Protein AF-A0A2S5PA62-F1 (afdb_monomer)

Secondary structure (DSSP, 8-state):
-TTHHHHHHHHHHHHHHHHHHHT------PPEEEEEEEEEEEETTEEEEEEEEEEEEEEEEEEEEEEEEEESSTT-S-EEEEEEEEEEEEETTEEEEHHHHHHTS-STTS--EEEETTEEEEEE-------------------------S--------SS--TT------EEEEPPTT-EESGGGT-EEEE--THHHHHHHHTS-PPP-PPPPP-PPPPPP----PPPP----------------------------------------------------------TT----EE--PPP-------------HHHHHHHHHHHHHHHHHHHHHHHTT--------------------------------------SHHHHHHHHTTSSS----PPPPHHHHHHHHHHHHHHHHHHHHHHHHGGGTT-HHHHHHHHHHHHHHHHHHHHHHHHHTT-HHHHHHHHHHHHHHHHHHHHHHHHHHHHHHHHHS---TTPPP-SHHHHHHHHT--TT--HHHHHHHHHHHHHHT-GGG-SSHHHHHHHHHHHHHHHHHHHHHTT-S---

Radius of gyration: 43.23 Å; Cα contacts (8 Å, |Δi|>4): 438; chains: 1; bounding box: 112×90×148 Å

Sequence (565 aa):
MRRHFYGQFILVWVLCWATFAALAPARATALEFVTMPFDCSVDGPRIILKPSEPRGYAIQGGREERQVTTCKNTNGNDCRTLKAHRFQILCGGRRVSWMRVVAAVPSTLERDIWIDAGRLHLGLERKGRESGCRIGSRVRARRSGLDDGPDSYFEPPLAECLPWDRNSGVSHIVLPAGFAPLGDIGARIRSGPQASAVEATRSSPSAPLIPTPTPTPTPAPAPMAPVPSSPQASVSQTISADPAESQSPLTPVLHTKVQQARVASADVIVEPLSQSTSIPAVLTVADASRSWVTLVRPEPASAEPVFASRSPSLTVWLMALMLAAMMAMFARTLLKRGLVRPRLASTADPRNGQDGKARSDGDVPGGGSGLGGGLGQDVRDALRKAASGFGASTAPPRPAETSLANAAASVSALIEQANGSLGLLSSAPPLREVLEQEIGVIQQRLAIVKAQASDGPEAAHKAAPAFRTLVRDLERVRRISESAALSFSADHSTVRLPRNKSEAYGV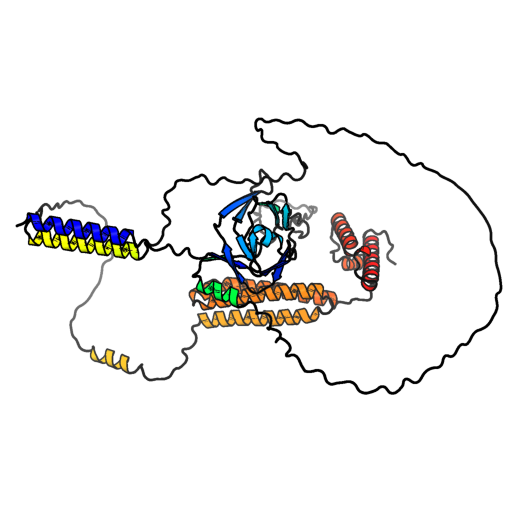LGVNAEIGDATLKKLVDALRVCWHPDLAKNAADLALREERIKIINVAWDLINGRRAPS

Solvent-accessible surface area (backbone atoms only — not comparable to full-atom values): 36633 Å² total; per-residue (Å²): 126,78,72,66,62,58,58,57,52,52,54,52,50,52,52,53,51,55,56,54,65,72,61,61,72,78,76,77,71,70,46,42,25,40,32,23,48,40,44,53,37,61,58,88,95,43,60,47,62,42,84,43,73,76,39,60,31,53,54,47,80,71,76,49,77,44,72,44,40,41,30,73,39,96,88,42,93,59,57,50,74,44,64,28,36,30,40,28,30,54,34,68,84,40,84,40,50,46,31,61,54,63,49,36,51,75,59,87,66,86,31,59,55,46,75,56,97,62,17,34,37,37,39,40,64,61,78,66,73,78,72,66,72,75,79,70,82,74,76,79,77,76,88,71,91,79,85,92,71,99,84,72,83,88,76,77,96,70,86,87,74,65,89,78,79,64,80,59,66,59,46,74,42,76,40,60,69,53,27,28,67,39,67,89,73,64,29,43,80,48,77,46,70,64,72,66,55,52,59,56,61,64,69,58,80,73,74,80,78,75,75,79,81,77,88,77,83,85,81,84,91,82,84,92,82,85,87,88,79,87,83,89,86,88,86,80,89,82,87,88,82,86,82,88,86,90,80,88,82,90,88,84,90,82,90,88,88,83,84,89,80,88,79,83,88,80,90,80,87,87,84,89,85,88,80,91,83,84,89,73,91,77,80,78,91,71,65,97,88,70,80,67,61,73,55,74,69,77,75,74,88,68,91,62,83,87,75,69,88,62,75,74,52,71,66,57,55,50,52,51,51,52,51,50,52,51,52,51,52,50,52,51,51,40,48,75,65,64,77,56,78,85,78,83,82,85,85,79,89,82,91,82,91,83,89,86,87,85,90,80,90,88,78,89,85,80,88,79,87,82,84,86,77,93,85,72,73,74,62,63,59,56,64,64,64,72,73,78,77,76,76,94,67,79,72,79,78,56,76,70,58,53,55,49,54,50,52,55,48,52,48,53,53,48,49,54,52,33,56,57,42,44,63,62,30,72,90,37,59,74,62,36,54,54,53,51,50,51,50,51,54,50,52,55,50,50,53,53,46,52,57,50,28,69,76,37,75,71,37,34,62,68,34,49,66,56,54,56,50,53,47,52,53,45,56,48,53,36,50,51,35,50,54,46,28,49,61,63,66,60,55,84,58,70,87,60,70,59,65,49,50,69,47,16,27,55,76,71,73,48,67,89,85,60,54,67,73,60,50,49,54,51,52,54,52,50,48,65,75,37,35,49,90,76,41,89,47,74,70,49,25,53,52,22,52,50,49,44,51,44,55,50,53,24,55,32,37,64,72,59,76,42,79,77,120

Structure (mmCIF, N/CA/C/O backbone):
data_AF-A0A2S5PA62-F1
#
_entry.id   AF-A0A2S5PA62-F1
#
loop_
_atom_site.group_PDB
_atom_site.id
_atom_site.type_symbol
_atom_site.label_atom_id
_atom_site.label_alt_id
_atom_site.label_comp_id
_atom_site.label_asym_id
_atom_site.label_entity_id
_atom_site.label_seq_id
_atom_site.pdbx_PDB_ins_code
_atom_site.Cartn_x
_atom_site.Cartn_y
_atom_site.Cartn_z
_atom_site.occupancy
_atom_site.B_iso_or_equiv
_atom_site.auth_seq_id
_atom_site.auth_comp_id
_atom_site.auth_asym_id
_atom_site.auth_atom_id
_atom_site.pdbx_PDB_model_num
ATOM 1 N N . MET A 1 1 ? -48.889 -20.287 69.789 1.00 54.91 1 MET A N 1
ATOM 2 C CA . MET A 1 1 ? -48.773 -19.117 68.881 1.00 54.91 1 MET A CA 1
ATOM 3 C C . MET A 1 1 ? -47.457 -18.999 68.085 1.00 54.91 1 MET A C 1
ATOM 5 O O . MET A 1 1 ? -47.489 -18.387 67.030 1.00 54.91 1 MET A O 1
ATOM 9 N N . ARG A 1 2 ? -46.313 -19.599 68.475 1.00 50.91 2 ARG A N 1
ATOM 10 C CA . ARG A 1 2 ? -45.042 -19.480 67.704 1.00 50.91 2 ARG A CA 1
ATOM 11 C C . ARG A 1 2 ? -44.938 -20.312 66.407 1.00 50.91 2 ARG A C 1
ATOM 13 O O . ARG A 1 2 ? -44.080 -20.015 65.587 1.00 50.91 2 ARG A O 1
ATOM 20 N N . ARG A 1 3 ? -45.794 -21.322 66.194 1.00 53.88 3 ARG A N 1
ATOM 21 C CA . ARG A 1 3 ? -45.733 -22.197 65.000 1.00 53.88 3 ARG A CA 1
ATOM 22 C C . ARG A 1 3 ? -46.355 -21.590 63.733 1.00 53.88 3 ARG A C 1
ATOM 24 O O . ARG A 1 3 ? -45.939 -21.957 62.644 1.00 53.88 3 ARG A O 1
ATOM 31 N N . HIS A 1 4 ? -47.258 -20.610 63.849 1.00 57.28 4 HIS A N 1
ATOM 32 C CA . HIS A 1 4 ? -47.863 -19.965 62.672 1.00 57.28 4 HIS A CA 1
ATOM 33 C C . HIS A 1 4 ? -46.946 -18.943 61.979 1.00 57.28 4 HIS A C 1
ATOM 35 O O . HIS A 1 4 ? -47.078 -18.729 60.780 1.00 57.28 4 HIS A O 1
ATOM 41 N N . PHE A 1 5 ? -45.963 -18.374 62.684 1.00 57.81 5 PHE A N 1
ATOM 42 C CA . PHE A 1 5 ? -45.063 -17.368 62.104 1.00 57.81 5 PHE A CA 1
ATOM 43 C C . PHE A 1 5 ? -44.013 -17.944 61.141 1.00 57.81 5 PHE A C 1
ATOM 45 O O . PHE A 1 5 ? -43.587 -17.252 60.222 1.00 57.81 5 PHE A O 1
ATOM 52 N N . TYR A 1 6 ? -43.603 -19.204 61.315 1.00 62.97 6 TYR A N 1
ATOM 53 C CA . TYR A 1 6 ? -42.586 -19.815 60.448 1.00 62.97 6 TYR A CA 1
ATOM 54 C C . TYR A 1 6 ? -43.134 -20.204 59.067 1.00 62.97 6 TYR A C 1
ATOM 56 O O . TYR A 1 6 ? -42.420 -20.081 58.075 1.00 62.97 6 TYR A O 1
ATOM 64 N N . GLY A 1 7 ? -44.406 -20.610 58.980 1.00 71.88 7 GLY A N 1
ATOM 65 C CA . GLY A 1 7 ? -45.027 -21.008 57.711 1.00 71.88 7 GLY A CA 1
ATOM 66 C C . GLY A 1 7 ? -45.191 -19.847 56.726 1.00 71.88 7 GLY A C 1
ATOM 67 O O . GLY A 1 7 ? -44.906 -20.001 55.541 1.00 71.88 7 GLY A O 1
ATOM 68 N N . GLN A 1 8 ? -45.570 -18.660 57.216 1.00 73.31 8 GLN A N 1
ATOM 69 C CA . GLN A 1 8 ? -45.718 -17.474 56.364 1.00 73.31 8 GLN A CA 1
ATOM 70 C C . GLN A 1 8 ? -44.381 -16.983 55.793 1.00 73.31 8 GLN A C 1
ATOM 72 O O . GLN A 1 8 ? -44.327 -16.581 54.633 1.00 73.31 8 GLN A O 1
ATOM 77 N N . PHE A 1 9 ? -43.292 -17.059 56.563 1.00 75.88 9 PHE A N 1
ATOM 78 C CA . PHE A 1 9 ? -41.974 -16.627 56.089 1.00 75.88 9 PHE A CA 1
ATOM 79 C C . PHE A 1 9 ? -41.432 -17.511 54.965 1.00 75.88 9 PHE A C 1
ATOM 81 O O . PHE A 1 9 ? -40.891 -16.988 53.995 1.00 75.88 9 PHE A O 1
ATOM 88 N N . ILE A 1 10 ? -41.608 -18.832 55.059 1.00 78.38 10 ILE A N 1
ATOM 89 C CA . ILE A 1 10 ? -41.140 -19.766 54.024 1.00 78.38 10 ILE A CA 1
ATOM 90 C C . ILE A 1 10 ? -41.909 -19.543 52.718 1.00 78.38 10 ILE A C 1
ATOM 92 O O . ILE A 1 10 ? -41.304 -19.500 51.651 1.00 78.38 10 ILE A O 1
ATOM 96 N N . LEU A 1 11 ? -43.225 -19.329 52.796 1.00 79.31 11 LEU A N 1
ATOM 97 C CA . LEU A 1 11 ? -44.064 -19.149 51.611 1.00 79.31 11 LEU A CA 1
ATOM 98 C C . LEU A 1 11 ? -43.753 -17.835 50.873 1.00 79.31 11 LEU A C 1
ATOM 100 O O . LEU A 1 11 ? -43.641 -17.831 49.649 1.00 79.31 11 LEU A O 1
ATOM 104 N N . VAL A 1 12 ? -43.512 -16.744 51.610 1.00 80.44 12 VAL A N 1
ATOM 105 C CA . VAL A 1 12 ? -43.050 -15.467 51.032 1.00 80.44 12 VAL A CA 1
ATOM 106 C C . VAL A 1 12 ? -41.656 -15.611 50.417 1.00 80.44 12 VAL A C 1
ATOM 108 O O . VAL A 1 12 ? -41.403 -15.067 49.345 1.00 80.44 12 VAL A O 1
ATOM 111 N N . TRP A 1 13 ? -40.759 -16.373 51.047 1.00 80.00 13 TRP A N 1
ATOM 112 C CA . TRP A 1 13 ? -39.409 -16.592 50.527 1.00 80.00 13 TRP A CA 1
ATOM 113 C C . TRP A 1 13 ? -39.422 -17.391 49.217 1.00 80.00 13 TRP A C 1
ATOM 115 O O . TRP A 1 13 ? -38.771 -16.989 48.257 1.00 80.00 13 TRP A O 1
ATOM 125 N N . VAL A 1 14 ? -40.226 -18.457 49.138 1.00 82.31 14 VAL A N 1
ATOM 126 C CA . VAL A 1 14 ? -40.385 -19.272 47.921 1.00 82.31 14 VAL A CA 1
ATOM 127 C C . VAL A 1 14 ? -41.033 -18.469 46.789 1.00 82.31 14 VAL A C 1
ATOM 129 O O . VAL A 1 14 ? -40.553 -18.531 45.660 1.00 82.31 14 VAL A O 1
ATOM 132 N N . LEU A 1 15 ? -42.062 -17.661 47.075 1.00 80.12 15 LEU A N 1
ATOM 133 C CA . LEU A 1 15 ? -42.682 -16.782 46.073 1.00 80.12 15 LEU A CA 1
ATOM 134 C C . LEU A 1 15 ? -41.715 -15.705 45.564 1.00 80.12 15 LEU A C 1
ATOM 136 O O . LEU A 1 15 ? -41.670 -15.439 44.363 1.00 80.12 15 LEU A O 1
ATOM 140 N N . CYS A 1 16 ? -40.905 -15.120 46.450 1.00 75.94 16 CYS A N 1
ATOM 141 C CA . CYS A 1 16 ? -39.897 -14.125 46.078 1.00 75.94 16 CYS A CA 1
ATOM 142 C C . CYS A 1 16 ? -38.775 -14.749 45.227 1.00 75.94 16 CYS A C 1
ATOM 144 O O . CYS A 1 16 ? -38.348 -14.172 44.231 1.00 75.94 16 CYS A O 1
ATOM 146 N N . TRP A 1 17 ? -38.348 -15.974 45.548 1.00 78.81 17 TRP A N 1
ATOM 147 C CA . TRP A 1 17 ? -37.347 -16.697 44.758 1.00 78.81 17 TRP A CA 1
ATOM 148 C C . TRP A 1 17 ? -37.881 -17.126 43.382 1.00 78.81 17 TRP A C 1
ATOM 150 O O . TRP A 1 17 ? -37.196 -16.963 42.373 1.00 78.81 17 TRP A O 1
ATOM 160 N N . ALA A 1 18 ? -39.129 -17.604 43.314 1.00 74.62 18 ALA A N 1
ATOM 161 C CA . ALA A 1 18 ? -39.781 -17.996 42.062 1.00 74.62 18 ALA A CA 1
ATOM 162 C C . ALA A 1 18 ? -39.993 -16.802 41.113 1.00 74.62 18 ALA A C 1
ATOM 164 O O . ALA A 1 18 ? -39.781 -16.920 39.906 1.00 74.62 18 ALA A O 1
ATOM 165 N N . THR A 1 19 ? -40.349 -15.633 41.655 1.00 74.50 19 THR A N 1
ATOM 166 C CA . THR A 1 19 ? -40.482 -14.394 40.868 1.00 74.50 19 THR A CA 1
ATOM 167 C C . THR A 1 19 ? -39.131 -13.846 40.403 1.00 74.50 19 THR A C 1
ATOM 169 O O . THR A 1 19 ? -39.034 -13.356 39.279 1.00 74.50 19 THR A O 1
ATOM 172 N N . PHE A 1 20 ? -38.062 -14.004 41.190 1.00 70.44 20 PHE A N 1
ATOM 173 C CA . PHE A 1 20 ? -36.709 -13.605 40.782 1.00 70.44 20 PHE A CA 1
ATOM 174 C C . PHE A 1 20 ? -36.119 -14.516 39.688 1.00 70.44 20 PHE A C 1
ATOM 176 O O . PHE A 1 20 ? -35.422 -14.033 38.799 1.00 70.44 20 PHE A O 1
ATOM 183 N N . ALA A 1 21 ? -36.429 -15.819 39.706 1.00 69.69 21 ALA A N 1
ATOM 184 C CA . ALA A 1 21 ? -35.980 -16.764 38.678 1.00 69.69 21 ALA A CA 1
ATOM 185 C C . ALA A 1 21 ? -36.656 -16.537 37.310 1.00 69.69 21 ALA A C 1
ATOM 187 O O . ALA A 1 21 ? -36.035 -16.766 36.272 1.00 69.69 21 ALA A O 1
ATOM 188 N N . ALA A 1 22 ? -37.902 -16.049 37.295 1.00 63.69 22 ALA A N 1
ATOM 189 C CA . ALA A 1 22 ? -38.627 -15.724 36.063 1.00 63.69 22 ALA A CA 1
ATOM 190 C C . ALA A 1 22 ? -38.176 -14.396 35.418 1.00 63.69 22 ALA A C 1
ATOM 192 O O . ALA A 1 22 ? -38.361 -14.204 34.218 1.00 63.69 22 ALA A O 1
ATOM 193 N N . LEU A 1 23 ? -37.533 -13.502 36.179 1.00 57.44 23 LEU A N 1
ATOM 194 C CA . LEU A 1 23 ? -36.928 -12.257 35.688 1.00 57.44 23 LEU A CA 1
ATOM 195 C C . LEU A 1 23 ? -35.445 -12.440 35.317 1.00 57.44 23 LEU A C 1
ATOM 197 O O . LEU A 1 23 ? -34.609 -11.573 35.573 1.00 57.44 23 LEU A O 1
ATOM 201 N N . ALA A 1 24 ? -35.089 -13.563 34.687 1.00 61.22 24 ALA A N 1
ATOM 202 C CA . ALA A 1 24 ? -33.781 -13.669 34.052 1.00 61.22 24 ALA A CA 1
ATOM 203 C C . ALA A 1 24 ? -33.709 -12.597 32.946 1.00 61.22 24 ALA A C 1
ATOM 205 O O . ALA A 1 24 ? -34.491 -12.669 31.993 1.00 61.22 24 ALA A O 1
ATOM 206 N N . PRO A 1 25 ? -32.826 -11.584 33.048 1.00 62.34 25 PRO A N 1
ATOM 207 C CA . PRO A 1 25 ? -32.736 -10.556 32.028 1.00 62.34 25 PRO A CA 1
ATOM 208 C C . PRO A 1 25 ? -32.409 -11.254 30.715 1.00 62.34 25 PRO A C 1
ATOM 210 O O . PRO A 1 25 ? -31.402 -11.966 30.628 1.00 62.34 25 PRO A O 1
ATOM 213 N N . ALA A 1 26 ? -33.268 -11.071 29.707 1.00 60.88 26 ALA A N 1
ATOM 214 C CA . ALA A 1 26 ? -32.941 -11.427 28.339 1.00 60.88 26 ALA A CA 1
ATOM 215 C C . ALA A 1 26 ? -31.565 -10.821 28.073 1.00 60.88 26 ALA A C 1
ATOM 217 O O . ALA A 1 26 ? -31.400 -9.599 28.118 1.00 60.88 26 ALA A O 1
ATOM 218 N N . ARG A 1 27 ? -30.546 -11.679 27.946 1.00 55.75 27 ARG A N 1
ATOM 219 C CA . ARG A 1 27 ? -29.175 -11.227 27.741 1.00 55.75 27 ARG A CA 1
ATOM 220 C C . ARG A 1 27 ? -29.199 -10.465 26.433 1.00 55.75 27 ARG A C 1
ATOM 222 O O . ARG A 1 27 ? -29.269 -11.082 25.376 1.00 55.75 27 ARG A O 1
ATOM 229 N N . ALA A 1 28 ? -29.188 -9.138 26.520 1.00 61.03 28 ALA A N 1
ATOM 230 C CA . ALA A 1 28 ? -28.966 -8.283 25.377 1.00 61.03 28 ALA A CA 1
ATOM 231 C C . ALA A 1 28 ? -27.598 -8.687 24.829 1.00 61.03 28 ALA A C 1
ATOM 233 O O . ALA A 1 28 ? -26.557 -8.344 25.392 1.00 61.03 28 ALA A O 1
ATOM 234 N N . THR A 1 29 ? -27.601 -9.530 23.798 1.00 71.62 29 THR A N 1
ATOM 235 C CA . THR A 1 29 ? -26.393 -9.902 23.082 1.00 71.62 29 THR A CA 1
ATOM 236 C C . THR A 1 29 ? -25.904 -8.615 22.456 1.00 71.62 29 THR A C 1
ATOM 238 O O . THR A 1 29 ? -26.541 -8.102 21.535 1.00 71.62 29 THR A O 1
ATOM 241 N N . ALA A 1 30 ? -24.845 -8.043 23.029 1.00 77.62 30 ALA A N 1
ATOM 242 C CA . ALA A 1 30 ? -24.205 -6.864 22.478 1.00 77.62 30 ALA A CA 1
ATOM 243 C C . ALA A 1 30 ? -23.951 -7.138 20.993 1.00 77.62 30 ALA A C 1
ATOM 245 O O . ALA A 1 30 ? -23.259 -8.099 20.654 1.00 77.62 30 ALA A O 1
ATOM 246 N N . LEU A 1 31 ? -24.594 -6.358 20.123 1.00 87.56 31 LEU A N 1
ATOM 247 C CA . LEU A 1 31 ? -24.483 -6.563 18.690 1.00 87.56 31 LEU A CA 1
ATOM 248 C C . LEU A 1 31 ? -23.039 -6.248 18.294 1.00 87.56 31 LEU A C 1
ATOM 250 O O . LEU A 1 31 ? -22.554 -5.132 18.497 1.00 87.56 31 LEU A O 1
ATOM 254 N N . GLU A 1 32 ? -22.339 -7.240 17.758 1.00 94.62 32 GLU A N 1
ATOM 255 C CA . GLU A 1 32 ? -21.016 -7.032 17.187 1.00 94.62 32 GLU A CA 1
ATOM 256 C C . GLU A 1 32 ? -21.164 -6.538 15.744 1.00 94.62 32 GLU A C 1
ATOM 258 O O . GLU A 1 32 ? -22.002 -7.020 14.976 1.00 94.62 32 GLU A O 1
ATOM 263 N N . PHE A 1 33 ? -20.339 -5.570 15.360 1.00 95.50 33 PHE A N 1
ATOM 264 C CA . PHE A 1 33 ? -20.254 -5.084 13.990 1.00 95.50 33 PHE A CA 1
ATOM 265 C C . PHE A 1 33 ? -18.799 -5.020 13.539 1.00 95.50 33 PHE A C 1
ATOM 267 O O . PHE A 1 33 ? -17.889 -4.773 14.331 1.00 95.50 33 PHE A O 1
ATOM 274 N N . VAL A 1 34 ? -18.572 -5.248 12.250 1.00 96.94 34 VAL A N 1
ATOM 275 C CA . VAL A 1 34 ? -17.277 -5.034 11.609 1.00 96.94 34 VAL A CA 1
ATOM 276 C C . VAL A 1 34 ? -17.300 -3.691 10.895 1.00 96.94 34 VAL A C 1
ATOM 278 O O . VAL A 1 34 ? -18.161 -3.435 10.063 1.00 96.94 34 VAL A O 1
ATOM 281 N N . THR A 1 35 ? -16.374 -2.806 11.237 1.00 97.31 35 THR A N 1
ATOM 282 C CA . THR A 1 35 ? -16.147 -1.554 10.520 1.00 97.31 35 THR A CA 1
ATOM 283 C C . THR A 1 35 ? -15.051 -1.763 9.482 1.00 97.31 35 THR A C 1
ATOM 285 O O . THR A 1 35 ? -13.982 -2.257 9.838 1.00 97.31 35 THR A O 1
ATOM 288 N N . MET A 1 36 ? -15.283 -1.384 8.225 1.00 96.44 36 MET A N 1
ATOM 289 C CA . MET A 1 36 ? -14.291 -1.492 7.145 1.00 96.44 36 MET A CA 1
ATOM 290 C C . MET A 1 36 ? -14.348 -0.288 6.185 1.00 96.44 36 MET A C 1
ATOM 292 O O . MET A 1 36 ? -15.415 0.311 6.051 1.00 96.44 36 MET A O 1
ATOM 296 N N . PRO A 1 37 ? -13.233 0.080 5.518 1.00 96.31 37 PRO A N 1
ATOM 297 C CA . PRO A 1 37 ? -13.141 1.250 4.629 1.00 96.31 37 PRO A CA 1
ATOM 298 C C . PRO A 1 37 ? -13.681 0.967 3.213 1.00 96.31 37 PRO A C 1
ATOM 300 O O . PRO A 1 37 ? -13.145 1.444 2.213 1.00 96.31 37 PRO A O 1
ATOM 303 N N . PHE A 1 38 ? -14.713 0.128 3.125 1.00 96.38 38 PHE A N 1
ATOM 304 C CA . PHE A 1 38 ? -15.323 -0.277 1.867 1.00 96.38 38 PHE A CA 1
ATOM 305 C C . PHE A 1 38 ? -16.840 -0.310 2.005 1.00 96.38 38 PHE A C 1
ATOM 307 O O . PHE A 1 38 ? -17.381 -0.840 2.986 1.00 96.38 38 PHE A O 1
ATOM 314 N N . ASP A 1 39 ? -17.514 0.192 0.980 1.00 97.00 39 ASP A N 1
ATOM 315 C CA . ASP A 1 39 ? -18.929 -0.013 0.755 1.00 97.00 39 ASP A CA 1
ATOM 316 C C . ASP A 1 39 ? -19.139 -1.363 0.066 1.00 97.00 39 ASP A C 1
ATOM 318 O O . ASP A 1 39 ? -18.523 -1.654 -0.964 1.00 97.00 39 ASP A O 1
ATOM 322 N N . CYS A 1 40 ? -19.972 -2.208 0.669 1.00 97.62 40 CYS A N 1
ATOM 323 C CA . CYS A 1 40 ? -20.176 -3.585 0.250 1.00 97.62 40 CYS A CA 1
ATOM 324 C C . CYS A 1 40 ? -21.539 -3.747 -0.412 1.00 97.62 40 CYS A C 1
ATOM 326 O O . CYS A 1 40 ? -22.583 -3.648 0.241 1.00 97.62 40 CYS A O 1
ATOM 328 N N . SER A 1 41 ? -21.512 -4.091 -1.698 1.00 97.38 41 SER A N 1
ATOM 329 C CA . SER A 1 41 ? -22.692 -4.443 -2.487 1.00 97.38 41 SER A CA 1
ATOM 330 C C . SER A 1 41 ? -22.522 -5.818 -3.138 1.00 97.38 41 SER A C 1
ATOM 332 O O . SER A 1 41 ? -21.409 -6.337 -3.263 1.00 97.38 41 SER A O 1
ATOM 334 N N . VAL A 1 42 ? -23.634 -6.446 -3.519 1.00 97.50 42 VAL A N 1
ATOM 335 C CA . VAL A 1 42 ? -23.633 -7.752 -4.189 1.00 97.50 42 VAL A CA 1
ATOM 336 C C . VAL A 1 42 ? -24.349 -7.614 -5.522 1.00 97.50 42 VAL A C 1
ATOM 338 O O . VAL A 1 42 ? -25.518 -7.240 -5.546 1.00 97.50 42 VAL A O 1
ATOM 341 N N . ASP A 1 43 ? -23.659 -7.969 -6.601 1.00 96.94 43 ASP A N 1
ATOM 342 C CA . ASP A 1 43 ? -24.190 -8.013 -7.961 1.00 96.94 43 ASP A CA 1
ATOM 343 C C . ASP A 1 43 ? -24.139 -9.463 -8.467 1.00 96.94 43 ASP A C 1
ATOM 345 O O . ASP A 1 43 ? -23.072 -10.043 -8.692 1.00 96.94 43 ASP A O 1
ATOM 349 N N . GLY A 1 44 ? -25.304 -10.111 -8.524 1.00 94.75 44 GLY A N 1
ATOM 350 C CA . GLY A 1 44 ? -25.411 -11.538 -8.830 1.00 94.75 44 GLY A CA 1
ATOM 351 C C . GLY A 1 44 ? -24.600 -12.420 -7.856 1.00 94.75 44 GLY A C 1
ATOM 352 O O . GLY A 1 44 ? -24.864 -12.402 -6.647 1.00 94.75 44 GLY A O 1
ATOM 353 N N . PRO A 1 45 ? -23.647 -13.243 -8.335 1.00 93.75 45 PRO A N 1
ATOM 354 C CA . PRO A 1 45 ? -22.760 -14.036 -7.482 1.00 93.75 45 PRO A CA 1
ATOM 355 C C . PRO A 1 45 ? -21.515 -13.266 -7.013 1.00 93.75 45 PRO A C 1
ATOM 357 O O . PRO A 1 45 ? -20.749 -13.802 -6.205 1.00 93.75 45 PRO A O 1
ATOM 360 N N . ARG A 1 46 ? -21.283 -12.054 -7.531 1.00 95.56 46 ARG A N 1
ATOM 361 C CA . ARG A 1 46 ? -20.070 -11.266 -7.317 1.00 95.56 46 ARG A CA 1
ATOM 362 C C . ARG A 1 46 ? -20.286 -10.254 -6.195 1.00 95.56 46 ARG A C 1
ATOM 364 O O . ARG A 1 46 ? -21.326 -9.612 -6.096 1.00 95.56 46 ARG A O 1
ATOM 371 N N . ILE A 1 47 ? -19.284 -10.117 -5.338 1.00 97.06 47 ILE A N 1
ATOM 372 C CA . ILE A 1 47 ? -19.246 -9.066 -4.320 1.00 97.06 47 ILE A CA 1
ATOM 373 C C . ILE A 1 47 ? -18.467 -7.905 -4.921 1.00 97.06 47 ILE A C 1
ATOM 375 O O . ILE A 1 47 ? -17.392 -8.115 -5.484 1.00 97.06 47 ILE A O 1
ATOM 379 N N . ILE A 1 48 ? -19.022 -6.704 -4.822 1.00 96.62 48 ILE A N 1
ATOM 380 C CA . ILE A 1 48 ? -18.397 -5.474 -5.296 1.00 96.62 48 ILE A CA 1
ATOM 381 C C . ILE A 1 48 ? -18.086 -4.626 -4.069 1.00 96.62 48 ILE A C 1
ATOM 383 O O . ILE A 1 48 ? -18.993 -4.215 -3.338 1.00 96.62 48 ILE A O 1
ATOM 387 N N . LEU A 1 49 ? -16.796 -4.371 -3.861 1.00 96.31 49 LEU A N 1
ATOM 388 C CA . LEU A 1 49 ? -16.298 -3.462 -2.839 1.00 96.31 49 LEU A CA 1
ATOM 389 C C . LEU A 1 49 ? -15.869 -2.152 -3.492 1.00 96.31 49 LEU A C 1
ATOM 391 O O . LEU A 1 49 ? -15.026 -2.150 -4.389 1.00 96.31 49 LEU A O 1
ATOM 395 N N . LYS A 1 50 ? -16.444 -1.040 -3.038 1.00 95.88 50 LYS A N 1
ATOM 396 C CA . LYS A 1 50 ? -16.040 0.311 -3.444 1.00 95.88 50 LYS A CA 1
ATOM 397 C C . LYS A 1 50 ? -15.367 0.997 -2.257 1.00 95.88 50 LYS A C 1
ATOM 399 O O . LYS A 1 50 ? -15.914 0.910 -1.161 1.00 95.88 50 LYS A O 1
ATOM 404 N N . PRO A 1 51 ? -14.207 1.656 -2.416 1.00 95.75 51 PRO A N 1
ATOM 405 C CA . PRO A 1 51 ? -13.623 2.450 -1.338 1.00 95.75 51 PRO A CA 1
ATOM 406 C C . PRO A 1 51 ? -14.640 3.458 -0.784 1.00 95.75 51 PRO A C 1
ATOM 408 O O . PRO A 1 51 ? -15.349 4.106 -1.552 1.00 95.75 51 PRO A O 1
ATOM 411 N N . SER A 1 52 ? -14.733 3.569 0.540 1.00 95.94 52 SER A N 1
ATOM 412 C CA . SER A 1 52 ? -15.651 4.495 1.212 1.00 95.94 52 SER A CA 1
ATOM 413 C C . SER A 1 52 ? -15.090 4.945 2.558 1.00 95.94 52 SER A C 1
ATOM 415 O O . SER A 1 52 ? -14.104 4.397 3.056 1.00 95.94 52 SER A O 1
ATOM 417 N N . GLU A 1 53 ? -15.769 5.889 3.210 1.00 95.25 53 GLU A N 1
ATOM 418 C CA . GLU A 1 53 ? -15.560 6.117 4.641 1.00 95.25 53 GLU A CA 1
ATOM 419 C C . GLU A 1 53 ? -15.799 4.821 5.447 1.00 95.25 53 GLU A C 1
ATOM 421 O O . GLU A 1 53 ? -16.518 3.931 4.975 1.00 95.25 53 GLU A O 1
ATOM 426 N N . PRO A 1 54 ? -15.207 4.666 6.648 1.00 95.31 54 PRO A N 1
ATOM 427 C CA . PRO A 1 54 ? -15.374 3.461 7.456 1.00 95.31 54 PRO A CA 1
ATOM 428 C C . PRO A 1 54 ? -16.849 3.167 7.789 1.00 95.31 54 PRO A C 1
ATOM 430 O O . PRO A 1 54 ? -17.440 3.812 8.654 1.00 95.31 54 PRO A O 1
ATOM 433 N N . ARG A 1 55 ? -17.438 2.147 7.150 1.00 96.38 55 ARG A N 1
ATOM 434 C CA . ARG A 1 55 ? -18.830 1.718 7.382 1.00 96.38 55 ARG A CA 1
ATOM 435 C C . ARG A 1 55 ? -18.890 0.501 8.294 1.00 96.38 55 ARG A C 1
ATOM 437 O O . ARG A 1 55 ? -18.053 -0.394 8.195 1.00 96.38 55 ARG A O 1
ATOM 444 N N . GLY A 1 56 ? -19.876 0.471 9.193 1.00 95.75 56 GLY A N 1
ATOM 445 C CA . GLY A 1 56 ? -20.145 -0.650 10.096 1.00 95.75 56 GLY A CA 1
ATOM 446 C C . GLY A 1 56 ? -21.161 -1.636 9.517 1.00 95.75 56 GLY A C 1
ATOM 447 O O . GLY A 1 56 ? -22.238 -1.231 9.096 1.00 95.75 56 GLY A O 1
ATOM 448 N N . TYR A 1 57 ? -20.846 -2.929 9.562 1.00 96.50 57 TYR A N 1
ATOM 449 C CA . TYR A 1 57 ? -21.706 -4.024 9.116 1.00 96.50 57 TYR A CA 1
ATOM 450 C C . TYR A 1 57 ? -21.996 -4.963 10.281 1.00 96.50 57 TYR A C 1
ATOM 452 O O . TYR A 1 57 ? -21.073 -5.449 10.935 1.00 96.50 57 TYR A O 1
ATOM 460 N N . ALA A 1 58 ? -23.273 -5.238 10.543 1.00 95.00 58 ALA A N 1
ATOM 461 C CA . ALA A 1 58 ? -23.671 -6.145 11.614 1.00 95.00 58 ALA A CA 1
ATOM 462 C C . ALA A 1 58 ? -23.176 -7.573 11.340 1.00 95.00 58 ALA A C 1
ATOM 464 O O . ALA A 1 58 ? -23.421 -8.127 10.262 1.00 95.00 58 ALA A O 1
ATOM 465 N N . ILE A 1 59 ? -22.520 -8.173 12.334 1.00 96.19 59 ILE A N 1
ATOM 466 C CA . ILE A 1 59 ? -22.108 -9.573 12.287 1.00 96.19 59 ILE A CA 1
ATOM 467 C C . ILE A 1 59 ? -23.349 -10.445 12.498 1.00 96.19 59 ILE A C 1
ATOM 469 O O . ILE A 1 59 ? -24.093 -10.286 13.462 1.00 96.19 59 ILE A O 1
ATOM 473 N N . GLN A 1 60 ? -23.593 -11.350 11.556 1.00 96.00 60 GLN A N 1
ATOM 474 C CA . GLN A 1 60 ? -24.715 -12.279 11.565 1.00 96.00 60 GLN A CA 1
ATOM 475 C C . GLN A 1 60 ? -24.254 -13.635 12.105 1.00 96.00 60 GLN A C 1
ATOM 477 O O . GLN A 1 60 ? -23.365 -14.269 11.531 1.00 96.00 60 GLN A O 1
ATOM 482 N N . GLY A 1 61 ? -24.907 -14.100 13.171 1.00 91.94 61 GLY A N 1
ATOM 483 C CA . GLY A 1 61 ? -24.632 -15.396 13.792 1.00 91.94 61 GLY A CA 1
ATOM 484 C C . GLY A 1 61 ? -23.423 -15.390 14.731 1.00 91.94 61 GLY A C 1
ATOM 485 O O . GLY A 1 61 ? -23.010 -14.349 15.235 1.00 91.94 61 GLY A O 1
ATOM 486 N N . GLY A 1 62 ? -22.887 -16.583 15.000 1.00 93.25 62 GLY A N 1
ATOM 487 C CA . GLY A 1 62 ? -21.699 -16.754 15.833 1.00 93.25 62 GLY A CA 1
ATOM 488 C C . GLY A 1 62 ? -20.424 -16.321 15.111 1.00 93.25 62 GLY A C 1
ATOM 489 O O . GLY A 1 62 ? -20.251 -16.587 13.920 1.00 93.25 62 GLY A O 1
ATOM 490 N N . ARG A 1 63 ? -19.521 -15.672 15.850 1.00 95.88 63 ARG A N 1
ATOM 491 C CA . ARG A 1 63 ? -18.159 -15.374 15.407 1.00 95.88 63 ARG A CA 1
ATOM 492 C C . ARG A 1 63 ? -17.206 -16.429 15.951 1.00 95.88 63 ARG A C 1
ATOM 494 O O . ARG A 1 63 ? -17.090 -16.590 17.160 1.00 95.88 63 ARG A O 1
ATOM 501 N N . GLU A 1 64 ? -16.485 -17.090 15.056 1.00 97.69 64 GLU A N 1
ATOM 502 C CA . GLU A 1 64 ? -15.356 -17.952 15.407 1.00 97.69 64 GLU A CA 1
ATOM 503 C C . GLU A 1 64 ? -14.046 -17.175 15.194 1.00 97.69 64 GLU A C 1
ATOM 505 O O . GLU A 1 64 ? -13.874 -16.482 14.187 1.00 97.69 64 GLU A O 1
ATOM 510 N N . GLU A 1 65 ? -13.111 -17.287 16.135 1.00 97.31 65 GLU A N 1
ATOM 511 C CA . GLU A 1 65 ? -11.754 -16.735 16.050 1.00 97.31 65 GLU A CA 1
ATOM 512 C C . GLU A 1 65 ? -10.753 -17.892 16.125 1.00 97.31 65 GLU A C 1
ATOM 514 O O . GLU A 1 65 ? -10.908 -18.794 16.943 1.00 97.31 65 GLU A O 1
ATOM 519 N N . ARG A 1 66 ? -9.732 -17.886 15.263 1.00 96.88 66 ARG A N 1
ATOM 520 C CA . ARG A 1 66 ? -8.628 -18.852 15.291 1.00 96.88 66 ARG A CA 1
ATOM 521 C C . ARG A 1 66 ? -7.299 -18.147 15.070 1.00 96.88 66 ARG A C 1
ATOM 523 O O . ARG A 1 66 ? -7.191 -17.259 14.227 1.00 96.88 66 ARG A O 1
ATOM 530 N N . GLN A 1 67 ? -6.271 -18.571 15.797 1.00 95.56 67 GLN A N 1
ATOM 531 C CA . GLN A 1 67 ? -4.895 -18.177 15.509 1.00 95.56 67 GLN A CA 1
ATOM 532 C C . GLN A 1 67 ? -4.304 -19.148 14.484 1.00 95.56 67 GLN A C 1
ATOM 534 O O . GLN A 1 67 ? -4.352 -20.360 14.675 1.00 95.56 67 GLN A O 1
ATOM 539 N N . VAL A 1 68 ? -3.772 -18.615 13.388 1.00 93.94 68 VAL A N 1
ATOM 540 C CA . VAL A 1 68 ? -3.116 -19.389 12.331 1.00 93.94 68 VAL A CA 1
ATOM 541 C C . VAL A 1 68 ? -1.659 -18.963 12.281 1.00 93.94 68 VAL A C 1
ATOM 543 O O . VAL A 1 68 ? -1.371 -17.774 12.136 1.00 93.94 68 VAL A O 1
ATOM 546 N N . THR A 1 69 ? -0.750 -19.926 12.408 1.00 91.00 69 THR A N 1
ATOM 547 C CA . THR A 1 69 ? 0.691 -19.695 12.322 1.00 91.00 69 THR A CA 1
ATOM 548 C C . THR A 1 69 ? 1.240 -20.367 11.072 1.00 91.00 69 THR A C 1
ATOM 550 O O . THR A 1 69 ? 1.054 -21.564 10.859 1.00 91.00 69 THR A O 1
ATOM 553 N N . THR A 1 70 ? 1.937 -19.595 10.248 1.00 87.81 70 THR A N 1
ATOM 554 C CA . THR A 1 70 ? 2.643 -20.088 9.060 1.00 87.81 70 THR A CA 1
ATOM 555 C C . THR A 1 70 ? 4.103 -19.701 9.140 1.00 87.81 70 THR A C 1
ATOM 557 O O . THR A 1 70 ? 4.425 -18.541 9.402 1.00 87.81 70 THR A O 1
ATOM 560 N N . CYS A 1 71 ? 4.977 -20.669 8.900 1.00 85.56 71 CYS A N 1
ATOM 561 C CA . CYS A 1 71 ? 6.420 -20.486 8.946 1.00 85.56 71 CYS A CA 1
ATOM 562 C C . CYS A 1 71 ? 6.998 -20.542 7.538 1.00 85.56 71 CYS A C 1
ATOM 564 O O . CYS A 1 71 ? 6.524 -21.316 6.706 1.00 85.56 71 CYS A O 1
ATOM 566 N N . LYS A 1 72 ? 8.022 -19.718 7.277 1.00 80.88 72 LYS A N 1
ATOM 567 C CA . LYS A 1 72 ? 8.675 -19.680 5.964 1.00 80.88 72 LYS A CA 1
ATOM 568 C C . LYS A 1 72 ? 9.319 -21.034 5.623 1.00 80.88 72 LYS A C 1
ATOM 570 O O . LYS A 1 72 ? 9.145 -21.557 4.538 1.00 80.88 72 LYS A O 1
ATOM 575 N N . ASN A 1 73 ? 10.017 -21.629 6.582 1.00 80.50 73 ASN A N 1
ATOM 576 C CA . ASN A 1 73 ? 10.598 -22.963 6.453 1.00 80.50 73 ASN A CA 1
ATOM 577 C C . ASN A 1 73 ? 10.101 -23.821 7.620 1.00 80.50 73 ASN A C 1
ATOM 579 O O . ASN A 1 73 ? 9.862 -23.289 8.705 1.00 80.50 73 ASN A O 1
ATOM 583 N N . THR A 1 74 ? 10.008 -25.140 7.435 1.00 74.81 74 THR A N 1
ATOM 584 C CA . THR A 1 74 ? 9.617 -26.099 8.492 1.00 74.81 74 THR A CA 1
ATOM 585 C C . THR A 1 74 ? 10.495 -26.011 9.741 1.00 74.81 74 THR A C 1
ATOM 587 O O . THR A 1 74 ? 10.026 -26.281 10.841 1.00 74.81 74 THR A O 1
ATOM 590 N N . ASN A 1 75 ? 11.747 -25.578 9.573 1.00 79.25 75 ASN A N 1
ATOM 591 C CA . ASN A 1 75 ? 12.745 -25.475 10.640 1.00 79.25 75 ASN A CA 1
ATOM 592 C C . ASN A 1 75 ? 13.009 -24.014 11.059 1.00 79.25 75 ASN A C 1
ATOM 594 O O . ASN A 1 75 ? 13.936 -23.742 11.816 1.00 79.25 75 ASN A O 1
ATOM 598 N N . GLY A 1 76 ? 12.273 -23.051 10.493 1.00 67.25 76 GLY A N 1
ATOM 599 C CA . GLY A 1 76 ? 12.606 -21.633 10.588 1.00 67.25 76 GLY A CA 1
ATOM 600 C C . GLY A 1 76 ? 11.927 -20.920 11.755 1.00 67.25 76 GLY A C 1
ATOM 601 O O . GLY A 1 76 ? 10.711 -20.974 11.893 1.00 67.25 76 GLY A O 1
ATOM 602 N N . ASN A 1 77 ? 12.701 -20.117 12.492 1.00 77.50 77 ASN A N 1
ATOM 603 C CA . ASN A 1 77 ? 12.216 -19.149 13.492 1.00 77.50 77 ASN A CA 1
ATOM 604 C C . ASN A 1 77 ? 11.351 -18.014 12.894 1.00 77.50 77 ASN A C 1
ATOM 606 O O . ASN A 1 77 ? 10.871 -17.146 13.621 1.00 77.50 77 ASN A O 1
ATOM 610 N N . ASP A 1 78 ? 11.169 -17.987 11.571 1.00 82.50 78 ASP A N 1
ATOM 611 C CA . ASP A 1 78 ? 10.420 -16.958 10.846 1.00 82.50 78 ASP A CA 1
ATOM 612 C C . ASP A 1 78 ? 8.967 -17.411 10.638 1.00 82.50 78 ASP A C 1
ATOM 614 O O . ASP A 1 78 ? 8.512 -17.698 9.526 1.00 82.50 78 ASP A O 1
ATOM 618 N N . CYS A 1 79 ? 8.265 -17.548 11.762 1.00 87.06 79 CYS A N 1
ATOM 619 C CA . CYS A 1 79 ? 6.845 -17.862 11.819 1.00 87.06 79 CYS A CA 1
ATOM 620 C C . CYS A 1 79 ? 6.031 -16.589 12.015 1.00 87.06 79 CYS A C 1
ATOM 622 O O . CYS A 1 79 ? 6.324 -15.763 12.880 1.00 87.06 79 CYS A O 1
ATOM 624 N N . ARG A 1 80 ? 4.955 -16.453 11.243 1.00 85.75 80 ARG A N 1
ATOM 625 C CA . ARG A 1 80 ? 3.983 -15.379 11.405 1.00 85.75 80 ARG A CA 1
ATOM 626 C C . ARG A 1 80 ? 2.677 -15.964 11.909 1.00 85.75 80 ARG A C 1
ATOM 628 O O . ARG A 1 80 ? 2.107 -16.846 11.273 1.00 85.75 80 ARG A O 1
ATOM 635 N N . THR A 1 81 ? 2.209 -15.450 13.040 1.00 90.62 81 THR A N 1
ATOM 636 C CA . THR A 1 81 ? 0.888 -15.766 13.588 1.00 90.62 81 THR A CA 1
ATOM 637 C C . THR A 1 81 ? -0.072 -14.636 13.258 1.00 90.62 81 THR A C 1
ATOM 639 O O . THR A 1 81 ? 0.238 -13.466 13.488 1.00 90.62 81 THR A O 1
ATOM 642 N N . LEU A 1 82 ? -1.244 -14.979 12.738 1.00 92.75 82 LEU A N 1
ATOM 643 C CA . LEU A 1 82 ? -2.330 -14.040 12.492 1.00 92.75 82 LEU A CA 1
ATOM 644 C C . LEU A 1 82 ? -3.635 -14.557 13.092 1.00 92.75 82 LEU A C 1
ATOM 646 O O . LEU A 1 82 ? -3.850 -15.762 13.221 1.00 92.75 82 LEU A O 1
ATOM 650 N N . LYS A 1 83 ? -4.514 -13.626 13.463 1.00 96.06 83 LYS A N 1
ATOM 651 C CA . LYS A 1 83 ? -5.877 -13.940 13.893 1.00 96.06 83 LYS A CA 1
ATOM 652 C C . LYS A 1 83 ? -6.791 -13.954 12.677 1.00 96.06 83 LYS A C 1
ATOM 654 O O . LYS A 1 83 ? -6.932 -12.943 11.988 1.00 96.06 83 LYS A O 1
ATOM 659 N N . ALA A 1 84 ? -7.394 -15.104 12.426 1.00 96.88 84 ALA A N 1
ATOM 660 C CA . ALA A 1 84 ? -8.386 -15.293 11.390 1.00 96.88 84 ALA A CA 1
ATOM 661 C C . ALA A 1 84 ? -9.765 -15.446 12.034 1.00 96.88 84 ALA A C 1
ATOM 663 O O . ALA A 1 84 ? -9.918 -16.050 13.096 1.00 96.88 84 ALA A O 1
ATOM 664 N N . HIS A 1 85 ? -10.777 -14.903 11.377 1.00 98.06 85 HIS A N 1
ATOM 665 C CA . HIS A 1 85 ? -12.144 -14.896 11.864 1.00 98.06 85 HIS A CA 1
ATOM 666 C C . HIS A 1 85 ? -13.077 -15.515 10.832 1.00 98.06 85 HIS A C 1
ATOM 668 O O . HIS A 1 85 ? -12.875 -15.368 9.623 1.00 98.06 85 HIS A O 1
ATOM 674 N N . ARG A 1 86 ? -14.120 -16.180 11.321 1.00 98.12 86 ARG A N 1
ATOM 675 C CA . ARG A 1 86 ? -15.199 -16.736 10.511 1.00 98.12 86 ARG A CA 1
ATOM 676 C C . ARG A 1 86 ? -16.527 -16.242 11.060 1.00 98.12 86 ARG A C 1
ATOM 678 O O . ARG A 1 86 ? -16.872 -16.492 12.210 1.00 98.12 86 ARG A O 1
ATOM 685 N N . PHE A 1 87 ? -17.238 -15.500 10.224 1.00 97.81 87 PHE A N 1
ATOM 686 C CA . PHE A 1 87 ? -18.574 -14.978 10.484 1.00 97.81 87 PHE A CA 1
ATOM 687 C C . PHE A 1 87 ? -19.221 -14.539 9.162 1.00 97.81 87 PHE A C 1
ATOM 689 O O . PHE A 1 87 ? -18.597 -14.606 8.094 1.00 97.81 87 PHE A O 1
ATOM 696 N N . GLN A 1 88 ? -20.477 -14.103 9.218 1.00 98.19 88 GLN A N 1
ATOM 697 C CA . GLN A 1 88 ? -21.206 -13.550 8.076 1.00 98.19 88 GLN A CA 1
ATOM 698 C C . GLN A 1 88 ? -21.586 -12.093 8.341 1.00 98.19 88 GLN A C 1
ATOM 700 O O . GLN A 1 88 ? -21.748 -11.695 9.491 1.00 98.19 88 GLN A O 1
ATOM 705 N N . ILE A 1 89 ? -21.747 -11.300 7.285 1.00 97.69 89 ILE A N 1
ATOM 706 C CA . ILE A 1 89 ? -22.256 -9.923 7.354 1.00 97.69 89 ILE A CA 1
ATOM 707 C C . ILE A 1 89 ? -23.385 -9.719 6.346 1.00 97.69 89 ILE A C 1
ATOM 709 O O . ILE A 1 89 ? -23.554 -10.525 5.428 1.00 97.69 89 ILE A O 1
ATOM 713 N N . LEU A 1 90 ? -24.151 -8.639 6.504 1.00 96.94 90 LEU A N 1
ATOM 714 C CA . LEU A 1 90 ? -25.104 -8.180 5.492 1.00 96.94 90 LEU A CA 1
ATOM 715 C C . LEU A 1 90 ? -24.417 -7.188 4.548 1.00 96.94 90 LEU A C 1
ATOM 717 O O . LEU A 1 90 ? -24.086 -6.081 4.954 1.00 96.94 90 LEU A O 1
ATOM 721 N N . CYS A 1 91 ? -24.216 -7.587 3.298 1.00 96.69 91 CYS A N 1
ATOM 722 C CA . CYS A 1 91 ? -23.626 -6.783 2.229 1.00 96.69 91 CYS A CA 1
ATOM 723 C C . CYS A 1 91 ? -24.713 -6.520 1.181 1.00 96.69 91 CYS A C 1
ATOM 725 O O . CYS A 1 91 ? -25.279 -7.473 0.643 1.00 96.69 91 CYS A O 1
ATOM 727 N N . GLY A 1 92 ? -25.093 -5.257 0.958 1.00 94.81 92 GLY A N 1
ATOM 728 C CA . GLY A 1 92 ? -26.251 -4.915 0.117 1.00 94.81 92 GLY A CA 1
ATOM 729 C C . GLY A 1 92 ? -27.545 -5.659 0.499 1.00 94.81 92 GLY A C 1
ATOM 730 O O . GLY A 1 92 ? -28.287 -6.094 -0.374 1.00 94.81 92 GLY A O 1
ATOM 731 N N . GLY A 1 93 ? -27.769 -5.914 1.794 1.00 95.44 93 GLY A N 1
ATOM 732 C CA . GLY A 1 93 ? -28.922 -6.677 2.299 1.00 95.44 93 GLY A CA 1
ATOM 733 C C . GLY A 1 93 ? -28.820 -8.206 2.177 1.00 95.44 93 GLY A C 1
ATOM 734 O O . GLY A 1 93 ? -29.655 -8.916 2.735 1.00 95.44 93 GLY A O 1
ATOM 735 N N . ARG A 1 94 ? -27.789 -8.749 1.518 1.00 97.44 94 ARG A N 1
ATOM 736 C CA . ARG A 1 94 ? -27.572 -10.199 1.391 1.00 97.44 94 ARG A CA 1
ATOM 737 C C . ARG A 1 94 ? -26.558 -10.696 2.413 1.00 97.44 94 ARG A C 1
ATOM 739 O O . ARG A 1 94 ? -25.568 -10.028 2.698 1.00 97.44 94 ARG A O 1
ATOM 746 N N . ARG A 1 95 ? -26.780 -11.898 2.952 1.00 97.44 95 ARG A N 1
ATOM 747 C CA . ARG A 1 95 ? -25.813 -12.558 3.841 1.00 97.44 95 ARG A CA 1
ATOM 748 C C . ARG A 1 95 ? -24.618 -13.053 3.038 1.00 97.44 95 ARG A C 1
ATOM 750 O O . ARG A 1 95 ? -24.777 -13.833 2.102 1.00 97.44 95 ARG A O 1
ATOM 757 N N . VAL A 1 96 ? -23.428 -12.616 3.428 1.00 97.62 96 VAL A N 1
ATOM 758 C CA . VAL A 1 96 ? -22.168 -12.962 2.771 1.00 97.62 96 VAL A CA 1
ATOM 759 C C . VAL A 1 96 ? -21.149 -13.385 3.824 1.00 97.62 96 VAL A C 1
ATOM 761 O O . VAL A 1 96 ? -21.031 -12.764 4.879 1.00 97.62 96 VAL A O 1
ATOM 764 N N . SER A 1 97 ? -20.401 -14.457 3.552 1.00 97.94 97 SER A N 1
ATOM 765 C CA . SER A 1 97 ? -19.299 -14.893 4.417 1.00 97.94 97 SER A CA 1
ATOM 766 C C . SER A 1 97 ? -18.153 -13.884 4.398 1.00 97.94 97 SER A C 1
ATOM 768 O O . SER A 1 97 ? -17.744 -13.466 3.312 1.00 97.94 97 SER A O 1
ATOM 770 N N . TRP A 1 98 ? -17.561 -13.604 5.559 1.00 97.88 98 TRP A N 1
ATOM 771 C CA . TRP A 1 98 ? -16.417 -12.698 5.692 1.00 97.88 98 TRP A CA 1
ATOM 772 C C . TRP A 1 98 ? -15.270 -13.022 4.719 1.00 97.88 98 TRP A C 1
ATOM 774 O O . TRP A 1 98 ? -14.748 -12.134 4.055 1.00 97.88 98 TRP A O 1
ATOM 784 N N . MET A 1 99 ? -14.953 -14.305 4.531 1.00 97.75 99 MET A N 1
ATOM 785 C CA . MET A 1 99 ? -13.924 -14.759 3.586 1.00 97.75 99 MET A CA 1
ATOM 786 C C . MET A 1 99 ? -14.148 -14.281 2.144 1.00 97.75 99 MET A C 1
ATOM 788 O O . MET A 1 99 ? -13.209 -13.831 1.494 1.00 97.75 99 MET A O 1
ATOM 792 N N . ARG A 1 100 ? -15.390 -14.333 1.644 1.00 97.31 100 ARG A N 1
ATOM 793 C CA . ARG A 1 100 ? -15.710 -13.862 0.287 1.00 97.31 100 ARG A CA 1
ATOM 794 C C . ARG A 1 100 ? -15.640 -12.340 0.167 1.00 97.31 100 ARG A C 1
ATOM 796 O O . ARG A 1 100 ? -15.335 -11.850 -0.911 1.00 97.31 100 ARG A O 1
ATOM 803 N N . VAL A 1 101 ? -15.902 -11.614 1.255 1.00 97.19 101 VAL A N 1
ATOM 804 C CA . VAL A 1 101 ? -15.717 -10.156 1.310 1.00 97.19 101 VAL A CA 1
ATOM 805 C C . VAL A 1 101 ? -14.231 -9.827 1.191 1.00 97.19 101 VAL A C 1
ATOM 807 O O . VAL A 1 101 ? -13.857 -9.049 0.325 1.00 97.19 101 VAL A O 1
ATOM 810 N N . VAL A 1 102 ? -13.372 -10.482 1.981 1.00 96.50 102 VAL A N 1
ATOM 811 C CA . VAL A 1 102 ? -11.913 -10.280 1.918 1.00 96.50 102 VAL A CA 1
ATOM 812 C C . VAL A 1 102 ? -11.344 -10.619 0.538 1.00 96.50 102 VAL A C 1
ATOM 814 O O . VAL A 1 102 ? -10.529 -9.866 0.020 1.00 96.50 102 VAL A O 1
ATOM 817 N N . ALA A 1 103 ? -11.801 -11.704 -0.088 1.00 95.75 103 ALA A N 1
ATOM 818 C CA . ALA A 1 103 ? -11.359 -12.085 -1.431 1.00 95.75 103 ALA A CA 1
ATOM 819 C C . ALA A 1 103 ? -11.828 -11.135 -2.548 1.00 95.75 103 ALA A C 1
ATOM 821 O O . ALA A 1 103 ? -11.298 -11.187 -3.651 1.00 95.75 103 ALA A O 1
ATOM 822 N N . ALA A 1 104 ? -12.833 -10.295 -2.286 1.00 95.81 104 ALA A N 1
ATOM 823 C CA . ALA A 1 104 ? -13.329 -9.301 -3.235 1.00 95.81 104 ALA A CA 1
ATOM 824 C C . ALA A 1 104 ? -12.632 -7.937 -3.096 1.00 95.81 104 ALA A C 1
ATOM 826 O O . ALA A 1 104 ? -12.964 -7.009 -3.835 1.00 95.81 104 ALA A O 1
ATOM 827 N N . VAL A 1 105 ? -11.706 -7.788 -2.140 1.00 94.19 105 VAL A N 1
ATOM 828 C CA . VAL A 1 105 ? -10.936 -6.551 -1.976 1.00 94.19 105 VAL A CA 1
ATOM 829 C C . VAL A 1 105 ? -10.087 -6.343 -3.231 1.00 94.19 105 VAL A C 1
ATOM 831 O O . VAL A 1 105 ? -9.406 -7.281 -3.647 1.00 94.19 105 VAL A O 1
ATOM 834 N N . PRO A 1 106 ? -10.127 -5.148 -3.853 1.00 82.56 106 PRO A N 1
ATOM 835 C CA . PRO A 1 106 ? -9.307 -4.861 -5.020 1.00 82.56 106 PRO A CA 1
ATOM 836 C C . PRO A 1 106 ? -7.840 -5.179 -4.724 1.00 82.56 106 PRO A C 1
ATOM 838 O O . PRO A 1 106 ? -7.306 -4.752 -3.699 1.00 82.56 106 PRO A O 1
ATOM 841 N N . SER A 1 107 ? -7.169 -5.882 -5.634 1.00 70.69 107 SER A N 1
ATOM 842 C CA . SER A 1 107 ? -5.741 -6.220 -5.544 1.00 70.69 107 SER A CA 1
ATOM 843 C C . SER A 1 107 ? -4.814 -5.001 -5.665 1.00 70.69 107 SER A C 1
ATOM 845 O O . SER A 1 107 ? -3.610 -5.151 -5.838 1.00 70.69 107 SER A O 1
ATOM 847 N N . THR A 1 108 ? -5.339 -3.780 -5.505 1.00 51.47 108 THR A N 1
ATOM 848 C CA . THR A 1 108 ? -4.599 -2.507 -5.531 1.00 51.47 108 THR A CA 1
ATOM 849 C C . THR A 1 108 ? -3.511 -2.411 -4.460 1.00 51.47 108 THR A C 1
ATOM 851 O O . THR A 1 108 ? -2.787 -1.427 -4.406 1.00 51.47 108 THR A O 1
ATOM 854 N N . LEU A 1 109 ? -3.407 -3.408 -3.584 1.00 56.00 109 LEU A N 1
ATOM 855 C CA . LEU A 1 109 ? -2.413 -3.520 -2.530 1.00 56.00 109 LEU A CA 1
ATOM 856 C C . LEU A 1 109 ? -1.321 -4.546 -2.870 1.00 56.00 109 LEU A C 1
ATOM 858 O O . LEU A 1 109 ? -0.993 -5.290 -1.968 1.00 56.00 109 LEU A O 1
ATOM 862 N N . GLU A 1 110 ? -0.805 -4.659 -4.104 1.00 65.31 110 GLU A N 1
ATOM 863 C CA . GLU A 1 110 ? 0.338 -5.555 -4.460 1.00 65.31 110 GLU A CA 1
ATOM 864 C C . GLU A 1 110 ? 0.232 -7.003 -3.914 1.00 65.31 110 GLU A C 1
ATOM 866 O O . GLU A 1 110 ? 1.217 -7.714 -3.737 1.00 65.31 110 GLU A O 1
ATOM 871 N N . ARG A 1 111 ? -0.980 -7.453 -3.578 1.00 74.06 111 ARG A N 1
ATOM 872 C CA . ARG A 1 111 ? -1.226 -8.677 -2.816 1.00 74.06 111 ARG A CA 1
ATOM 873 C C . ARG A 1 111 ? -2.132 -9.559 -3.631 1.00 74.06 111 ARG A C 1
ATOM 875 O O . ARG A 1 111 ? -3.277 -9.199 -3.912 1.00 74.06 111 ARG A O 1
ATOM 882 N N . ASP A 1 112 ? -1.640 -10.752 -3.900 1.00 86.38 112 ASP A N 1
ATOM 883 C CA . ASP A 1 112 ? -2.443 -11.807 -4.483 1.00 86.38 112 ASP A CA 1
ATOM 884 C C . ASP A 1 112 ? -3.342 -12.396 -3.390 1.00 86.38 112 ASP A C 1
ATOM 886 O O . ASP A 1 112 ? -2.871 -13.005 -2.426 1.00 86.38 112 ASP A O 1
ATOM 890 N N . ILE A 1 113 ? -4.652 -12.172 -3.510 1.00 93.25 113 ILE A N 1
ATOM 891 C CA . ILE A 1 113 ? -5.674 -12.749 -2.632 1.00 93.25 113 ILE A CA 1
ATOM 892 C C . ILE A 1 113 ? -6.635 -13.544 -3.505 1.00 93.25 113 ILE A C 1
ATOM 894 O O . ILE A 1 113 ? -7.265 -12.989 -4.402 1.00 93.25 113 ILE A O 1
ATOM 898 N N . TRP A 1 114 ? -6.780 -14.838 -3.234 1.00 94.69 114 TRP A N 1
ATOM 899 C CA . TRP A 1 114 ? -7.726 -15.689 -3.955 1.00 94.69 114 TRP A CA 1
ATOM 900 C C . TRP A 1 114 ? -8.325 -16.759 -3.044 1.00 94.69 114 TRP A C 1
ATOM 902 O O . TRP A 1 114 ? -7.853 -17.002 -1.932 1.00 94.69 114 TRP A O 1
ATOM 912 N N . ILE A 1 115 ? -9.416 -17.375 -3.499 1.00 96.12 115 ILE A N 1
ATOM 913 C CA . ILE A 1 115 ? -10.044 -18.509 -2.817 1.00 96.12 115 ILE A CA 1
ATOM 914 C C . ILE A 1 115 ? -9.792 -19.754 -3.655 1.00 96.12 115 ILE A C 1
ATOM 916 O O . ILE A 1 115 ? -10.133 -19.768 -4.835 1.00 96.12 115 ILE A O 1
ATOM 920 N N . ASP A 1 116 ? -9.270 -20.799 -3.025 1.00 96.56 116 ASP A N 1
ATOM 921 C CA . ASP A 1 116 ? -9.138 -22.129 -3.615 1.00 96.56 116 ASP A CA 1
ATOM 922 C C . ASP A 1 116 ? -9.621 -23.185 -2.611 1.00 96.56 116 ASP A C 1
ATOM 924 O O . ASP A 1 116 ? -9.378 -23.075 -1.410 1.00 96.56 116 ASP A O 1
ATOM 928 N N . ALA A 1 117 ? -10.410 -24.159 -3.071 1.00 95.81 117 ALA A N 1
ATOM 929 C CA . ALA A 1 117 ? -11.036 -25.195 -2.236 1.00 95.81 117 ALA A CA 1
ATOM 930 C C . ALA A 1 117 ? -11.717 -24.675 -0.939 1.00 95.81 117 ALA A C 1
ATOM 932 O O . ALA A 1 117 ? -11.671 -25.306 0.121 1.00 95.81 117 ALA A O 1
ATOM 933 N N . GLY A 1 118 ? -12.335 -23.488 -0.999 1.00 96.38 118 GLY A N 1
ATOM 934 C CA . GLY A 1 118 ? -12.988 -22.844 0.149 1.00 96.38 118 GLY A CA 1
ATOM 935 C C . GLY A 1 118 ? -12.029 -22.281 1.206 1.00 96.38 118 GLY A C 1
ATOM 936 O O . GLY A 1 118 ? -12.488 -21.881 2.277 1.00 96.38 118 GLY A O 1
ATOM 937 N N . ARG A 1 119 ? -10.727 -22.242 0.919 1.00 97.12 119 ARG A N 1
ATOM 938 C CA . ARG A 1 119 ? -9.657 -21.662 1.736 1.00 97.12 119 ARG A CA 1
ATOM 939 C C . ARG A 1 119 ? -9.207 -20.342 1.127 1.00 97.12 119 ARG A C 1
ATOM 941 O O . ARG A 1 119 ? -9.215 -20.182 -0.089 1.00 97.12 119 ARG A O 1
ATOM 948 N N . LEU A 1 120 ? -8.827 -19.394 1.977 1.00 96.38 120 LEU A N 1
ATOM 949 C CA . LEU A 1 120 ? -8.286 -18.115 1.527 1.00 96.38 120 LEU A CA 1
ATOM 950 C C . LEU A 1 120 ? -6.766 -18.210 1.425 1.00 96.38 120 LEU A C 1
ATOM 952 O O . LEU A 1 120 ? -6.101 -18.558 2.402 1.00 96.38 120 LEU A O 1
ATOM 956 N N . HIS A 1 121 ? -6.246 -17.865 0.258 1.00 94.75 121 HIS A N 1
ATOM 957 C CA . HIS A 1 121 ? -4.828 -17.752 -0.028 1.00 94.75 121 HIS A CA 1
ATOM 958 C C . HIS A 1 121 ? -4.436 -16.277 0.005 1.00 94.75 121 HIS A C 1
ATOM 960 O O . HIS A 1 121 ? -5.105 -15.434 -0.593 1.00 94.75 121 HIS A O 1
ATOM 966 N N . LEU A 1 122 ? -3.384 -15.965 0.758 1.00 92.56 122 LEU A N 1
ATOM 967 C CA . LEU A 1 122 ? -2.893 -14.610 0.977 1.00 92.56 122 LEU A CA 1
ATOM 968 C C . LEU A 1 122 ? -1.408 -14.552 0.624 1.00 92.56 122 LEU A C 1
ATOM 970 O O . LEU A 1 122 ? -0.576 -15.110 1.342 1.00 92.56 122 LEU A O 1
ATOM 974 N N . GLY A 1 123 ? -1.066 -13.848 -0.450 1.00 89.56 123 GLY A N 1
ATOM 975 C CA . GLY A 1 123 ? 0.293 -13.400 -0.718 1.00 89.56 123 GLY A CA 1
ATOM 976 C C . GLY A 1 123 ? 0.610 -12.214 0.183 1.00 89.56 123 GLY A C 1
ATOM 977 O O . GLY A 1 123 ? 0.165 -11.100 -0.069 1.00 89.56 123 GLY A O 1
ATOM 978 N N . LEU A 1 124 ? 1.340 -12.438 1.274 1.00 81.25 124 LEU A N 1
ATOM 979 C CA . LEU A 1 124 ? 1.827 -11.349 2.110 1.00 81.25 124 LEU A CA 1
ATOM 980 C C . LEU A 1 124 ? 3.217 -10.963 1.639 1.00 81.25 124 LEU A C 1
ATOM 982 O O . LEU A 1 124 ? 4.200 -11.647 1.944 1.00 81.25 124 LEU A O 1
ATOM 986 N N . GLU A 1 125 ? 3.309 -9.827 0.958 1.00 71.62 125 GLU A N 1
ATOM 987 C CA . GLU A 1 125 ? 4.591 -9.167 0.817 1.00 71.62 125 GLU A CA 1
ATOM 988 C C . GLU A 1 125 ? 5.103 -8.784 2.202 1.00 71.62 125 GLU A C 1
ATOM 990 O O . GLU A 1 125 ? 4.414 -8.172 3.035 1.00 71.62 125 GLU A O 1
ATOM 995 N N . ARG A 1 126 ? 6.344 -9.180 2.479 1.00 63.47 126 ARG A N 1
ATOM 996 C CA . ARG A 1 126 ? 7.044 -8.678 3.647 1.00 63.47 126 ARG A CA 1
ATOM 997 C C . ARG A 1 126 ? 7.239 -7.197 3.367 1.00 63.47 126 ARG A C 1
ATOM 999 O O . ARG A 1 126 ? 8.145 -6.840 2.622 1.00 63.47 126 ARG A O 1
ATOM 1006 N N . LYS A 1 127 ? 6.424 -6.337 3.991 1.00 57.00 127 LYS A N 1
ATOM 1007 C CA . LYS A 1 127 ? 6.791 -4.933 4.189 1.00 57.00 127 LYS A CA 1
ATOM 1008 C C . LYS A 1 127 ? 8.106 -5.001 4.936 1.00 57.00 127 LYS A C 1
ATOM 1010 O O . LYS A 1 127 ? 8.103 -5.267 6.139 1.00 57.00 127 LYS A O 1
ATOM 1015 N N . GLY A 1 128 ? 9.208 -4.960 4.185 1.00 49.97 128 GLY A N 1
ATOM 1016 C CA . GLY A 1 128 ? 10.540 -5.149 4.712 1.00 49.97 128 GLY A CA 1
ATOM 1017 C C . GLY A 1 128 ? 10.615 -4.208 5.886 1.00 49.97 128 GLY A C 1
ATOM 1018 O O . GLY A 1 128 ? 10.471 -2.999 5.706 1.00 49.97 128 GLY A O 1
ATOM 1019 N N . ARG A 1 129 ? 10.713 -4.764 7.101 1.00 46.66 129 ARG A N 1
ATOM 1020 C CA . ARG A 1 129 ? 11.193 -3.992 8.234 1.00 46.66 129 ARG A CA 1
ATOM 1021 C C . ARG A 1 129 ? 12.472 -3.427 7.670 1.00 46.66 129 ARG A C 1
ATOM 1023 O O . ARG A 1 129 ? 13.334 -4.225 7.312 1.00 46.66 129 ARG A O 1
ATOM 1030 N N . GLU A 1 130 ? 12.468 -2.126 7.411 1.00 48.12 130 GLU A N 1
ATOM 1031 C CA . GLU A 1 130 ? 13.589 -1.386 6.876 1.00 48.12 130 GLU A CA 1
ATOM 1032 C C . GLU A 1 130 ? 14.687 -1.668 7.888 1.00 48.12 130 GLU A C 1
ATOM 1034 O O . GLU A 1 130 ? 14.730 -1.096 8.977 1.00 48.12 130 GLU A O 1
ATOM 1039 N N . SER A 1 131 ? 15.434 -2.741 7.640 1.00 46.28 131 SER A N 1
ATOM 1040 C CA . SER A 1 131 ? 16.583 -3.126 8.413 1.00 46.28 131 SER A CA 1
ATOM 1041 C C . SER A 1 131 ? 17.524 -2.029 8.021 1.00 46.28 131 SER A C 1
ATOM 1043 O O . SER A 1 131 ? 18.169 -2.114 6.978 1.00 46.28 131 SER A O 1
ATOM 1045 N N . GLY A 1 132 ? 17.444 -0.929 8.776 1.00 45.12 132 GLY A N 1
ATOM 1046 C CA . GLY A 1 132 ? 18.358 0.175 8.656 1.00 45.12 132 GLY A CA 1
ATOM 1047 C C . GLY A 1 132 ? 19.709 -0.486 8.584 1.00 45.12 132 GLY A C 1
ATOM 1048 O O . GLY A 1 132 ? 20.078 -1.217 9.508 1.00 45.12 132 GLY A O 1
ATOM 1049 N N . CYS A 1 133 ? 20.353 -0.335 7.431 1.00 43.91 133 CYS A N 1
ATOM 1050 C CA . CYS A 1 133 ? 21.736 -0.700 7.257 1.00 43.91 133 CYS A CA 1
ATOM 1051 C C . CYS A 1 133 ? 22.429 -0.124 8.491 1.00 43.91 133 CYS A C 1
ATOM 1053 O O . CYS A 1 133 ? 22.387 1.088 8.724 1.00 43.91 133 CYS A O 1
ATOM 1055 N N . ARG A 1 134 ? 22.857 -1.002 9.402 1.00 44.75 134 ARG A N 1
ATOM 1056 C CA . ARG A 1 134 ? 23.335 -0.602 10.722 1.00 44.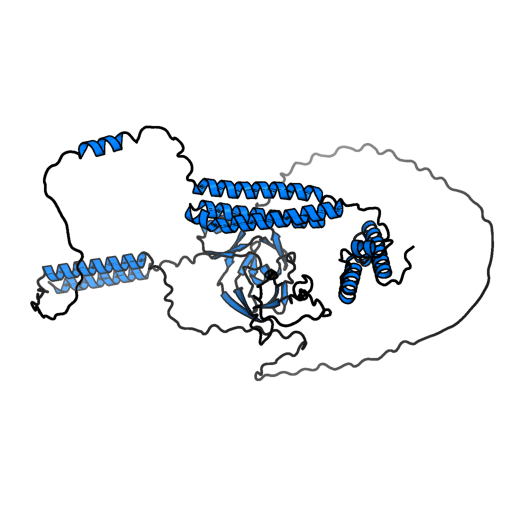75 134 ARG A CA 1
ATOM 1057 C C . ARG A 1 134 ? 24.737 -0.073 10.479 1.00 44.75 134 ARG A C 1
ATOM 1059 O O . ARG A 1 134 ? 25.707 -0.797 10.655 1.00 44.75 134 ARG A O 1
ATOM 1066 N N . ILE A 1 135 ? 24.820 1.162 9.983 1.00 47.88 135 ILE A N 1
ATOM 1067 C CA . ILE A 1 135 ? 26.072 1.861 9.725 1.00 47.88 135 ILE A CA 1
ATOM 1068 C C . ILE A 1 135 ? 26.847 1.861 11.045 1.00 47.88 135 ILE A C 1
ATOM 1070 O O . ILE A 1 135 ? 26.453 2.504 12.016 1.00 47.88 135 ILE A O 1
ATOM 1074 N N . GLY A 1 136 ? 27.927 1.083 11.077 1.00 43.38 136 GLY A N 1
ATOM 1075 C CA . GLY A 1 136 ? 29.018 1.216 12.031 1.00 43.38 136 GLY A CA 1
ATOM 1076 C C . GLY A 1 136 ? 28.684 0.913 13.489 1.00 43.38 136 GLY A C 1
ATOM 1077 O O . GLY A 1 136 ? 28.724 1.803 14.338 1.00 43.38 136 GLY A O 1
ATOM 1078 N N . SER A 1 137 ? 28.543 -0.369 13.837 1.00 43.31 137 SER A N 1
ATOM 1079 C CA . SER A 1 137 ? 29.067 -0.785 15.144 1.00 43.31 137 SER A CA 1
ATOM 1080 C C . SER A 1 137 ? 30.586 -0.713 15.031 1.00 43.31 137 SER A C 1
ATOM 1082 O O . SER A 1 137 ? 31.203 -1.600 14.452 1.00 43.31 137 SER A O 1
ATOM 1084 N N . ARG A 1 138 ? 31.176 0.396 15.494 1.00 47.94 138 ARG A N 1
ATOM 1085 C CA . ARG A 1 138 ? 32.629 0.581 15.577 1.00 47.94 138 ARG A CA 1
ATOM 1086 C C . ARG A 1 138 ? 33.220 -0.614 16.322 1.00 47.94 138 ARG A C 1
ATOM 1088 O O . ARG A 1 138 ? 33.139 -0.675 17.549 1.00 47.94 138 ARG A O 1
ATOM 1095 N N . VAL A 1 139 ? 33.822 -1.544 15.586 1.00 46.78 139 VAL A N 1
ATOM 1096 C CA . VAL A 1 139 ? 34.790 -2.477 16.151 1.00 46.78 139 VAL A CA 1
ATOM 1097 C C . VAL A 1 139 ? 35.908 -1.595 16.681 1.00 46.78 139 VAL A C 1
ATOM 1099 O O . VAL A 1 139 ? 36.644 -0.954 15.934 1.00 46.78 139 VAL A O 1
ATOM 1102 N N . ARG A 1 140 ? 35.952 -1.468 18.005 1.00 49.81 140 ARG A N 1
ATOM 1103 C CA . ARG A 1 140 ? 37.026 -0.808 18.732 1.00 49.81 140 ARG A CA 1
ATOM 1104 C C . ARG A 1 140 ? 38.249 -1.713 18.572 1.00 49.81 140 ARG A C 1
ATOM 1106 O O . ARG A 1 140 ? 38.503 -2.558 19.424 1.00 49.81 140 ARG A O 1
ATOM 1113 N N . ALA A 1 141 ? 38.942 -1.584 17.441 1.00 45.62 141 ALA A N 1
ATOM 1114 C CA . ALA A 1 141 ? 40.218 -2.234 17.204 1.00 45.62 141 ALA A CA 1
ATOM 1115 C C . ALA A 1 141 ? 41.185 -1.742 18.285 1.00 45.62 141 ALA A C 1
ATOM 1117 O O . ALA A 1 141 ? 41.562 -0.568 18.343 1.00 45.62 141 ALA A O 1
ATOM 1118 N N . ARG A 1 142 ? 41.502 -2.643 19.214 1.00 45.16 142 ARG A N 1
ATOM 1119 C CA . ARG A 1 142 ? 42.594 -2.476 20.162 1.00 45.16 142 ARG A CA 1
ATOM 1120 C C . ARG A 1 142 ? 43.869 -2.321 19.338 1.00 45.16 142 ARG A C 1
ATOM 1122 O O . ARG A 1 142 ? 44.247 -3.234 18.617 1.00 45.16 142 ARG A O 1
ATOM 1129 N N . ARG A 1 143 ? 44.516 -1.163 19.480 1.00 50.41 143 ARG A N 1
ATOM 1130 C CA . ARG A 1 143 ? 45.927 -0.962 19.148 1.00 50.41 143 ARG A CA 1
ATOM 1131 C C . ARG A 1 143 ? 46.740 -2.092 19.777 1.00 50.41 143 ARG A C 1
ATOM 1133 O O . ARG A 1 143 ? 46.807 -2.212 20.998 1.00 50.41 143 ARG A O 1
ATOM 1140 N N . SER A 1 144 ? 47.367 -2.892 18.939 1.00 47.50 144 SER A N 1
ATOM 1141 C CA . SER A 1 144 ? 48.558 -3.662 19.271 1.00 47.50 144 SER A CA 1
ATOM 1142 C C . SER A 1 144 ? 49.411 -3.543 18.023 1.00 47.50 144 SER A C 1
ATOM 1144 O O . SER A 1 144 ? 49.057 -4.089 16.985 1.00 47.50 144 SER A O 1
ATOM 1146 N N . GLY A 1 145 ? 50.395 -2.650 18.087 1.00 59.00 145 GLY A N 1
ATOM 1147 C CA . GLY A 1 145 ? 51.272 -2.373 16.963 1.00 59.00 145 GLY A CA 1
ATOM 1148 C C . GLY A 1 145 ? 52.137 -3.581 16.654 1.00 59.00 145 GLY A C 1
ATOM 1149 O O . GLY A 1 145 ? 52.595 -4.238 17.585 1.00 59.00 145 GLY A O 1
ATOM 1150 N N . LEU A 1 146 ? 52.345 -3.838 15.367 1.00 55.16 146 LEU A N 1
ATOM 1151 C CA . LEU A 1 146 ? 53.600 -4.353 14.843 1.00 55.16 146 LEU A CA 1
ATOM 1152 C C . LEU A 1 146 ? 53.590 -4.242 13.312 1.00 55.16 146 LEU A C 1
ATOM 1154 O O . LEU A 1 146 ? 52.716 -4.804 12.660 1.00 55.16 146 LEU A O 1
ATOM 1158 N N . ASP A 1 147 ? 54.566 -3.477 12.838 1.00 48.00 147 ASP A N 1
ATOM 1159 C CA . ASP A 1 147 ? 55.248 -3.457 11.545 1.00 48.00 147 ASP A CA 1
ATOM 1160 C C . ASP A 1 147 ? 54.523 -3.229 10.208 1.00 48.00 147 ASP A C 1
ATOM 1162 O O . ASP A 1 147 ? 53.541 -3.861 9.823 1.00 48.00 147 ASP A O 1
ATOM 1166 N N . ASP A 1 148 ? 55.144 -2.284 9.500 1.00 56.12 148 ASP A N 1
ATOM 1167 C CA . ASP A 1 148 ? 54.921 -1.775 8.160 1.00 56.12 148 ASP A CA 1
ATOM 1168 C C . ASP A 1 148 ? 55.033 -2.845 7.065 1.00 56.12 148 ASP A C 1
ATOM 1170 O O . ASP A 1 148 ? 56.017 -3.579 6.965 1.00 56.12 148 ASP A O 1
ATOM 1174 N N . GLY A 1 149 ? 54.057 -2.828 6.157 1.00 47.84 149 GLY A N 1
ATOM 1175 C CA . GLY A 1 149 ? 54.126 -3.469 4.848 1.00 47.84 149 GLY A CA 1
ATOM 1176 C C . GLY A 1 149 ? 53.291 -2.673 3.836 1.00 47.84 149 GLY A C 1
ATOM 1177 O O . GLY A 1 149 ? 52.066 -2.625 3.982 1.00 47.84 149 GLY A O 1
ATOM 1178 N N . PRO A 1 150 ? 53.900 -2.029 2.823 1.00 53.25 150 PRO A N 1
ATOM 1179 C CA . PRO A 1 150 ? 53.175 -1.307 1.790 1.00 53.25 150 PRO A CA 1
ATOM 1180 C C . PRO A 1 150 ? 52.797 -2.304 0.693 1.00 53.25 150 PRO A C 1
ATOM 1182 O O . PRO A 1 150 ? 53.602 -2.514 -0.195 1.00 53.25 150 PRO A O 1
ATOM 1185 N N . ASP A 1 151 ? 51.662 -2.997 0.836 1.00 48.22 151 ASP A N 1
ATOM 1186 C CA . ASP A 1 151 ? 50.907 -3.674 -0.248 1.00 48.22 151 ASP A CA 1
ATOM 1187 C C . ASP A 1 151 ? 49.864 -4.649 0.336 1.00 48.22 151 ASP A C 1
ATOM 1189 O O . ASP A 1 151 ? 49.900 -5.861 0.123 1.00 48.22 151 ASP A O 1
ATOM 1193 N N . SER A 1 152 ? 48.888 -4.137 1.092 1.00 40.19 152 SER A N 1
ATOM 1194 C CA . SER A 1 152 ? 47.704 -4.928 1.450 1.00 40.19 152 SER A CA 1
ATOM 1195 C C . SER A 1 152 ? 46.421 -4.202 1.058 1.00 40.19 152 SER A C 1
ATOM 1197 O O . SER A 1 152 ? 46.005 -3.217 1.662 1.00 40.19 152 SER A O 1
ATOM 1199 N N . TYR A 1 153 ? 45.851 -4.706 -0.037 1.00 45.22 153 TYR A N 1
ATOM 1200 C CA . TYR A 1 153 ? 44.443 -4.714 -0.414 1.00 45.22 153 TYR A CA 1
ATOM 1201 C C . TYR A 1 153 ? 43.503 -4.051 0.599 1.00 45.22 153 TYR A C 1
ATOM 1203 O O . TYR A 1 153 ? 43.136 -4.616 1.628 1.00 45.22 153 TYR A O 1
ATOM 1211 N N . PHE A 1 154 ? 43.061 -2.849 0.241 1.00 38.81 154 PHE A N 1
ATOM 1212 C CA . PHE A 1 154 ? 41.887 -2.218 0.817 1.00 38.81 154 PHE A CA 1
ATOM 1213 C C . PHE A 1 154 ? 40.672 -3.049 0.381 1.00 38.81 154 PHE A C 1
ATOM 1215 O O . PHE A 1 154 ? 40.159 -2.879 -0.721 1.00 38.81 154 PHE A O 1
ATOM 1222 N N . GLU A 1 155 ? 40.259 -4.010 1.201 1.00 41.62 155 GLU A N 1
ATOM 1223 C CA . GLU A 1 155 ? 39.026 -4.772 1.010 1.00 41.62 155 GLU A CA 1
ATOM 1224 C C . GLU A 1 155 ? 37.895 -4.008 1.729 1.00 41.62 155 GLU A C 1
ATOM 1226 O O . GLU A 1 155 ? 37.831 -4.015 2.964 1.00 41.62 155 GLU A O 1
ATOM 1231 N N . PRO A 1 156 ? 37.032 -3.250 1.022 1.00 41.69 156 PRO A N 1
ATOM 1232 C CA . PRO A 1 156 ? 35.965 -2.519 1.685 1.00 41.69 156 PRO A CA 1
ATOM 1233 C C . PRO A 1 156 ? 34.855 -3.490 2.130 1.00 41.69 156 PRO A C 1
ATOM 1235 O O . PRO A 1 156 ? 34.346 -4.260 1.311 1.00 41.69 156 PRO A O 1
ATOM 1238 N N . PRO A 1 157 ? 34.382 -3.432 3.391 1.00 43.72 157 PRO A N 1
ATOM 1239 C CA . PRO A 1 157 ? 33.229 -4.204 3.835 1.00 43.72 157 PRO A CA 1
ATOM 1240 C C . PRO A 1 157 ? 31.955 -3.507 3.332 1.00 43.72 157 PRO A C 1
ATOM 1242 O O . PRO A 1 157 ? 31.332 -2.731 4.054 1.00 43.72 157 PRO A O 1
ATOM 1245 N N . LEU A 1 158 ? 31.593 -3.717 2.064 1.00 45.56 158 LEU A N 1
ATOM 1246 C CA . LEU A 1 158 ? 30.448 -3.046 1.421 1.00 45.56 158 LEU A CA 1
ATOM 1247 C C . LEU A 1 158 ? 29.444 -4.000 0.749 1.00 45.56 158 LEU A C 1
ATOM 1249 O O . LEU A 1 158 ? 28.601 -3.556 -0.026 1.00 45.56 158 LEU A O 1
ATOM 1253 N N . ALA A 1 159 ? 29.471 -5.298 1.059 1.00 43.34 159 ALA A N 1
ATOM 1254 C CA . ALA A 1 159 ? 28.635 -6.270 0.348 1.00 43.34 159 ALA A CA 1
ATOM 1255 C C . ALA A 1 159 ? 27.178 -6.421 0.847 1.00 43.34 159 ALA A C 1
ATOM 1257 O O . ALA A 1 159 ? 26.379 -7.025 0.143 1.00 43.34 159 ALA A O 1
ATOM 1258 N N . GLU A 1 160 ? 26.769 -5.884 2.003 1.00 42.84 160 GLU A N 1
ATOM 1259 C CA . GLU A 1 160 ? 25.499 -6.324 2.634 1.00 42.84 160 GLU A CA 1
ATOM 1260 C C . GLU A 1 160 ? 24.371 -5.281 2.728 1.00 42.84 160 GLU A C 1
ATOM 1262 O O . GLU A 1 160 ? 23.412 -5.469 3.476 1.00 42.84 160 GLU A O 1
ATOM 1267 N N . CYS A 1 161 ? 24.415 -4.197 1.947 1.00 42.72 161 CYS A N 1
ATOM 1268 C CA . CYS A 1 161 ? 23.331 -3.200 1.931 1.00 42.72 161 CYS A CA 1
ATOM 1269 C C . CYS A 1 161 ? 22.910 -2.753 0.526 1.00 42.72 161 CYS A C 1
ATOM 1271 O O . CYS A 1 161 ? 22.693 -1.565 0.289 1.00 42.72 161 CYS A O 1
ATOM 1273 N N . LEU A 1 162 ? 22.760 -3.689 -0.413 1.00 45.44 162 LEU A N 1
ATOM 1274 C CA . LEU A 1 162 ? 22.187 -3.381 -1.722 1.00 45.44 162 LEU A CA 1
ATOM 1275 C C . LEU A 1 162 ? 20.653 -3.577 -1.703 1.00 45.44 162 LEU A C 1
ATOM 1277 O O . LEU A 1 162 ? 20.179 -4.682 -1.440 1.00 45.44 162 LEU A O 1
ATOM 1281 N N . PRO A 1 163 ? 19.844 -2.530 -1.972 1.00 47.66 163 PRO A N 1
ATOM 1282 C CA . PRO A 1 163 ? 18.383 -2.550 -1.815 1.00 47.66 163 PRO A CA 1
ATOM 1283 C C . PRO A 1 163 ? 17.621 -3.450 -2.806 1.00 47.66 163 PRO A C 1
ATOM 1285 O O . PRO A 1 163 ? 16.413 -3.624 -2.642 1.00 47.66 163 PRO A O 1
ATOM 1288 N N . TRP A 1 164 ? 18.295 -4.027 -3.805 1.00 47.72 164 TRP A N 1
ATOM 1289 C CA . TRP A 1 164 ? 17.688 -4.879 -4.834 1.00 47.72 164 TRP A CA 1
ATOM 1290 C C . TRP A 1 164 ? 17.821 -6.384 -4.583 1.00 47.72 164 TRP A C 1
ATOM 1292 O O . TRP A 1 164 ? 17.121 -7.143 -5.245 1.00 47.72 164 TRP A O 1
ATOM 1302 N N . ASP A 1 165 ? 18.610 -6.842 -3.600 1.00 40.09 165 ASP A N 1
ATOM 1303 C CA . ASP A 1 165 ? 18.591 -8.260 -3.188 1.00 40.09 165 ASP A CA 1
ATOM 1304 C C . ASP A 1 165 ? 17.417 -8.552 -2.232 1.00 40.09 165 ASP A C 1
ATOM 1306 O O . ASP A 1 165 ? 17.513 -9.204 -1.192 1.00 40.09 165 ASP A O 1
ATOM 1310 N N . ARG A 1 166 ? 16.250 -7.999 -2.582 1.00 45.97 166 ARG A N 1
ATOM 1311 C CA . ARG A 1 166 ? 14.967 -8.296 -1.957 1.00 45.97 166 ARG A CA 1
ATOM 1312 C C . ARG A 1 166 ? 14.351 -9.485 -2.668 1.00 45.97 166 ARG A C 1
ATOM 1314 O O . ARG A 1 166 ? 13.247 -9.410 -3.194 1.00 45.97 166 ARG A O 1
ATOM 1321 N N . ASN A 1 167 ? 14.990 -10.640 -2.539 1.00 43.91 167 ASN A N 1
ATOM 1322 C CA . ASN A 1 167 ? 14.237 -11.887 -2.538 1.00 43.91 167 ASN A CA 1
ATOM 1323 C C . ASN A 1 167 ? 13.473 -11.986 -1.197 1.00 43.91 167 ASN A C 1
ATOM 1325 O O . ASN A 1 167 ? 13.639 -12.918 -0.403 1.00 43.91 167 ASN A O 1
ATOM 1329 N N . SER A 1 168 ? 12.667 -10.963 -0.876 1.00 49.66 168 SER A N 1
ATOM 1330 C CA . SER A 1 168 ? 11.743 -10.964 0.249 1.00 49.66 168 SER A CA 1
ATOM 1331 C C . SER A 1 168 ? 10.601 -11.880 -0.143 1.00 49.66 168 SER A C 1
ATOM 1333 O O . SER A 1 168 ? 9.542 -11.406 -0.537 1.00 49.66 168 SER A O 1
ATOM 1335 N N . GLY A 1 169 ? 10.873 -13.189 -0.115 1.00 57.88 169 GLY A N 1
ATOM 1336 C CA . GLY A 1 169 ? 9.938 -14.217 -0.547 1.00 57.88 169 GLY A CA 1
ATOM 1337 C C . GLY A 1 169 ? 8.552 -13.884 -0.022 1.00 57.88 169 GLY A C 1
ATOM 1338 O O . GLY A 1 169 ? 8.371 -13.774 1.195 1.00 57.88 169 GLY A O 1
ATOM 1339 N N . VAL A 1 170 ? 7.630 -13.636 -0.953 1.00 60.16 170 VAL A N 1
ATOM 1340 C CA . VAL A 1 170 ? 6.228 -13.371 -0.654 1.00 60.16 170 VAL A CA 1
ATOM 1341 C C . VAL A 1 170 ? 5.764 -14.530 0.212 1.00 60.16 170 VAL A C 1
ATOM 1343 O O . VAL A 1 170 ? 5.779 -15.687 -0.209 1.00 60.16 170 VAL A O 1
ATOM 1346 N N . SER A 1 171 ? 5.457 -14.240 1.473 1.00 74.88 171 SER A N 1
ATOM 1347 C CA . SER A 1 171 ? 4.990 -15.268 2.391 1.00 74.88 171 SER A CA 1
ATOM 1348 C C . SER A 1 171 ? 3.563 -15.610 1.996 1.00 74.88 171 SER A C 1
ATOM 1350 O O . SER A 1 171 ? 2.650 -14.817 2.212 1.00 74.88 171 SER A O 1
ATOM 1352 N N . HIS A 1 172 ? 3.388 -16.766 1.367 1.00 87.75 172 HIS A N 1
ATOM 1353 C CA . HIS A 1 172 ? 2.080 -17.287 1.010 1.00 87.75 172 HIS A CA 1
ATOM 1354 C C . HIS A 1 172 ? 1.458 -17.971 2.231 1.00 87.75 172 HIS A C 1
ATOM 1356 O O . HIS A 1 172 ? 2.030 -18.906 2.794 1.00 87.75 172 HIS A O 1
ATOM 1362 N N . ILE A 1 173 ? 0.295 -17.487 2.662 1.00 92.19 173 ILE A N 1
ATOM 1363 C CA . ILE A 1 173 ? -0.447 -18.023 3.802 1.00 92.19 173 ILE A CA 1
ATOM 1364 C C . ILE A 1 173 ? -1.763 -18.614 3.314 1.00 92.19 173 ILE A C 1
ATOM 1366 O O . ILE A 1 173 ? -2.549 -17.929 2.665 1.00 92.19 173 ILE A O 1
ATOM 1370 N N . VAL A 1 174 ? -2.029 -19.863 3.698 1.00 94.19 174 VAL A N 1
ATOM 1371 C CA . VAL A 1 174 ? -3.309 -20.537 3.451 1.00 94.19 174 VAL A CA 1
ATOM 1372 C C . VAL A 1 174 ? -4.101 -20.597 4.749 1.00 94.19 174 VAL A C 1
ATOM 1374 O O . VAL A 1 174 ? -3.642 -21.156 5.748 1.00 94.19 174 VAL A O 1
ATOM 1377 N N . LEU A 1 175 ? -5.302 -20.026 4.748 1.00 96.38 175 LEU A N 1
ATOM 1378 C CA . LEU A 1 175 ? -6.190 -20.043 5.907 1.00 96.38 175 LEU A CA 1
ATOM 1379 C C . LEU A 1 175 ? -7.137 -21.249 5.887 1.00 96.38 175 LEU A C 1
ATOM 1381 O O . LEU A 1 175 ? -7.491 -21.746 4.816 1.00 96.38 175 LEU A O 1
ATOM 1385 N N . PRO A 1 176 ? -7.592 -21.728 7.061 1.00 97.25 176 PRO A N 1
ATOM 1386 C CA . PRO A 1 176 ? -8.637 -22.741 7.135 1.00 97.25 176 PRO A CA 1
ATOM 1387 C C . PRO A 1 176 ? -9.908 -22.309 6.396 1.00 97.25 176 PRO A C 1
ATOM 1389 O O . PRO A 1 176 ? -10.199 -21.118 6.268 1.00 97.25 176 PRO A O 1
ATOM 1392 N N . ALA A 1 177 ? -10.698 -23.283 5.947 1.00 97.19 177 ALA A N 1
ATOM 1393 C CA . ALA A 1 177 ? -11.874 -22.996 5.139 1.00 97.19 177 ALA A CA 1
ATOM 1394 C C . ALA A 1 177 ? -12.874 -22.074 5.863 1.00 97.19 177 ALA A C 1
ATOM 1396 O O . ALA A 1 177 ? -13.239 -22.308 7.017 1.00 97.19 177 ALA A O 1
ATOM 1397 N N . GLY A 1 178 ? -13.313 -21.015 5.179 1.00 97.19 178 GLY A N 1
ATOM 1398 C CA . GLY A 1 178 ? -14.239 -20.014 5.718 1.00 97.19 178 GLY A CA 1
ATOM 1399 C C . GLY A 1 178 ? -13.626 -18.961 6.654 1.00 97.19 178 GLY A C 1
ATOM 1400 O O . GLY A 1 178 ? -14.365 -18.082 7.103 1.00 97.19 178 GLY A O 1
ATOM 1401 N N . PHE A 1 179 ? -12.322 -19.017 6.942 1.00 98.12 179 PHE A N 1
ATOM 1402 C CA . PHE A 1 179 ? -11.625 -18.037 7.780 1.00 98.12 179 PHE A CA 1
ATOM 1403 C C . PHE A 1 179 ? -10.924 -16.960 6.942 1.00 98.12 179 PHE A C 1
ATOM 1405 O O . PHE A 1 179 ? -10.386 -17.230 5.872 1.00 98.12 179 PHE A O 1
ATOM 1412 N N . ALA A 1 180 ? -10.911 -15.730 7.458 1.00 97.56 180 ALA A N 1
ATOM 1413 C CA . ALA A 1 180 ? -10.271 -14.577 6.827 1.00 97.56 180 ALA A CA 1
ATOM 1414 C C . ALA A 1 180 ? -9.685 -13.615 7.882 1.00 97.56 180 ALA A C 1
ATOM 1416 O O . ALA A 1 180 ? -10.226 -13.530 8.989 1.00 97.56 180 ALA A O 1
ATOM 1417 N N . PRO A 1 181 ? -8.614 -12.862 7.577 1.00 96.62 181 PRO A N 1
ATOM 1418 C CA . PRO A 1 181 ? -8.073 -11.860 8.489 1.00 96.62 181 PRO A CA 1
ATOM 1419 C C . PRO A 1 181 ? -8.981 -10.619 8.544 1.00 96.62 181 PRO A C 1
ATOM 1421 O O . PRO A 1 181 ? -9.788 -10.376 7.649 1.00 96.62 181 PRO A O 1
ATOM 1424 N N . LEU A 1 182 ? -8.846 -9.817 9.602 1.00 95.50 182 LEU A N 1
ATOM 1425 C CA . LEU A 1 182 ? -9.485 -8.494 9.702 1.00 95.50 182 LEU A CA 1
ATOM 1426 C C . LEU A 1 182 ? -8.503 -7.372 9.348 1.00 95.50 182 LEU A C 1
ATOM 1428 O O . LEU A 1 182 ? -8.775 -6.532 8.491 1.00 95.50 182 LEU A O 1
ATOM 1432 N N . GLY A 1 183 ? -7.346 -7.376 10.018 1.00 88.44 183 GLY A N 1
ATOM 1433 C CA . GLY A 1 183 ? -6.408 -6.254 10.004 1.00 88.44 183 GLY A CA 1
ATOM 1434 C C . GLY A 1 183 ? -5.792 -5.975 8.636 1.00 88.44 183 GLY A C 1
ATOM 1435 O O . GLY A 1 183 ? -5.541 -4.816 8.316 1.00 88.44 183 GLY A O 1
ATOM 1436 N N . ASP A 1 184 ? -5.606 -7.008 7.811 1.00 86.69 184 ASP A N 1
ATOM 1437 C CA . ASP A 1 184 ? -4.924 -6.876 6.520 1.00 86.69 184 ASP A CA 1
ATOM 1438 C C . ASP A 1 184 ? -5.715 -6.070 5.485 1.00 86.69 184 ASP A C 1
ATOM 1440 O O . ASP A 1 184 ? -5.100 -5.522 4.570 1.00 86.69 184 ASP A O 1
ATOM 1444 N N . ILE A 1 185 ? -7.035 -5.945 5.663 1.00 89.50 185 ILE A N 1
ATOM 1445 C CA . ILE A 1 185 ? -7.921 -5.131 4.815 1.00 89.50 185 ILE A CA 1
ATOM 1446 C C . ILE A 1 185 ? -8.440 -3.877 5.539 1.00 89.50 185 ILE A C 1
ATOM 1448 O O . ILE A 1 185 ? -9.417 -3.260 5.122 1.00 89.50 185 ILE A O 1
ATOM 1452 N N . GLY A 1 186 ? -7.826 -3.515 6.672 1.00 91.44 186 GLY A N 1
ATOM 1453 C CA . GLY A 1 186 ? -8.230 -2.357 7.473 1.00 91.44 186 GLY A CA 1
ATOM 1454 C C . GLY A 1 186 ? -9.556 -2.528 8.224 1.00 91.44 186 GLY A C 1
ATOM 1455 O O . GLY A 1 186 ? -10.064 -1.554 8.781 1.00 91.44 186 GLY A O 1
ATOM 1456 N N . ALA A 1 187 ? -10.111 -3.742 8.275 1.00 96.12 187 ALA A N 1
ATOM 1457 C CA . ALA A 1 187 ? -11.344 -4.023 8.995 1.00 96.12 187 ALA A CA 1
ATOM 1458 C C . ALA A 1 187 ? -11.096 -4.173 10.503 1.00 96.12 187 ALA A C 1
ATOM 1460 O O . ALA A 1 187 ? -10.052 -4.660 10.946 1.00 96.12 187 ALA A O 1
ATOM 1461 N N . ARG A 1 188 ? -12.069 -3.758 11.319 1.00 96.38 188 ARG A N 1
ATOM 1462 C CA . ARG A 1 188 ? -12.004 -3.816 12.787 1.00 96.38 188 ARG A CA 1
ATOM 1463 C C . ARG A 1 188 ? -13.349 -4.235 13.355 1.00 96.38 188 ARG A C 1
ATOM 1465 O O . ARG A 1 188 ? -14.375 -3.726 12.924 1.00 96.38 188 ARG A O 1
ATOM 1472 N N . ILE A 1 189 ? -13.353 -5.118 14.348 1.00 96.38 189 ILE A N 1
ATOM 1473 C CA . ILE A 1 189 ? -14.579 -5.454 15.080 1.00 96.38 189 ILE A CA 1
ATOM 1474 C C . ILE A 1 189 ? -14.791 -4.432 16.190 1.00 96.38 189 ILE A C 1
ATOM 1476 O O . ILE A 1 189 ? -13.856 -4.058 16.899 1.00 96.38 189 ILE A O 1
ATOM 1480 N N . ARG A 1 190 ? -16.035 -3.993 16.337 1.00 94.62 190 ARG A N 1
ATOM 1481 C CA . ARG A 1 190 ? -16.503 -3.142 17.420 1.00 94.62 190 ARG A CA 1
ATOM 1482 C C . ARG A 1 190 ? -17.714 -3.795 18.074 1.00 94.62 190 ARG A C 1
ATOM 1484 O O . ARG A 1 190 ? -18.578 -4.358 17.406 1.00 94.62 190 ARG A O 1
ATOM 1491 N N . SER A 1 191 ? -17.766 -3.696 19.394 1.00 93.00 191 SER A N 1
ATOM 1492 C CA . SER A 1 191 ? -18.928 -4.071 20.194 1.00 93.00 191 SER A CA 1
ATOM 1493 C C . SER A 1 191 ? -19.581 -2.777 20.657 1.00 93.00 191 SER A C 1
ATOM 1495 O O . SER A 1 191 ? -18.914 -1.940 21.265 1.0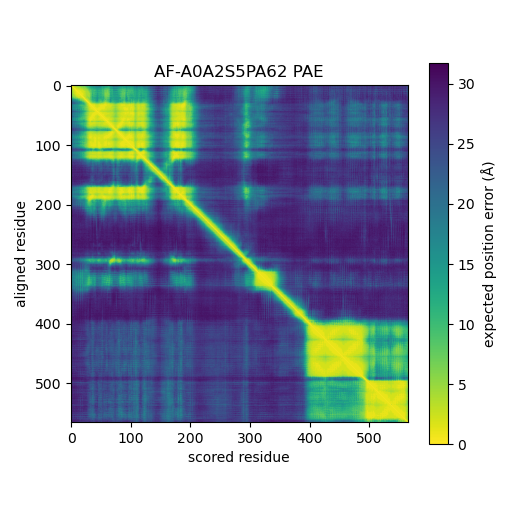0 93.00 191 SER A O 1
ATOM 1497 N N . GLY A 1 192 ? -20.857 -2.576 20.348 1.00 84.00 192 GLY A N 1
ATOM 1498 C CA . GLY A 1 192 ? -21.553 -1.349 20.722 1.00 84.00 192 GLY A CA 1
ATOM 1499 C C . GLY A 1 192 ? -23.068 -1.523 20.766 1.00 84.00 192 GLY A C 1
ATOM 1500 O O . GLY A 1 192 ? -23.598 -2.486 20.209 1.00 84.00 192 GLY A O 1
ATOM 1501 N N . PRO A 1 193 ? -23.778 -0.616 21.456 1.00 76.94 193 PRO A N 1
ATOM 1502 C CA . PRO A 1 193 ? -25.232 -0.630 21.498 1.00 76.94 193 PRO A CA 1
ATOM 1503 C C . PRO A 1 193 ? -25.814 -0.411 20.092 1.00 76.94 193 PRO A C 1
ATOM 1505 O O . PRO A 1 193 ? -25.316 0.397 19.309 1.00 76.94 193 PRO A O 1
ATOM 1508 N N . GLN A 1 194 ? -26.892 -1.136 19.787 1.00 61.41 194 GLN A N 1
ATOM 1509 C CA . GLN A 1 194 ? -27.523 -1.246 18.463 1.00 61.41 194 GLN A CA 1
ATOM 1510 C C . GLN A 1 194 ? -27.887 0.108 17.815 1.00 61.41 194 GLN A C 1
ATOM 1512 O O . GLN A 1 194 ? -27.966 0.196 16.591 1.00 61.41 194 GLN A O 1
ATOM 1517 N N . ALA A 1 195 ? -28.049 1.169 18.615 1.00 56.19 195 ALA A N 1
ATOM 1518 C CA . ALA A 1 195 ? -28.374 2.516 18.150 1.00 56.19 195 ALA A CA 1
ATOM 1519 C C . ALA A 1 195 ? -27.358 3.071 17.130 1.00 56.19 195 ALA A C 1
ATOM 1521 O O . ALA A 1 195 ? -27.763 3.704 16.161 1.00 56.19 195 ALA A O 1
ATOM 1522 N N . SER A 1 196 ? -26.063 2.751 17.254 1.00 56.03 196 SER A N 1
ATOM 1523 C CA . SER A 1 196 ? -25.058 3.191 16.269 1.00 56.03 196 SER A CA 1
ATOM 1524 C C . SER A 1 196 ? -25.093 2.403 14.950 1.00 56.03 196 SER A C 1
ATOM 1526 O O . SER A 1 196 ? -24.564 2.873 13.947 1.00 56.03 196 SER A O 1
ATOM 1528 N N . ALA A 1 197 ? -25.713 1.217 14.915 1.00 54.50 197 ALA A N 1
ATOM 1529 C CA . ALA A 1 197 ? -25.805 0.398 13.701 1.00 54.50 197 ALA A CA 1
ATOM 1530 C C . ALA A 1 197 ? -26.930 0.864 12.756 1.00 54.50 197 ALA A C 1
ATOM 1532 O O . ALA A 1 197 ? -26.831 0.705 11.537 1.00 54.50 197 ALA A O 1
ATOM 1533 N N . VAL A 1 198 ? -27.990 1.469 13.303 1.00 54.78 198 VAL A N 1
ATOM 1534 C CA . VAL A 1 198 ? -29.106 1.999 12.505 1.00 54.78 198 VAL A CA 1
ATOM 1535 C C . VAL A 1 198 ? -28.690 3.280 11.775 1.00 54.78 198 VAL A C 1
ATOM 1537 O O . VAL A 1 198 ? -29.014 3.422 10.598 1.00 54.78 198 VAL A O 1
ATOM 1540 N N . GLU A 1 199 ? -27.879 4.138 12.402 1.00 56.06 199 GLU A N 1
ATOM 1541 C CA . GLU A 1 199 ? -27.292 5.334 11.768 1.00 56.06 199 GLU A CA 1
ATOM 1542 C C . GLU A 1 199 ? -26.440 4.972 10.529 1.00 56.06 199 GLU A C 1
ATOM 1544 O O . GLU A 1 199 ? -26.522 5.617 9.482 1.00 56.06 199 GLU A O 1
ATOM 1549 N N . ALA A 1 200 ? -25.683 3.867 10.604 1.00 53.94 200 ALA A N 1
ATOM 1550 C CA . ALA A 1 200 ? -24.842 3.378 9.505 1.00 53.94 200 ALA A CA 1
ATOM 1551 C C . ALA A 1 200 ? -25.638 2.752 8.342 1.00 53.94 200 ALA A C 1
ATOM 1553 O O . ALA A 1 200 ? -25.161 2.724 7.203 1.00 53.94 200 ALA A O 1
ATOM 1554 N N . THR A 1 201 ? -26.850 2.254 8.616 1.00 53.53 201 THR A N 1
ATOM 1555 C CA . THR A 1 201 ? -27.722 1.638 7.602 1.00 53.53 201 THR A CA 1
ATOM 1556 C C . THR A 1 201 ? -28.631 2.677 6.933 1.00 53.53 201 THR A C 1
ATOM 1558 O O . THR A 1 201 ? -28.915 2.565 5.743 1.00 53.53 201 THR A O 1
ATOM 1561 N N . ARG A 1 202 ? -29.052 3.724 7.659 1.00 52.94 202 ARG A N 1
ATOM 1562 C CA . ARG A 1 202 ? -29.956 4.774 7.144 1.00 52.94 202 ARG A CA 1
ATOM 1563 C C . ARG A 1 202 ? -29.289 5.809 6.240 1.00 52.94 202 ARG A C 1
ATOM 1565 O O . ARG A 1 202 ? -29.987 6.503 5.514 1.00 52.94 202 ARG A O 1
ATOM 1572 N N . SER A 1 203 ? -27.964 5.896 6.259 1.00 48.28 203 SER A N 1
ATOM 1573 C CA . SER A 1 203 ? -27.179 6.828 5.441 1.00 48.28 203 SER A CA 1
ATOM 1574 C C . SER A 1 203 ? -26.945 6.348 3.997 1.00 48.28 203 SER A C 1
ATOM 1576 O O . SER A 1 203 ? -26.266 7.029 3.236 1.00 48.28 203 SER A O 1
ATOM 1578 N N . SER A 1 204 ? -27.525 5.213 3.573 1.00 45.81 204 SER A N 1
ATOM 1579 C CA . SER A 1 204 ? -27.608 4.899 2.140 1.00 45.81 204 SER A CA 1
ATOM 1580 C C . SER A 1 204 ? -28.628 5.849 1.503 1.00 45.81 204 SER A C 1
ATOM 1582 O O . SER A 1 204 ? -29.798 5.786 1.895 1.00 45.81 204 SER A O 1
ATOM 1584 N N . PRO A 1 205 ? -28.242 6.726 0.557 1.00 44.34 205 PRO A N 1
ATOM 1585 C CA . PRO A 1 205 ? -29.188 7.616 -0.093 1.00 44.34 205 PRO A CA 1
ATOM 1586 C C . PRO A 1 205 ? -30.231 6.749 -0.794 1.00 44.34 205 PRO A C 1
ATOM 1588 O O . PRO A 1 205 ? -29.924 6.005 -1.726 1.00 44.34 205 PRO A O 1
ATOM 1591 N N . SER A 1 206 ? -31.464 6.792 -0.288 1.00 42.56 206 SER A N 1
ATOM 1592 C CA . SER A 1 206 ? -32.602 6.260 -1.024 1.00 42.56 206 SER A CA 1
ATOM 1593 C C . SER A 1 206 ? -32.612 6.980 -2.363 1.00 42.56 206 SER A C 1
ATOM 1595 O O . SER A 1 206 ? -32.606 8.211 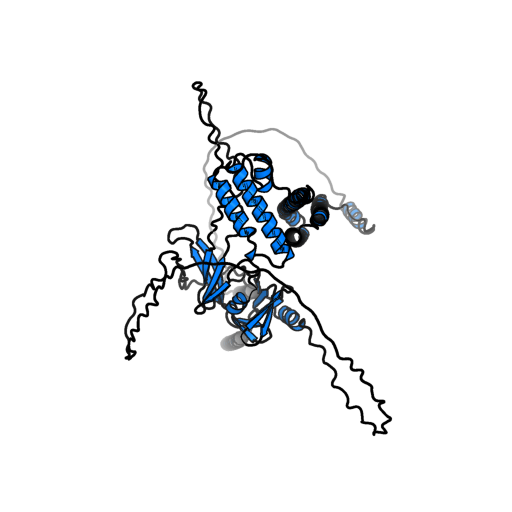-2.397 1.00 42.56 206 SER A O 1
ATOM 1597 N N . ALA A 1 207 ? -32.541 6.207 -3.447 1.00 44.84 207 ALA A N 1
ATOM 1598 C CA . ALA A 1 207 ? -32.685 6.729 -4.793 1.00 44.84 207 ALA A CA 1
ATOM 1599 C C . ALA A 1 207 ? -33.901 7.673 -4.824 1.00 44.84 207 ALA A C 1
ATOM 1601 O O . ALA A 1 207 ? -34.935 7.321 -4.242 1.00 44.84 207 ALA A O 1
ATOM 1602 N N . PRO A 1 208 ? -33.791 8.870 -5.428 1.00 46.50 208 PRO A N 1
ATOM 1603 C CA . PRO A 1 208 ? -34.922 9.775 -5.523 1.00 46.50 208 PRO A CA 1
ATOM 1604 C C . PRO A 1 208 ? -36.073 9.026 -6.192 1.00 46.50 208 PRO A C 1
ATOM 1606 O O . PRO A 1 208 ? -35.924 8.500 -7.296 1.00 46.50 208 PRO A O 1
ATOM 1609 N N . LEU A 1 209 ? -37.200 8.933 -5.484 1.00 43.97 209 LEU A N 1
ATOM 1610 C CA . LEU A 1 209 ? -38.465 8.479 -6.044 1.00 43.97 209 LEU A CA 1
ATOM 1611 C C . LEU A 1 209 ? -38.747 9.362 -7.260 1.00 43.97 209 LEU A C 1
ATOM 1613 O O . LEU A 1 209 ? -39.078 10.537 -7.111 1.00 43.97 209 LEU A O 1
ATOM 1617 N N . ILE A 1 210 ? -38.557 8.810 -8.458 1.00 50.47 210 ILE A N 1
ATOM 1618 C CA . ILE A 1 210 ? -39.029 9.428 -9.693 1.00 50.47 210 ILE A CA 1
ATOM 1619 C C . ILE A 1 210 ? -40.551 9.535 -9.529 1.00 50.47 210 ILE A C 1
ATOM 1621 O O . ILE A 1 210 ? -41.195 8.500 -9.331 1.00 50.47 210 ILE A O 1
ATOM 1625 N N . PRO A 1 211 ? -41.137 10.746 -9.532 1.00 50.06 211 PRO A N 1
ATOM 1626 C CA . PRO A 1 211 ? -42.577 10.888 -9.426 1.00 50.06 211 PRO A CA 1
ATOM 1627 C C . PRO A 1 211 ? -43.228 10.193 -10.622 1.00 50.06 211 PRO A C 1
ATOM 1629 O O . PRO A 1 211 ? -42.862 10.428 -11.775 1.00 50.06 211 PRO A O 1
ATOM 1632 N N . THR A 1 212 ? -44.181 9.312 -10.330 1.00 53.03 212 THR A N 1
ATOM 1633 C CA . THR A 1 212 ? -45.057 8.672 -11.309 1.00 53.03 212 THR A CA 1
ATOM 1634 C C . THR A 1 212 ? -45.646 9.744 -12.237 1.00 53.03 212 THR A C 1
ATOM 1636 O O . THR A 1 212 ? -46.246 10.694 -11.728 1.00 53.03 212 THR A O 1
ATOM 1639 N N . PRO A 1 213 ? -45.488 9.643 -13.570 1.00 49.81 213 PRO A N 1
ATOM 1640 C CA . PRO A 1 213 ? -46.043 10.634 -14.477 1.00 49.81 213 PRO A CA 1
ATOM 1641 C C . PRO A 1 213 ? -47.574 10.569 -14.450 1.00 49.81 213 PRO A C 1
ATOM 1643 O O . PRO A 1 213 ? -48.182 9.545 -14.761 1.00 49.81 213 PRO A O 1
ATOM 1646 N N . THR A 1 214 ? -48.186 11.686 -14.066 1.00 60.16 214 THR A N 1
ATOM 1647 C CA . THR A 1 214 ? -49.613 11.970 -14.229 1.00 60.16 214 THR A CA 1
ATOM 1648 C C . THR A 1 214 ? -50.000 11.833 -15.710 1.00 60.16 214 THR A C 1
ATOM 1650 O O . THR A 1 214 ? -49.300 12.390 -16.559 1.00 60.16 214 THR A O 1
ATOM 1653 N N . PRO A 1 215 ? -51.091 11.126 -16.062 1.00 53.69 215 PRO A N 1
ATOM 1654 C CA . PRO A 1 215 ? -51.525 11.007 -17.450 1.00 53.69 215 PRO A CA 1
ATOM 1655 C C . PRO A 1 215 ? -52.083 12.345 -17.95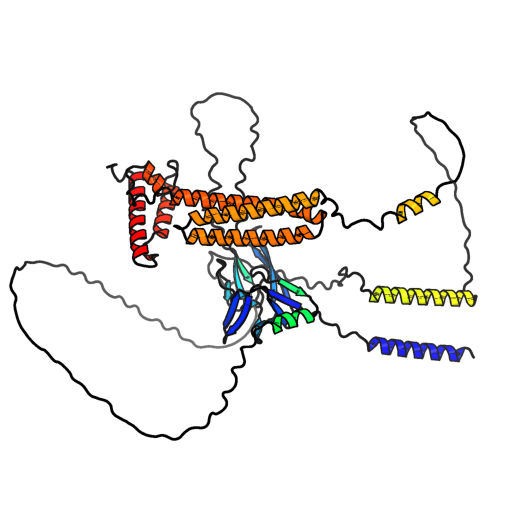6 1.00 53.69 215 PRO A C 1
ATOM 1657 O O . PRO A 1 215 ? -53.144 12.797 -17.527 1.00 53.69 215 PRO A O 1
ATOM 1660 N N . THR A 1 216 ? -51.360 12.981 -18.877 1.00 56.44 216 THR A N 1
ATOM 1661 C CA . THR A 1 216 ? -51.821 14.158 -19.627 1.00 56.44 216 THR A CA 1
ATOM 1662 C C . THR A 1 216 ? -52.801 13.720 -20.725 1.00 56.44 216 THR A C 1
ATOM 1664 O O . THR A 1 216 ? -52.471 12.807 -21.486 1.00 56.44 216 THR A O 1
ATOM 1667 N N . PRO A 1 217 ? -53.988 14.345 -20.849 1.00 56.69 217 PRO A N 1
ATOM 1668 C CA . PRO A 1 217 ? -54.958 13.999 -21.881 1.00 56.69 217 PRO A CA 1
ATOM 1669 C C . PRO A 1 217 ? -54.494 14.428 -23.281 1.00 56.69 217 PRO A C 1
ATOM 1671 O O . PRO A 1 217 ? -54.032 15.546 -23.503 1.00 56.69 217 PRO A O 1
ATOM 1674 N N . THR A 1 218 ? -54.658 13.502 -24.222 1.00 57.59 218 THR A N 1
ATOM 1675 C CA . THR A 1 218 ? -54.437 13.620 -25.666 1.00 57.59 218 THR A CA 1
ATOM 1676 C C . THR A 1 218 ? -55.292 14.724 -26.306 1.00 57.59 218 THR A C 1
ATOM 1678 O O . THR A 1 218 ? -56.519 14.648 -26.221 1.00 57.59 218 THR A O 1
ATOM 1681 N N . PRO A 1 219 ? -54.698 15.691 -27.033 1.00 53.06 219 PRO A N 1
ATOM 1682 C CA . PRO A 1 219 ? -55.409 16.513 -28.005 1.00 53.06 219 PRO A CA 1
ATOM 1683 C C . PRO A 1 219 ? -55.364 15.887 -29.410 1.00 53.06 219 PRO A C 1
ATOM 1685 O O . PRO A 1 219 ? -54.368 15.294 -29.824 1.00 53.06 219 PRO A O 1
ATOM 1688 N N . ALA A 1 220 ? -56.482 16.031 -30.121 1.00 52.72 220 ALA A N 1
ATOM 1689 C CA . ALA A 1 220 ? -56.774 15.514 -31.456 1.00 52.72 220 ALA A CA 1
ATOM 1690 C C . ALA A 1 220 ? -55.883 16.105 -32.582 1.00 52.72 220 ALA A C 1
ATOM 1692 O O . ALA A 1 220 ? -55.334 17.195 -32.416 1.00 52.72 220 ALA A O 1
ATOM 1693 N N . PRO A 1 221 ? -55.758 15.418 -33.741 1.00 62.72 221 PRO A N 1
ATOM 1694 C CA . PRO A 1 221 ? -54.826 15.781 -34.806 1.00 62.72 221 PRO A CA 1
ATOM 1695 C C . PRO A 1 221 ? -55.449 16.718 -35.855 1.00 62.72 221 PRO A C 1
ATOM 1697 O O . PRO A 1 221 ? -56.610 16.564 -36.230 1.00 62.72 221 PRO A O 1
ATOM 1700 N N . ALA A 1 222 ? -54.644 17.640 -36.388 1.00 46.00 222 ALA A N 1
ATOM 1701 C CA . ALA A 1 222 ? -54.906 18.394 -37.621 1.00 46.00 222 ALA A CA 1
ATOM 1702 C C . ALA A 1 222 ? -53.552 18.842 -38.248 1.00 46.00 222 ALA A C 1
ATOM 1704 O O . ALA A 1 222 ? -52.527 18.745 -37.574 1.00 46.00 222 ALA A O 1
ATOM 1705 N N . PRO A 1 223 ? -53.489 19.272 -39.523 1.00 55.22 223 PRO A N 1
ATOM 1706 C CA . PRO A 1 223 ? -53.099 18.431 -40.655 1.00 55.22 223 PRO A CA 1
ATOM 1707 C C . PRO A 1 223 ? -51.757 18.833 -41.306 1.00 55.22 223 PRO A C 1
ATOM 1709 O O . PRO A 1 223 ? -51.229 19.922 -41.100 1.00 55.22 223 PRO A O 1
ATOM 1712 N N . MET A 1 224 ? -51.239 17.914 -42.127 1.00 58.94 224 MET A N 1
ATOM 1713 C CA . MET A 1 224 ? -49.997 17.989 -42.909 1.00 58.94 224 MET A CA 1
ATOM 1714 C C . MET A 1 224 ? -49.904 19.193 -43.864 1.00 58.94 224 MET A C 1
ATOM 1716 O O . MET A 1 224 ? -50.882 19.562 -44.510 1.00 58.94 224 MET A O 1
ATOM 1720 N N . ALA A 1 225 ? -48.674 19.681 -44.056 1.00 43.44 225 ALA A N 1
ATOM 1721 C CA . ALA A 1 225 ? -48.230 20.481 -45.201 1.00 43.44 225 ALA A CA 1
ATOM 1722 C C . ALA A 1 225 ? -46.725 20.206 -45.483 1.00 43.44 225 ALA A C 1
ATOM 1724 O O . ALA A 1 225 ? -46.041 19.676 -44.606 1.00 43.44 225 ALA A O 1
ATOM 1725 N N . PRO A 1 226 ? -46.222 20.457 -46.709 1.00 54.56 226 PRO A N 1
ATOM 1726 C CA . PRO A 1 226 ? -45.476 19.458 -47.478 1.00 54.56 226 PRO A CA 1
ATOM 1727 C C . PRO A 1 226 ? -43.946 19.600 -47.473 1.00 54.56 226 PRO A C 1
ATOM 1729 O O . PRO A 1 226 ? -43.377 20.672 -47.287 1.00 54.56 226 PRO A O 1
ATOM 1732 N N . VAL A 1 227 ? -43.305 18.469 -47.772 1.00 52.22 227 VAL A N 1
ATOM 1733 C CA . VAL A 1 227 ? -41.875 18.291 -48.059 1.00 52.22 227 VAL A CA 1
ATOM 1734 C C . VAL A 1 227 ? -41.555 18.775 -49.481 1.00 52.22 227 VAL A C 1
ATOM 1736 O O . VAL A 1 227 ? -42.225 18.327 -50.414 1.00 52.22 227 VAL A O 1
ATOM 1739 N N . PRO A 1 228 ? -40.510 19.596 -49.692 1.00 54.72 228 PRO A N 1
ATOM 1740 C CA . PRO A 1 228 ? -39.903 19.766 -51.002 1.00 54.72 228 PRO A CA 1
ATOM 1741 C C . PRO A 1 228 ? -38.697 18.833 -51.196 1.00 54.72 228 PRO A C 1
ATOM 1743 O O . PRO A 1 228 ? -37.858 18.622 -50.322 1.00 54.72 228 PRO A O 1
ATOM 1746 N N . SER A 1 229 ? -38.663 18.270 -52.394 1.00 48.69 229 SER A N 1
ATOM 1747 C CA . SER A 1 229 ? -37.758 17.268 -52.945 1.00 48.69 229 SER A CA 1
ATOM 1748 C C . SER A 1 229 ? -36.569 17.866 -53.712 1.00 48.69 229 SER A C 1
ATOM 1750 O O . SER A 1 229 ? -36.814 18.704 -54.571 1.00 48.69 229 SER A O 1
ATOM 1752 N N . SER A 1 230 ? -35.372 17.273 -53.529 1.00 45.44 230 SER A N 1
ATOM 1753 C CA . SER A 1 230 ? -34.276 17.066 -54.522 1.00 45.44 230 SER A CA 1
ATOM 1754 C C . SER A 1 230 ? -33.616 18.310 -55.189 1.00 45.44 230 SER A C 1
ATOM 1756 O O . SER A 1 230 ? -34.192 19.387 -55.102 1.00 45.44 230 SER A O 1
ATOM 1758 N N . PRO A 1 231 ? -32.422 18.231 -55.848 1.00 54.75 231 PRO A N 1
ATOM 1759 C CA . PRO A 1 231 ? -31.919 17.099 -56.643 1.00 54.75 231 PRO A CA 1
ATOM 1760 C C . PRO A 1 231 ? -30.420 16.728 -56.544 1.00 54.75 231 PRO A C 1
ATOM 1762 O O . PRO A 1 231 ? -29.573 17.426 -55.994 1.00 54.75 231 PRO A O 1
ATOM 1765 N N . GLN A 1 232 ? -30.155 15.566 -57.148 1.00 46.44 232 GLN A N 1
ATOM 1766 C CA . GLN A 1 232 ? -28.877 14.947 -57.497 1.00 46.44 232 GLN A CA 1
ATOM 1767 C C . GLN A 1 232 ? -28.009 15.810 -58.429 1.00 46.44 232 GLN A C 1
ATOM 1769 O O . GLN A 1 232 ? -28.531 16.517 -59.290 1.00 46.44 232 GLN A O 1
ATOM 1774 N N . ALA A 1 233 ? -26.690 15.605 -58.370 1.00 42.34 233 ALA A N 1
ATOM 1775 C CA . ALA A 1 233 ? -25.799 15.834 -59.504 1.00 42.34 233 ALA A CA 1
ATOM 1776 C C . ALA A 1 233 ? -24.749 14.713 -59.590 1.00 42.34 233 ALA A C 1
ATOM 1778 O O . ALA A 1 233 ? -23.953 14.503 -58.676 1.00 42.34 233 ALA A O 1
ATOM 1779 N N . SER A 1 234 ? -24.799 13.996 -60.709 1.00 49.59 234 SER A N 1
ATOM 1780 C CA . SER A 1 234 ? -23.821 13.030 -61.206 1.00 49.59 234 SER A CA 1
ATOM 1781 C C . SER A 1 234 ? -22.733 13.755 -61.998 1.00 49.59 234 SER A C 1
ATOM 1783 O O . SER A 1 234 ? -23.080 14.624 -62.792 1.00 49.59 234 SER A O 1
ATOM 1785 N N . VAL A 1 235 ? -21.466 13.333 -61.906 1.00 50.91 235 VAL A N 1
ATOM 1786 C CA . VAL A 1 235 ? -20.472 13.513 -62.985 1.00 50.91 235 VAL A CA 1
ATOM 1787 C C . VAL A 1 235 ? -19.543 12.296 -63.027 1.00 50.91 235 VAL A C 1
ATOM 1789 O O . VAL A 1 235 ? -19.043 11.839 -62.001 1.00 50.91 235 VAL A O 1
ATOM 1792 N N . SER A 1 236 ? -19.353 11.761 -64.232 1.00 45.19 236 SER A N 1
ATOM 1793 C CA . SER A 1 236 ? -18.454 10.660 -64.591 1.00 45.19 236 SER A CA 1
ATOM 1794 C C . SER A 1 236 ? -17.242 11.164 -65.396 1.00 45.19 236 SER A C 1
ATOM 1796 O O . SER A 1 236 ? -17.307 12.264 -65.939 1.00 45.19 236 SER A O 1
ATOM 1798 N N . GLN A 1 237 ? -16.258 10.259 -65.588 1.00 43.88 237 GLN A N 1
ATOM 1799 C CA . GLN A 1 237 ? -15.288 10.164 -66.712 1.00 43.88 237 GLN A CA 1
ATOM 1800 C C . GLN A 1 237 ? -14.043 11.099 -66.632 1.00 43.88 237 GLN A C 1
ATOM 1802 O O . GLN A 1 237 ? -14.167 12.214 -66.156 1.00 43.88 237 GLN A O 1
ATOM 1807 N N . THR A 1 238 ? -12.794 10.765 -67.031 1.00 33.22 238 THR A N 1
ATOM 1808 C CA . THR A 1 238 ? -12.273 9.808 -68.036 1.00 33.22 238 THR A CA 1
ATOM 1809 C C . THR A 1 238 ? -10.707 9.745 -68.035 1.00 33.22 238 THR A C 1
ATOM 1811 O O . THR A 1 238 ? -10.076 10.778 -67.862 1.00 33.22 238 THR A O 1
ATOM 1814 N N . ILE A 1 239 ? -10.131 8.539 -68.241 1.00 39.38 239 ILE A N 1
ATOM 1815 C CA . ILE A 1 239 ? -8.999 8.099 -69.128 1.00 39.38 239 ILE A CA 1
ATOM 1816 C C . ILE A 1 239 ? -7.525 8.634 -69.015 1.00 39.38 239 ILE A C 1
ATOM 1818 O O . ILE A 1 239 ? -7.276 9.827 -69.123 1.00 39.38 239 ILE A O 1
ATOM 1822 N N . SER A 1 240 ? -6.579 7.655 -69.042 1.00 36.25 240 SER A N 1
ATOM 1823 C CA . SER A 1 240 ? -5.167 7.617 -69.560 1.00 36.25 240 SER A CA 1
ATOM 1824 C C . SER A 1 240 ? -4.034 8.360 -68.818 1.00 36.25 240 SER A C 1
ATOM 1826 O O . SER A 1 240 ? -4.271 9.408 -68.245 1.00 36.25 240 SER A O 1
ATOM 1828 N N . ALA A 1 241 ? -2.754 7.940 -68.797 1.00 37.69 241 ALA A N 1
ATOM 1829 C CA . ALA A 1 241 ? -1.979 6.895 -69.490 1.00 37.69 241 ALA A CA 1
ATOM 1830 C C . ALA A 1 241 ? -0.703 6.512 -68.686 1.00 37.69 241 ALA A C 1
ATOM 1832 O O . ALA A 1 241 ? -0.215 7.292 -67.871 1.00 37.69 241 ALA A O 1
ATOM 1833 N N . ASP A 1 242 ? -0.176 5.325 -68.998 1.00 38.31 242 ASP A N 1
ATOM 1834 C CA . ASP A 1 242 ? 1.191 4.798 -68.779 1.00 38.31 242 ASP A CA 1
ATOM 1835 C C . ASP A 1 242 ? 2.253 5.608 -69.588 1.00 38.31 242 ASP A C 1
ATOM 1837 O O . ASP A 1 242 ? 1.830 6.342 -70.492 1.00 38.31 242 ASP A O 1
ATOM 1841 N N . PRO A 1 243 ? 3.595 5.496 -69.369 1.00 55.03 243 PRO A N 1
ATOM 1842 C CA . PRO A 1 243 ? 4.315 4.238 -69.664 1.00 55.03 243 PRO A CA 1
ATOM 1843 C C . PRO A 1 243 ? 5.625 3.918 -68.890 1.00 55.03 243 PRO A C 1
ATOM 1845 O O . PRO A 1 243 ? 6.314 4.809 -68.403 1.00 55.03 243 PRO A O 1
ATOM 1848 N N . ALA A 1 244 ? 6.011 2.630 -68.993 1.00 38.41 244 ALA A N 1
ATOM 1849 C CA . ALA A 1 244 ? 7.375 2.088 -69.201 1.00 38.41 244 ALA A CA 1
ATOM 1850 C C . ALA A 1 244 ? 8.422 2.265 -68.072 1.00 38.41 244 ALA A C 1
ATOM 1852 O O . ALA A 1 244 ? 8.476 3.275 -67.394 1.00 38.41 244 ALA A O 1
ATOM 1853 N N . GLU A 1 245 ? 9.403 1.399 -67.821 1.00 35.25 245 GLU A N 1
ATOM 1854 C CA . GLU A 1 245 ? 9.865 0.091 -68.303 1.00 35.25 245 GLU A CA 1
ATOM 1855 C C . GLU A 1 245 ? 11.177 -0.141 -67.520 1.00 35.25 245 GLU A C 1
ATOM 1857 O O . GLU A 1 245 ? 11.957 0.797 -67.373 1.00 35.25 245 GLU A O 1
ATOM 1862 N N . SER A 1 246 ? 11.426 -1.338 -66.981 1.00 41.16 246 SER A N 1
ATOM 1863 C CA . SER A 1 246 ? 12.727 -2.029 -67.089 1.00 41.16 246 SER A CA 1
ATOM 1864 C C . SER A 1 246 ? 12.743 -3.304 -66.241 1.00 41.16 246 SER A C 1
ATOM 1866 O O . SER A 1 246 ? 12.324 -3.338 -65.084 1.00 41.16 246 SER A O 1
ATOM 1868 N N . GLN A 1 247 ? 13.203 -4.371 -66.882 1.00 43.12 247 GLN A N 1
ATOM 1869 C CA . GLN A 1 247 ? 13.128 -5.770 -66.495 1.00 43.12 247 GLN A CA 1
ATOM 1870 C C . GLN A 1 247 ? 14.488 -6.288 -65.988 1.00 43.12 247 GLN A C 1
ATOM 1872 O O . GLN A 1 247 ? 15.493 -6.037 -66.641 1.00 43.12 247 GLN A O 1
ATOM 1877 N N . SER A 1 248 ? 14.442 -7.143 -64.949 1.00 48.50 248 SER A N 1
ATOM 1878 C CA . SER A 1 248 ? 15.144 -8.453 -64.821 1.00 48.50 248 SER A CA 1
ATOM 1879 C C . SER A 1 248 ? 16.700 -8.496 -64.800 1.00 48.50 248 SER A C 1
ATOM 1881 O O . SER A 1 248 ? 17.321 -7.476 -65.071 1.00 48.50 248 SER A O 1
ATOM 1883 N N . PRO A 1 249 ? 17.384 -9.653 -64.538 1.00 60.44 249 PRO A N 1
ATOM 1884 C CA . PRO A 1 249 ? 16.889 -11.032 -64.295 1.00 60.44 249 PRO A CA 1
ATOM 1885 C C . PRO A 1 249 ? 17.574 -11.891 -63.177 1.00 60.44 249 PRO A C 1
ATOM 1887 O O . PRO A 1 249 ? 18.702 -11.623 -62.786 1.00 60.44 249 PRO A O 1
ATOM 1890 N N . LEU A 1 250 ? 16.874 -12.993 -62.801 1.00 42.56 250 LEU A N 1
ATOM 1891 C CA . LEU A 1 250 ? 17.291 -14.422 -62.591 1.00 42.56 250 LEU A CA 1
ATOM 1892 C C . LEU A 1 250 ? 18.468 -14.728 -61.609 1.00 42.56 250 LEU A C 1
ATOM 1894 O O . LEU A 1 250 ? 19.508 -14.104 -61.705 1.00 42.56 250 LEU A O 1
ATOM 1898 N N . THR A 1 251 ? 18.548 -15.721 -60.697 1.00 39.47 251 THR A N 1
ATOM 1899 C CA . THR A 1 251 ? 17.976 -17.071 -60.379 1.00 39.47 251 THR A CA 1
ATOM 1900 C C . THR A 1 251 ? 18.941 -17.708 -59.304 1.00 39.47 251 THR A C 1
ATOM 1902 O O . THR A 1 251 ? 19.952 -17.075 -59.017 1.00 39.47 251 THR A O 1
ATOM 1905 N N . PRO A 1 252 ? 18.845 -18.974 -58.813 1.00 55.78 252 PRO A N 1
ATOM 1906 C CA . PRO A 1 252 ? 17.714 -19.685 -58.195 1.00 55.78 252 PRO A CA 1
ATOM 1907 C C . PRO A 1 252 ? 18.098 -20.640 -57.001 1.00 55.78 252 PRO A C 1
ATOM 1909 O O . PRO A 1 252 ? 19.264 -20.847 -56.693 1.00 55.78 252 PRO A O 1
ATOM 1912 N N . VAL A 1 253 ? 17.071 -21.304 -56.433 1.00 36.19 253 VAL A N 1
ATOM 1913 C CA . VAL A 1 253 ? 17.030 -22.683 -55.851 1.00 36.19 253 VAL A CA 1
ATOM 1914 C C . VAL A 1 253 ? 17.847 -23.020 -54.578 1.00 36.19 253 VAL A C 1
ATOM 1916 O O . VAL A 1 253 ? 19.059 -23.158 -54.637 1.00 36.19 253 VAL A O 1
ATOM 1919 N N . LEU A 1 254 ? 17.152 -23.399 -53.484 1.00 41.66 254 LEU A N 1
ATOM 1920 C CA . LEU A 1 254 ? 17.220 -24.771 -52.927 1.00 41.66 254 LEU A CA 1
ATOM 1921 C C . LEU A 1 254 ? 16.068 -25.075 -51.944 1.00 41.66 254 LEU A C 1
ATOM 1923 O O . LEU A 1 254 ? 15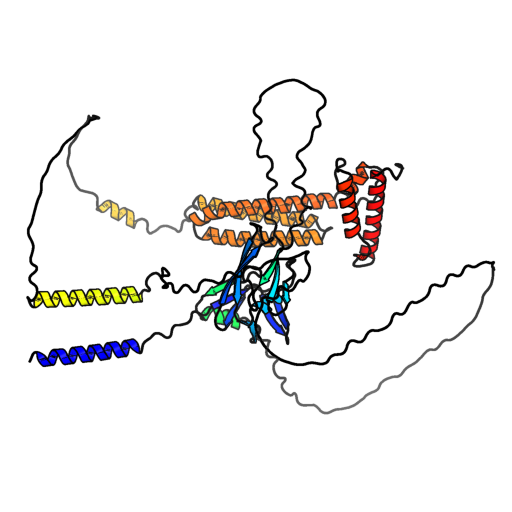.812 -24.351 -50.987 1.00 41.66 254 LEU A O 1
ATOM 1927 N N . HIS A 1 255 ? 15.400 -26.201 -52.197 1.00 37.34 255 HIS A N 1
ATOM 1928 C CA . HIS A 1 255 ? 14.477 -26.914 -51.314 1.00 37.34 255 HIS A CA 1
ATOM 1929 C C . HIS A 1 255 ? 15.095 -27.257 -49.952 1.00 37.34 255 HIS A C 1
ATOM 1931 O O . HIS A 1 255 ? 16.219 -27.743 -49.921 1.00 37.34 255 HIS A O 1
ATOM 1937 N N . THR A 1 256 ? 14.309 -27.251 -48.867 1.00 34.47 256 THR A N 1
ATOM 1938 C CA . THR A 1 256 ? 14.290 -28.394 -47.929 1.00 34.47 256 THR A CA 1
ATOM 1939 C C . THR A 1 256 ? 12.930 -28.516 -47.237 1.00 34.47 256 THR A C 1
ATOM 1941 O O . THR A 1 256 ? 12.318 -27.548 -46.800 1.00 34.47 256 THR A O 1
ATOM 1944 N N . LYS A 1 257 ? 12.465 -29.761 -47.198 1.00 35.53 257 LYS A N 1
ATOM 1945 C CA . LYS A 1 257 ? 11.190 -30.297 -46.735 1.00 35.53 257 LYS A CA 1
ATOM 1946 C C . LYS A 1 257 ? 11.483 -31.062 -45.440 1.00 35.53 257 LYS A C 1
ATOM 1948 O O . LYS A 1 257 ? 12.310 -31.962 -45.489 1.00 35.53 257 LYS A O 1
ATOM 1953 N N . VAL A 1 258 ? 10.817 -30.754 -44.325 1.00 37.97 258 VAL A N 1
ATOM 1954 C CA . VAL A 1 258 ? 10.770 -31.615 -43.119 1.00 37.97 258 VAL A CA 1
ATOM 1955 C C . VAL A 1 258 ? 9.359 -31.481 -42.536 1.00 37.97 258 VAL A C 1
ATOM 1957 O O . VAL A 1 258 ? 8.987 -30.433 -42.028 1.00 37.97 258 VAL A O 1
ATOM 1960 N N . GLN A 1 259 ? 8.427 -32.339 -42.949 1.00 34.09 259 GLN A N 1
ATOM 1961 C CA . GLN A 1 259 ? 7.990 -33.550 -42.237 1.00 34.09 259 GLN A CA 1
ATOM 1962 C C . GLN A 1 259 ? 7.402 -33.309 -40.835 1.00 34.09 259 GLN A C 1
ATOM 1964 O O . GLN A 1 259 ? 8.071 -33.349 -39.810 1.00 34.09 259 GLN A O 1
ATOM 1969 N N . GLN A 1 260 ? 6.078 -33.142 -40.860 1.00 37.53 260 GLN A N 1
ATOM 1970 C CA . GLN A 1 260 ? 5.101 -33.634 -39.890 1.00 37.53 260 GLN A CA 1
ATOM 1971 C C . GLN A 1 260 ? 5.446 -35.036 -39.359 1.00 37.53 260 GLN A C 1
ATOM 1973 O O . GLN A 1 260 ? 5.578 -35.977 -40.143 1.00 37.53 260 GLN A O 1
ATOM 1978 N N . ALA A 1 261 ? 5.442 -35.190 -38.035 1.00 33.00 261 ALA A N 1
ATOM 1979 C CA . ALA A 1 261 ? 5.253 -36.471 -37.365 1.00 33.00 261 ALA A CA 1
ATOM 1980 C C . ALA A 1 261 ? 4.024 -36.377 -36.447 1.00 33.00 261 ALA A C 1
ATOM 1982 O O . ALA A 1 261 ? 4.017 -35.667 -35.444 1.00 33.00 261 ALA A O 1
ATOM 1983 N N . ARG A 1 262 ? 2.966 -37.086 -36.857 1.00 33.03 262 ARG A N 1
ATOM 1984 C CA . ARG A 1 262 ? 1.840 -37.527 -36.027 1.00 33.03 262 ARG A CA 1
ATOM 1985 C C . ARG A 1 262 ? 2.308 -38.687 -35.145 1.00 33.03 262 ARG A C 1
ATOM 1987 O O . ARG A 1 262 ? 2.883 -39.631 -35.673 1.00 33.03 262 ARG A O 1
ATOM 1994 N N . VAL A 1 263 ? 1.931 -38.669 -33.871 1.00 33.44 263 VAL A N 1
ATOM 1995 C CA . VAL A 1 263 ? 1.753 -39.853 -33.008 1.00 33.44 263 VAL A CA 1
ATOM 1996 C C . VAL A 1 263 ? 0.489 -39.536 -32.188 1.00 33.44 263 VAL A C 1
ATOM 1998 O O . VAL A 1 263 ? 0.486 -38.558 -31.451 1.00 33.44 263 VAL A O 1
ATOM 2001 N N . ALA A 1 264 ? -0.700 -40.020 -32.571 1.00 33.66 264 ALA A N 1
ATOM 2002 C CA . ALA A 1 264 ? -1.298 -41.313 -32.193 1.00 33.66 264 ALA A CA 1
ATOM 2003 C C . ALA A 1 264 ? -1.301 -41.507 -30.659 1.00 33.66 264 ALA A C 1
ATOM 2005 O O . ALA A 1 264 ? -0.269 -41.781 -30.067 1.00 33.66 264 ALA A O 1
ATOM 2006 N N . SER A 1 265 ? -2.379 -41.133 -29.966 1.00 35.09 265 SER A N 1
ATOM 2007 C CA . SER A 1 265 ? -3.525 -42.007 -29.644 1.00 35.09 265 SER A CA 1
ATOM 2008 C C . SER A 1 265 ? -3.162 -43.146 -28.685 1.00 35.09 265 SER A C 1
ATOM 2010 O O . SER A 1 265 ? -2.587 -44.145 -29.102 1.00 35.09 265 SER A O 1
ATOM 2012 N N . ALA A 1 266 ? -3.583 -43.017 -27.427 1.00 35.44 266 ALA A N 1
ATOM 2013 C CA . ALA A 1 266 ? -3.890 -44.154 -26.567 1.00 35.44 266 ALA A CA 1
ATOM 2014 C C . ALA A 1 266 ? -5.057 -43.771 -25.649 1.00 35.44 266 ALA A C 1
ATOM 2016 O O . ALA A 1 266 ? -4.901 -43.014 -24.690 1.00 35.44 266 ALA A O 1
ATOM 2017 N N . ASP A 1 267 ? -6.230 -44.279 -26.018 1.00 32.72 267 ASP A N 1
ATOM 2018 C CA . ASP A 1 267 ? -7.405 -44.415 -25.171 1.00 32.72 267 ASP A CA 1
ATOM 2019 C C . ASP A 1 267 ? -7.062 -45.269 -23.944 1.00 32.72 267 ASP A C 1
ATOM 2021 O O . ASP A 1 267 ? -6.463 -46.337 -24.080 1.00 32.72 267 ASP A O 1
ATOM 2025 N N . VAL A 1 268 ? -7.490 -44.846 -22.753 1.00 33.78 268 VAL A N 1
ATOM 2026 C CA . VAL A 1 268 ? -7.653 -45.765 -21.622 1.00 33.78 268 VAL A CA 1
ATOM 2027 C C . VAL A 1 268 ? -9.038 -45.575 -21.022 1.00 33.78 268 VAL A C 1
ATOM 2029 O O . VAL A 1 268 ? -9.485 -44.476 -20.701 1.00 33.78 268 VAL A O 1
ATOM 2032 N N . ILE A 1 269 ? -9.687 -46.726 -20.952 1.00 36.12 269 ILE A N 1
ATOM 2033 C CA . ILE A 1 269 ? -11.061 -47.046 -20.611 1.00 36.12 269 ILE A CA 1
ATOM 2034 C C . ILE A 1 269 ? -11.396 -46.645 -19.170 1.00 36.12 269 ILE A C 1
ATOM 2036 O O . ILE A 1 269 ? -10.629 -46.875 -18.238 1.00 36.12 269 ILE A O 1
ATOM 2040 N N . VAL A 1 270 ? -12.594 -46.085 -19.016 1.00 35.00 270 VAL A N 1
ATOM 2041 C CA . VAL A 1 270 ? -13.319 -45.918 -17.754 1.00 35.00 270 VAL A CA 1
ATOM 2042 C C . VAL A 1 270 ? -14.187 -47.158 -17.542 1.00 35.00 270 VAL A C 1
ATOM 2044 O O . VAL A 1 270 ? -15.017 -47.439 -18.400 1.00 35.00 270 VAL A O 1
ATOM 2047 N N . GLU A 1 271 ? -14.081 -47.833 -16.394 1.00 30.67 271 GLU A N 1
ATOM 2048 C CA . GLU A 1 271 ? -15.220 -48.550 -15.794 1.00 30.67 271 GLU A CA 1
ATOM 2049 C C . GLU A 1 271 ? -15.072 -48.635 -14.253 1.00 30.67 271 GLU A C 1
ATOM 2051 O O . GLU A 1 271 ? -13.943 -48.740 -13.761 1.00 30.67 271 GLU A O 1
ATOM 2056 N N . PRO A 1 272 ? -16.164 -48.496 -13.466 1.00 58.59 272 PRO A N 1
ATOM 2057 C CA . PRO A 1 272 ? -16.112 -48.226 -12.030 1.00 58.59 272 PRO A CA 1
ATOM 2058 C C . PRO A 1 272 ? -16.355 -49.483 -11.185 1.00 58.59 272 PRO A C 1
ATOM 2060 O O . PRO A 1 272 ? -16.944 -50.440 -11.670 1.00 58.59 272 PRO A O 1
ATOM 2063 N N . LEU A 1 273 ? -16.011 -49.438 -9.890 1.00 30.12 273 LEU A N 1
ATOM 2064 C CA . LEU A 1 273 ? -16.823 -50.031 -8.816 1.00 30.12 273 LEU A CA 1
ATOM 2065 C C . LEU A 1 273 ? -16.343 -49.618 -7.415 1.00 30.12 273 LEU A C 1
ATOM 2067 O O . LEU A 1 273 ? -15.167 -49.395 -7.138 1.00 30.12 273 LEU A O 1
ATOM 2071 N N . SER A 1 274 ? -17.345 -49.484 -6.559 1.00 37.16 274 SER A N 1
ATOM 2072 C CA . SER A 1 274 ? -17.383 -48.969 -5.197 1.00 37.16 274 SER A CA 1
ATOM 2073 C C . SER A 1 274 ? -16.790 -49.919 -4.148 1.00 37.16 274 SER A C 1
ATOM 2075 O O . SER A 1 274 ? -17.060 -51.109 -4.214 1.00 37.16 274 SER A O 1
ATOM 2077 N N . GLN A 1 275 ? -16.133 -49.382 -3.108 1.00 34.44 275 GLN A N 1
ATOM 2078 C CA . GLN A 1 275 ? -16.509 -49.489 -1.676 1.00 34.44 275 GLN A CA 1
ATOM 2079 C C . GLN A 1 275 ? -15.314 -49.277 -0.723 1.00 34.44 275 GLN A C 1
ATOM 2081 O O . GLN A 1 275 ? -14.308 -49.967 -0.785 1.00 34.44 275 GLN A O 1
ATOM 2086 N N . SER A 1 276 ? -15.499 -48.312 0.189 1.00 34.84 276 SER A N 1
ATOM 2087 C CA . SER A 1 276 ? -15.148 -48.320 1.621 1.00 34.84 276 SER A CA 1
ATOM 2088 C C . SER A 1 276 ? -14.041 -49.274 2.100 1.00 34.84 276 SER A C 1
ATOM 2090 O O . SER A 1 276 ? -14.255 -50.482 2.140 1.00 34.84 276 SER A O 1
ATOM 2092 N N . THR A 1 277 ? -12.960 -48.738 2.690 1.00 31.55 277 THR A N 1
ATOM 2093 C CA . THR A 1 277 ? -12.755 -48.651 4.162 1.00 31.55 277 THR A CA 1
ATOM 2094 C C . THR A 1 277 ? -11.347 -48.112 4.496 1.00 31.55 277 THR A C 1
ATOM 2096 O O . THR A 1 277 ? -10.354 -48.507 3.899 1.00 31.55 277 THR A O 1
ATOM 2099 N N . SER A 1 278 ? -11.285 -47.266 5.531 1.00 35.09 278 SER A N 1
ATOM 2100 C CA . SER A 1 278 ? -10.127 -46.858 6.355 1.00 35.09 278 SER A CA 1
ATOM 2101 C C . SER A 1 278 ? -9.009 -45.970 5.774 1.00 35.09 278 SER A C 1
ATOM 2103 O O . SER A 1 278 ? -8.397 -46.220 4.746 1.00 35.09 278 SER A O 1
ATOM 2105 N N . ILE A 1 279 ? -8.753 -44.917 6.552 1.00 39.56 279 ILE A N 1
ATOM 2106 C CA . ILE A 1 279 ? -7.749 -43.853 6.447 1.00 39.56 279 ILE A CA 1
ATOM 2107 C C . ILE A 1 279 ? -6.320 -44.423 6.392 1.00 39.56 279 ILE A C 1
ATOM 2109 O O . ILE A 1 279 ? -5.955 -45.233 7.244 1.00 39.56 279 ILE A O 1
ATOM 2113 N N . PRO A 1 280 ? -5.472 -43.886 5.500 1.00 34.25 280 PRO A N 1
ATOM 2114 C CA . PRO A 1 280 ? -4.252 -43.238 5.972 1.00 34.25 280 PRO A CA 1
ATOM 2115 C C . PRO A 1 280 ? -4.080 -41.838 5.373 1.00 34.25 280 PRO A C 1
ATOM 2117 O O . PRO A 1 280 ? -4.567 -41.523 4.289 1.00 34.25 280 PRO A O 1
ATOM 2120 N N . ALA A 1 281 ? -3.391 -40.976 6.120 1.00 39.12 281 ALA A N 1
ATOM 2121 C CA . ALA A 1 281 ? -3.015 -39.635 5.702 1.00 39.12 281 ALA A CA 1
ATOM 2122 C C . ALA A 1 281 ? -2.267 -39.670 4.357 1.00 39.12 281 ALA A C 1
ATOM 2124 O O . ALA A 1 281 ? -1.113 -40.088 4.289 1.00 39.12 281 ALA A O 1
ATOM 2125 N N . VAL A 1 282 ? -2.925 -39.212 3.290 1.00 32.28 282 VAL A N 1
ATOM 2126 C CA . VAL A 1 282 ? -2.297 -39.008 1.984 1.00 32.28 282 VAL A CA 1
ATOM 2127 C C . VAL A 1 282 ? -1.658 -37.623 1.980 1.00 32.28 282 VAL A C 1
ATOM 2129 O O . VAL A 1 282 ? -2.328 -36.600 1.846 1.00 32.28 282 VAL A O 1
ATOM 2132 N N . LEU A 1 283 ? -0.336 -37.608 2.143 1.00 32.47 283 LEU A N 1
ATOM 2133 C CA . LEU A 1 283 ? 0.531 -36.560 1.615 1.00 32.47 283 LEU A CA 1
ATOM 2134 C C . LEU A 1 283 ? 0.372 -36.561 0.090 1.00 32.47 283 LEU A C 1
ATOM 2136 O O . LEU A 1 283 ? 0.906 -37.430 -0.594 1.00 32.47 283 LEU A O 1
ATOM 2140 N N . THR A 1 284 ? -0.376 -35.606 -0.455 1.00 32.78 284 THR A N 1
ATOM 2141 C CA . THR A 1 284 ? -0.350 -35.345 -1.895 1.00 32.78 284 THR A CA 1
ATOM 2142 C C . THR A 1 284 ? 0.972 -34.660 -2.225 1.00 32.78 284 THR A C 1
ATOM 2144 O O . THR A 1 284 ? 1.187 -33.503 -1.862 1.00 32.78 284 THR A O 1
ATOM 2147 N N . VAL A 1 285 ? 1.868 -35.394 -2.883 1.00 34.56 285 VAL A N 1
ATOM 2148 C CA . VAL A 1 285 ? 3.089 -34.855 -3.484 1.00 34.56 285 VAL A CA 1
ATOM 2149 C C . VAL A 1 285 ? 2.678 -34.009 -4.689 1.00 34.56 285 VAL A C 1
ATOM 2151 O O . VAL A 1 285 ? 2.336 -34.539 -5.741 1.00 34.56 285 VAL A O 1
ATOM 2154 N N . ALA A 1 286 ? 2.694 -32.691 -4.507 1.00 33.16 286 ALA A N 1
ATOM 2155 C CA . ALA A 1 286 ? 2.681 -31.699 -5.573 1.00 33.16 286 ALA A CA 1
ATOM 2156 C C . ALA A 1 286 ? 3.843 -30.723 -5.313 1.00 33.16 286 ALA A C 1
ATOM 2158 O O . ALA A 1 286 ? 3.946 -30.165 -4.224 1.00 33.16 286 ALA A O 1
ATOM 2159 N N . ASP A 1 287 ? 4.732 -30.605 -6.302 1.00 27.92 287 ASP A N 1
ATOM 2160 C CA . ASP A 1 287 ? 5.916 -29.736 -6.395 1.00 27.92 287 ASP A CA 1
ATOM 2161 C C . ASP A 1 287 ? 6.865 -29.656 -5.179 1.00 27.92 287 ASP A C 1
ATOM 2163 O O . ASP A 1 287 ? 6.728 -28.841 -4.264 1.00 27.92 287 ASP A O 1
ATOM 2167 N N . ALA A 1 288 ? 7.958 -30.425 -5.246 1.00 34.91 288 ALA A N 1
ATOM 2168 C CA . ALA A 1 288 ? 9.033 -30.470 -4.249 1.00 34.91 288 ALA A CA 1
ATOM 2169 C C . ALA A 1 288 ? 9.881 -29.178 -4.127 1.00 34.91 288 ALA A C 1
ATOM 2171 O O . ALA A 1 288 ? 10.868 -29.167 -3.396 1.00 34.91 288 ALA A O 1
ATOM 2172 N N . SER A 1 289 ? 9.520 -28.078 -4.799 1.00 33.91 289 SER A N 1
ATOM 2173 C CA . SER A 1 289 ? 10.251 -26.802 -4.703 1.00 33.91 289 SER A CA 1
ATOM 2174 C C . SER A 1 289 ? 9.583 -25.745 -3.810 1.00 33.91 289 SER A C 1
ATOM 2176 O O . SER A 1 289 ? 10.190 -24.702 -3.561 1.00 33.91 289 SER A O 1
ATOM 2178 N N . ARG A 1 290 ? 8.364 -25.978 -3.288 1.00 43.84 290 ARG A N 1
ATOM 2179 C CA . ARG A 1 290 ? 7.629 -25.002 -2.448 1.00 43.84 290 ARG A CA 1
ATOM 2180 C C . ARG A 1 290 ? 6.742 -25.663 -1.380 1.00 43.84 290 ARG A C 1
ATOM 2182 O O . ARG A 1 290 ? 5.545 -25.396 -1.307 1.00 43.84 290 ARG A O 1
ATOM 2189 N N . SER A 1 291 ? 7.305 -26.516 -0.526 1.00 39.53 291 SER A N 1
ATOM 2190 C CA . SER A 1 291 ? 6.549 -27.109 0.587 1.00 39.53 291 SER A CA 1
ATOM 2191 C C . SER A 1 291 ? 6.457 -26.140 1.775 1.00 39.53 291 SER A C 1
ATOM 2193 O O . SER A 1 291 ? 7.422 -25.967 2.522 1.00 39.53 291 SER A O 1
ATOM 2195 N N . TRP A 1 292 ? 5.291 -25.529 1.978 1.00 55.78 292 TRP A N 1
ATOM 2196 C CA . TRP A 1 292 ? 4.977 -24.744 3.178 1.00 55.78 292 TRP A CA 1
ATOM 2197 C C . TRP A 1 292 ? 4.043 -25.559 4.071 1.00 55.78 292 TRP A C 1
ATOM 2199 O O . TRP A 1 292 ? 3.089 -26.164 3.584 1.00 55.78 292 TRP A O 1
ATOM 2209 N N . VAL A 1 293 ? 4.295 -25.573 5.381 1.00 52.59 293 VAL A N 1
ATOM 2210 C CA . VAL A 1 293 ? 3.471 -26.310 6.350 1.00 52.59 293 VAL A CA 1
ATOM 2211 C C . VAL A 1 293 ? 2.686 -25.314 7.195 1.00 52.59 293 VAL A C 1
ATOM 2213 O O . VAL A 1 293 ? 3.258 -24.512 7.935 1.00 52.59 293 VAL A O 1
ATOM 2216 N N . THR A 1 294 ? 1.358 -25.362 7.100 1.00 62.72 294 THR A N 1
ATOM 2217 C CA . THR A 1 294 ? 0.469 -24.628 8.005 1.00 62.72 294 THR A CA 1
ATOM 2218 C C . THR A 1 294 ? 0.230 -25.476 9.247 1.00 62.72 294 THR A C 1
ATOM 2220 O O . THR A 1 294 ? -0.496 -26.469 9.204 1.00 62.72 294 THR A O 1
ATOM 2223 N N . LEU A 1 295 ? 0.828 -25.082 10.369 1.00 58.06 295 LEU A N 1
ATOM 2224 C CA . LEU A 1 295 ? 0.571 -25.722 11.653 1.00 58.06 295 LEU A CA 1
ATOM 2225 C C . LEU A 1 295 ? -0.698 -25.117 12.251 1.00 58.06 295 LEU A C 1
ATOM 2227 O O . LEU A 1 295 ? -0.696 -24.019 12.809 1.00 58.06 295 LEU A O 1
ATOM 2231 N N . VAL A 1 296 ? -1.804 -25.845 12.129 1.00 58.22 296 VAL A N 1
ATOM 2232 C CA . VAL A 1 296 ? -3.014 -25.541 12.890 1.00 58.22 296 VAL A CA 1
ATOM 2233 C C . VAL A 1 296 ? -2.799 -26.110 14.282 1.00 58.22 296 VAL A C 1
ATOM 2235 O O . VAL A 1 296 ? -2.870 -27.321 14.468 1.00 58.22 296 VAL A O 1
ATOM 2238 N N . ARG A 1 297 ? -2.503 -25.254 15.263 1.00 51.34 297 ARG A N 1
ATOM 2239 C CA . ARG A 1 297 ? -2.481 -25.684 16.662 1.00 51.34 297 ARG A CA 1
ATOM 2240 C C . ARG A 1 297 ? -3.936 -25.898 17.093 1.00 51.34 297 ARG A C 1
ATOM 2242 O O . ARG A 1 297 ? -4.666 -24.907 17.147 1.00 51.34 297 ARG A O 1
ATOM 2249 N N . PRO A 1 298 ? -4.393 -27.136 17.363 1.00 37.41 298 PRO A N 1
ATOM 2250 C CA . PRO A 1 298 ? -5.662 -27.311 18.046 1.00 37.41 298 PRO A CA 1
ATOM 2251 C C . PRO A 1 298 ? -5.521 -26.626 19.404 1.00 37.41 298 PRO A C 1
ATOM 2253 O O . PRO A 1 298 ? -4.591 -26.913 20.163 1.00 37.41 298 PRO A O 1
ATOM 2256 N N . GLU A 1 299 ? -6.391 -25.659 19.673 1.00 36.44 299 GLU A N 1
ATOM 2257 C CA . GLU A 1 299 ? -6.577 -25.176 21.033 1.00 36.44 299 GLU A CA 1
ATOM 2258 C C . GLU A 1 299 ? -6.932 -26.419 21.864 1.00 36.44 299 GLU A C 1
ATOM 2260 O O . GLU A 1 299 ? -7.839 -27.159 21.460 1.00 36.44 299 GLU A O 1
ATOM 2265 N N . PRO A 1 300 ? -6.186 -26.751 22.936 1.00 39.66 300 PRO A N 1
ATOM 2266 C CA . PRO A 1 300 ? -6.642 -27.808 23.819 1.00 39.66 300 PRO A CA 1
ATOM 2267 C C . PRO A 1 300 ? -8.039 -27.395 24.267 1.00 39.66 300 PRO A C 1
ATOM 2269 O O . PRO A 1 300 ? -8.251 -26.233 24.605 1.00 39.66 300 PRO A O 1
ATOM 2272 N N . ALA A 1 301 ? -8.992 -28.324 24.230 1.00 36.22 301 ALA A N 1
ATOM 2273 C CA . ALA A 1 301 ? -10.275 -28.142 24.884 1.00 36.22 301 ALA A CA 1
ATOM 2274 C C . ALA A 1 301 ? -10.010 -28.031 26.394 1.00 36.22 301 ALA A C 1
ATOM 2276 O O . ALA A 1 301 ? -10.152 -28.992 27.144 1.00 36.22 301 ALA A O 1
ATOM 2277 N N . SER A 1 302 ? -9.528 -26.872 26.835 1.00 38.47 302 SER A N 1
ATOM 2278 C CA . SER A 1 302 ? -9.424 -26.511 28.227 1.00 38.47 302 SER A CA 1
ATOM 2279 C C . SER A 1 302 ? -10.846 -26.256 28.689 1.00 38.47 302 SER A C 1
ATOM 2281 O O . SER A 1 302 ? -11.434 -25.191 28.507 1.00 38.47 302 SER A O 1
ATOM 2283 N N . ALA A 1 303 ? -11.409 -27.276 29.323 1.00 41.72 303 ALA A N 1
ATOM 2284 C CA . ALA A 1 303 ? -12.303 -27.051 30.436 1.00 41.72 303 ALA A CA 1
ATOM 2285 C C . ALA A 1 303 ? -11.499 -26.330 31.534 1.00 41.72 303 ALA A C 1
ATOM 2287 O O . ALA A 1 303 ? -11.061 -26.943 32.500 1.00 41.72 303 ALA A O 1
ATOM 2288 N N . GLU A 1 304 ? -11.253 -25.033 31.355 1.00 32.22 304 GLU A N 1
ATOM 2289 C CA . GLU A 1 304 ? -10.853 -24.149 32.440 1.00 32.22 304 GLU A CA 1
ATOM 2290 C C . GLU A 1 304 ? -12.005 -23.193 32.765 1.00 32.22 304 GLU A C 1
ATOM 2292 O O . GLU A 1 304 ? -12.676 -22.677 31.863 1.00 32.22 304 GLU A O 1
ATOM 2297 N N . PRO A 1 305 ? -12.275 -22.965 34.060 1.00 40.72 305 PRO A N 1
ATOM 2298 C CA . PRO A 1 305 ? -13.302 -22.042 34.491 1.00 40.72 305 PRO A CA 1
ATOM 2299 C C . PRO A 1 305 ? -12.909 -20.628 34.069 1.00 40.72 305 PRO A C 1
ATOM 2301 O O . PRO A 1 305 ? -11.822 -20.138 34.367 1.00 40.72 305 PRO A O 1
ATOM 2304 N N . VAL A 1 306 ? -13.834 -19.952 33.395 1.00 39.88 306 VAL A N 1
ATOM 2305 C CA . VAL A 1 306 ? -13.734 -18.539 33.036 1.00 39.88 306 VAL A CA 1
ATOM 2306 C C . VAL A 1 306 ? -13.678 -17.696 34.317 1.00 39.88 306 VAL A C 1
ATOM 2308 O O . VAL A 1 306 ? -14.695 -17.202 34.792 1.00 39.88 306 VAL A O 1
ATOM 2311 N N . PHE A 1 307 ? -12.480 -17.479 34.857 1.00 41.06 307 PHE A N 1
ATOM 2312 C CA . PHE A 1 307 ? -12.163 -16.319 35.687 1.00 41.06 307 PHE A CA 1
ATOM 2313 C C . PHE A 1 307 ? -11.471 -15.278 34.811 1.00 41.06 307 PHE A C 1
ATOM 2315 O O . PHE A 1 307 ? -10.322 -14.895 35.010 1.00 41.06 307 PHE A O 1
ATOM 2322 N N . ALA A 1 308 ? -12.212 -14.789 33.815 1.00 42.12 308 ALA A N 1
ATOM 2323 C CA . ALA A 1 308 ? -11.944 -13.457 33.309 1.00 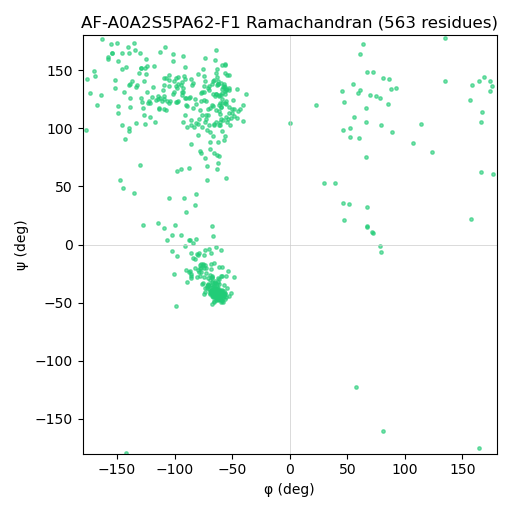42.12 308 ALA A CA 1
ATOM 2324 C C . ALA A 1 308 ? -12.124 -12.495 34.488 1.00 42.12 308 ALA A C 1
ATOM 2326 O O . ALA A 1 308 ? -13.166 -12.519 35.148 1.00 42.12 308 ALA A O 1
ATOM 2327 N N . SER A 1 309 ? -11.128 -11.648 34.734 1.00 41.47 309 SER A N 1
ATOM 2328 C CA . SER A 1 309 ? -11.192 -10.479 35.608 1.00 41.47 309 SER A CA 1
ATOM 2329 C C . SER A 1 309 ? -12.208 -9.465 35.062 1.00 41.47 309 SER A C 1
ATOM 2331 O O . SER A 1 309 ? -11.889 -8.355 34.647 1.00 41.47 309 SER A O 1
ATOM 2333 N N . ARG A 1 310 ? -13.484 -9.855 35.044 1.00 45.25 310 ARG A N 1
ATOM 2334 C CA . ARG A 1 310 ? -14.604 -8.931 35.015 1.00 45.25 310 ARG A CA 1
ATOM 2335 C C . ARG A 1 310 ? -14.600 -8.266 36.373 1.00 45.25 310 ARG A C 1
ATOM 2337 O O . ARG A 1 310 ? -14.798 -8.933 37.387 1.00 45.25 310 ARG A O 1
ATOM 2344 N N . SER A 1 311 ? -14.402 -6.954 36.378 1.00 48.19 311 SER A N 1
ATOM 2345 C CA . SER A 1 311 ? -14.907 -6.122 37.460 1.00 48.19 311 SER A CA 1
ATOM 2346 C C . SER A 1 311 ? -16.305 -6.646 37.821 1.00 48.19 311 SER A C 1
ATOM 2348 O O . SER A 1 311 ? -17.148 -6.781 36.923 1.00 48.19 311 SER A O 1
ATOM 2350 N N . PRO A 1 312 ? -16.534 -7.080 39.075 1.00 52.53 312 PRO A N 1
ATOM 2351 C CA . PRO A 1 312 ? -17.813 -7.645 39.472 1.00 52.53 312 PRO A CA 1
ATOM 2352 C C . PRO A 1 312 ? -18.891 -6.645 39.079 1.00 52.53 312 PRO A C 1
ATOM 2354 O O . PRO A 1 312 ? -18.850 -5.484 39.490 1.00 52.53 312 PRO A O 1
ATOM 2357 N N . SER A 1 313 ? -19.795 -7.078 38.196 1.00 67.06 313 SER A N 1
ATOM 2358 C CA . SER A 1 313 ? -20.856 -6.209 37.697 1.00 67.06 313 SER A CA 1
ATOM 2359 C C . SER A 1 313 ? -21.586 -5.600 38.892 1.00 67.06 313 SER A C 1
ATOM 2361 O O . SER A 1 313 ? -21.719 -6.253 39.927 1.00 67.06 313 SER A O 1
ATOM 2363 N N . LEU A 1 314 ? -22.057 -4.364 38.758 1.00 74.31 314 LEU A N 1
ATOM 2364 C CA . LEU A 1 314 ? -22.700 -3.592 39.828 1.00 74.31 314 LEU A CA 1
ATOM 2365 C C . LEU A 1 314 ? -23.794 -4.400 40.569 1.00 74.31 314 LEU A C 1
ATOM 2367 O O . LEU A 1 314 ? -23.983 -4.247 41.772 1.00 74.31 314 LEU A O 1
ATOM 2371 N N . THR A 1 315 ? -24.425 -5.358 39.881 1.00 74.00 315 THR A N 1
ATOM 2372 C CA . THR A 1 315 ? -25.380 -6.319 40.458 1.00 74.00 315 THR A CA 1
ATOM 2373 C C . THR A 1 315 ? -24.786 -7.245 41.531 1.00 74.00 315 THR A C 1
ATOM 2375 O O . THR A 1 315 ? -25.432 -7.477 42.546 1.00 74.00 315 THR A O 1
ATOM 2378 N N . VAL A 1 316 ? -23.548 -7.727 41.376 1.00 76.56 316 VAL A N 1
ATOM 2379 C CA . VAL A 1 316 ? -22.863 -8.586 42.362 1.00 76.56 316 VAL A CA 1
ATOM 2380 C C . VAL A 1 316 ? -22.547 -7.796 43.631 1.00 76.56 316 VAL A C 1
ATOM 2382 O O . VAL A 1 316 ? -22.756 -8.298 44.733 1.00 76.56 316 VAL A O 1
ATOM 2385 N N . TRP A 1 317 ? -22.125 -6.537 43.488 1.00 80.94 317 TRP A N 1
ATOM 2386 C CA . TRP A 1 317 ? -21.921 -5.634 44.625 1.00 80.94 317 TRP A CA 1
ATOM 2387 C C . TRP A 1 317 ? -23.226 -5.326 45.363 1.00 80.94 317 TRP A C 1
ATOM 2389 O O . TRP A 1 317 ? -23.253 -5.358 46.592 1.00 80.94 317 TRP A O 1
ATOM 2399 N N . LEU A 1 318 ? -24.322 -5.093 44.634 1.00 85.75 318 LEU A N 1
ATOM 2400 C CA . LEU A 1 318 ? -25.637 -4.874 45.240 1.00 85.75 318 LEU A CA 1
ATOM 2401 C C . LEU A 1 318 ? -26.148 -6.117 45.979 1.00 85.75 318 LEU A C 1
ATOM 2403 O O . LEU A 1 318 ? -26.653 -5.993 47.093 1.00 85.75 318 LEU A O 1
ATOM 2407 N N . MET A 1 319 ? -25.964 -7.315 45.416 1.00 87.62 319 MET A N 1
ATOM 2408 C CA . MET A 1 319 ? -26.339 -8.567 46.084 1.00 87.62 319 MET A CA 1
ATOM 2409 C C . MET A 1 319 ? -25.501 -8.812 47.344 1.00 87.62 319 MET A C 1
ATOM 2411 O O . MET A 1 319 ? -26.054 -9.189 48.376 1.00 87.62 319 MET A O 1
ATOM 2415 N N . ALA A 1 320 ? -24.193 -8.542 47.299 1.00 84.81 320 ALA A N 1
ATOM 2416 C CA . ALA A 1 320 ? -23.322 -8.652 48.467 1.00 84.81 320 ALA A CA 1
ATOM 2417 C C . ALA A 1 320 ? -23.713 -7.658 49.576 1.00 84.81 320 ALA A C 1
ATOM 2419 O O . ALA A 1 320 ? -23.776 -8.041 50.745 1.00 84.81 320 ALA A O 1
ATOM 2420 N N . LEU A 1 321 ? -24.046 -6.410 49.222 1.00 91.44 321 LEU A N 1
ATOM 2421 C CA . LEU A 1 321 ? -24.519 -5.399 50.175 1.00 91.44 321 LEU A CA 1
ATOM 2422 C C . LEU A 1 321 ? -25.874 -5.768 50.790 1.00 91.44 321 LEU A C 1
ATOM 2424 O O . LEU A 1 321 ? -26.043 -5.648 52.003 1.00 91.44 321 LEU A O 1
ATOM 2428 N N . MET A 1 322 ? -26.818 -6.266 49.986 1.00 92.81 322 MET A N 1
ATOM 2429 C CA . MET A 1 322 ? -28.117 -6.742 50.476 1.00 92.81 322 MET A CA 1
ATOM 2430 C C . MET A 1 322 ? -27.957 -7.921 51.441 1.00 92.81 322 MET A C 1
ATOM 2432 O O . MET A 1 322 ? -28.583 -7.946 52.502 1.00 92.81 322 MET A O 1
ATOM 2436 N N . LEU A 1 323 ? -27.076 -8.871 51.118 1.00 93.56 323 LEU A N 1
ATOM 2437 C CA . LEU A 1 323 ? -26.817 -10.037 51.960 1.00 93.56 323 LEU A CA 1
ATOM 2438 C C . LEU A 1 323 ? -26.110 -9.644 53.266 1.00 93.56 323 LEU A C 1
ATOM 2440 O O . LEU A 1 323 ? -26.497 -10.109 54.337 1.00 93.56 323 LEU A O 1
ATOM 2444 N N . ALA A 1 324 ? -25.150 -8.717 53.207 1.00 90.75 324 ALA A N 1
ATOM 2445 C CA . ALA A 1 324 ? -24.506 -8.152 54.391 1.00 90.75 324 ALA A CA 1
ATOM 2446 C C . ALA A 1 324 ? -25.505 -7.398 55.290 1.00 90.75 324 ALA A C 1
ATOM 2448 O O . ALA A 1 324 ? -25.506 -7.593 56.507 1.00 90.75 324 ALA A O 1
ATOM 2449 N N . ALA A 1 325 ? -26.401 -6.593 54.710 1.00 92.50 325 ALA A N 1
ATOM 2450 C CA . ALA A 1 325 ? -27.441 -5.880 55.450 1.00 92.50 325 ALA A CA 1
ATOM 2451 C C . ALA A 1 325 ? -28.441 -6.841 56.115 1.00 92.50 325 ALA A C 1
ATOM 2453 O O . ALA A 1 325 ? -28.808 -6.652 57.279 1.00 92.50 325 ALA A O 1
ATOM 2454 N N . MET A 1 326 ? -28.835 -7.912 55.417 1.00 92.44 326 MET A N 1
ATOM 2455 C CA . MET A 1 326 ? -29.670 -8.971 55.985 1.00 92.44 326 MET A CA 1
ATOM 2456 C C . MET A 1 326 ? -28.985 -9.681 57.155 1.00 92.44 326 MET A C 1
ATOM 2458 O O . MET A 1 326 ? -29.600 -9.850 58.208 1.00 92.44 326 MET A O 1
ATOM 2462 N N . MET A 1 327 ? -27.712 -10.056 57.004 1.00 92.00 327 MET A N 1
ATOM 2463 C CA . MET A 1 327 ? -26.937 -10.699 58.069 1.00 92.00 327 MET A CA 1
ATOM 2464 C C . MET A 1 327 ? -26.780 -9.779 59.284 1.00 92.00 327 MET A C 1
ATOM 2466 O O . MET A 1 327 ? -26.954 -10.223 60.419 1.00 92.00 327 MET A O 1
ATOM 2470 N N . ALA A 1 328 ? -26.539 -8.484 59.061 1.00 89.44 328 ALA A N 1
ATOM 2471 C CA . ALA A 1 328 ? -26.463 -7.490 60.126 1.00 89.44 328 ALA A CA 1
ATOM 2472 C C . ALA A 1 328 ? -27.804 -7.332 60.862 1.00 89.44 328 ALA A C 1
ATOM 2474 O O . ALA A 1 328 ? -27.827 -7.319 62.095 1.00 89.44 328 ALA A O 1
ATOM 2475 N N . MET A 1 329 ? -28.931 -7.263 60.141 1.00 89.81 329 MET A N 1
ATOM 2476 C CA . MET A 1 329 ? -30.260 -7.233 60.765 1.00 89.81 329 MET A CA 1
ATOM 2477 C C . MET A 1 329 ? -30.541 -8.504 61.565 1.00 89.81 329 MET A C 1
ATOM 2479 O O . MET A 1 329 ? -31.008 -8.416 62.703 1.00 89.81 329 MET A O 1
ATOM 2483 N N . PHE A 1 330 ? -30.199 -9.673 61.023 1.00 88.81 330 PHE A N 1
ATOM 2484 C CA . PHE A 1 330 ? -30.387 -10.946 61.708 1.00 88.81 330 PHE A CA 1
ATOM 2485 C C . PHE A 1 330 ? -29.557 -11.022 62.997 1.00 88.81 330 PHE A C 1
ATOM 2487 O O . PHE A 1 330 ? -30.108 -11.276 64.071 1.00 88.81 330 PHE A O 1
ATOM 2494 N N . ALA A 1 331 ? -28.269 -10.673 62.940 1.00 84.12 331 ALA A N 1
ATOM 2495 C CA . ALA A 1 331 ? -27.400 -10.595 64.114 1.00 84.12 331 ALA A CA 1
ATOM 2496 C C . ALA A 1 331 ? -27.958 -9.634 65.180 1.00 84.12 331 ALA A C 1
ATOM 2498 O O . ALA A 1 331 ? -28.025 -9.978 66.361 1.00 84.12 331 ALA A O 1
ATOM 2499 N N . ARG A 1 332 ? -28.461 -8.461 64.771 1.00 84.62 332 ARG A N 1
ATOM 2500 C CA . ARG A 1 332 ? -29.085 -7.486 65.682 1.00 84.62 332 ARG A CA 1
ATOM 2501 C C . ARG A 1 332 ? -30.356 -8.035 66.335 1.00 84.62 332 ARG A C 1
ATOM 2503 O O . ARG A 1 332 ? -30.590 -7.782 67.516 1.00 84.62 332 ARG A O 1
ATOM 2510 N N . THR A 1 333 ? -31.166 -8.802 65.601 1.00 82.56 333 THR A N 1
ATOM 2511 C CA . THR A 1 333 ? -32.354 -9.465 66.165 1.00 82.56 333 THR A CA 1
ATOM 2512 C C . THR A 1 333 ? -32.002 -10.595 67.132 1.00 82.56 333 THR A C 1
ATOM 2514 O O . THR A 1 333 ? -32.687 -10.743 68.145 1.00 82.56 333 THR A O 1
ATOM 2517 N N . LEU A 1 334 ? -30.919 -11.341 66.886 1.00 83.44 334 LEU A N 1
ATOM 2518 C CA . LEU A 1 334 ? -30.420 -12.363 67.810 1.00 83.44 334 LEU A CA 1
ATOM 2519 C C . LEU A 1 334 ? -29.864 -11.748 69.101 1.00 83.44 334 LEU A C 1
ATOM 2521 O O . LEU A 1 334 ? -30.181 -12.245 70.184 1.00 83.44 334 LEU A O 1
ATOM 2525 N N . LEU A 1 335 ? -29.129 -10.631 69.004 1.00 81.56 335 LEU A N 1
ATOM 2526 C CA . LEU A 1 335 ? -28.680 -9.870 70.176 1.00 81.56 335 LEU A CA 1
ATOM 2527 C C . LEU A 1 335 ? -29.864 -9.319 70.982 1.00 81.56 335 LEU A C 1
ATOM 2529 O O . LEU A 1 335 ? -29.911 -9.503 72.195 1.00 81.56 335 LEU A O 1
ATOM 2533 N N . LYS A 1 336 ? -30.856 -8.698 70.325 1.00 80.81 336 LYS A N 1
ATOM 2534 C CA . LYS A 1 336 ? -32.056 -8.175 71.010 1.00 80.81 336 LYS A CA 1
ATOM 2535 C C . LYS A 1 336 ? -32.869 -9.263 71.711 1.00 80.81 336 LYS A C 1
ATOM 2537 O O . LYS A 1 336 ? -33.522 -8.982 72.708 1.00 80.81 336 LYS A O 1
ATOM 2542 N N . ARG A 1 337 ? -32.845 -10.496 71.199 1.00 85.62 337 ARG A N 1
ATOM 2543 C CA . ARG A 1 337 ? -33.534 -11.642 71.810 1.00 85.62 337 ARG A CA 1
ATOM 2544 C C . ARG A 1 337 ? -32.725 -12.330 72.914 1.00 85.62 337 ARG A C 1
ATOM 2546 O O . ARG A 1 337 ? -33.208 -13.315 73.460 1.00 85.62 337 ARG A O 1
ATOM 2553 N N . GLY A 1 338 ? -31.525 -11.840 73.240 1.00 82.00 338 GLY A N 1
ATOM 2554 C CA . GLY A 1 338 ? -30.684 -12.397 74.305 1.00 82.00 338 GLY A CA 1
ATOM 2555 C C . GLY A 1 338 ? -30.150 -13.804 74.018 1.00 82.00 338 GLY A C 1
ATOM 2556 O O . GLY A 1 338 ? -29.675 -14.468 74.932 1.00 82.00 338 GLY A O 1
ATOM 2557 N N . LEU A 1 339 ? -30.225 -14.267 72.764 1.00 73.56 339 LEU A N 1
ATOM 2558 C CA . LEU A 1 339 ? -29.827 -15.624 72.363 1.00 73.56 339 LEU A CA 1
ATOM 2559 C C . LEU A 1 339 ? -28.307 -15.791 72.242 1.00 73.56 339 LEU A C 1
ATOM 2561 O O . LEU A 1 339 ? -27.815 -16.914 72.243 1.00 73.56 339 LEU A O 1
ATOM 2565 N N . VAL A 1 340 ? -27.563 -14.688 72.147 1.00 62.56 340 VAL A N 1
ATOM 2566 C CA . VAL A 1 340 ? -26.102 -14.695 72.044 1.00 62.56 340 VAL A CA 1
ATOM 2567 C C . VAL A 1 340 ? -25.549 -13.660 73.018 1.00 62.56 340 VAL A C 1
ATOM 2569 O O . VAL A 1 340 ? -25.629 -12.458 72.771 1.00 62.56 340 VAL A O 1
ATOM 2572 N N . ARG A 1 341 ? -24.997 -14.120 74.147 1.00 57.44 341 ARG A N 1
ATOM 2573 C CA . ARG A 1 341 ? -24.128 -13.298 74.999 1.00 57.44 341 ARG A CA 1
ATOM 2574 C C . ARG A 1 341 ? -22.710 -13.379 74.426 1.00 57.44 341 ARG A C 1
ATOM 2576 O O . ARG A 1 341 ? -22.163 -14.482 74.397 1.00 57.44 341 ARG A O 1
ATOM 2583 N N . PRO A 1 342 ? -22.104 -12.270 73.971 1.00 57.75 342 PRO A N 1
ATOM 2584 C CA . PRO A 1 342 ? -20.708 -12.288 73.562 1.00 57.75 342 PRO A CA 1
ATOM 2585 C C . PRO A 1 342 ? -19.848 -12.618 74.785 1.00 57.75 342 PRO A C 1
ATOM 2587 O O . PRO A 1 342 ? -19.831 -11.889 75.776 1.00 57.75 342 PRO A O 1
ATOM 2590 N N . ARG A 1 343 ? -19.176 -13.768 74.730 1.00 49.41 343 ARG A N 1
ATOM 2591 C CA . ARG A 1 343 ? -18.212 -14.202 75.739 1.00 49.41 343 ARG A CA 1
ATOM 2592 C C . ARG A 1 343 ? -16.910 -13.456 75.442 1.00 49.41 343 ARG A C 1
ATOM 2594 O O . ARG A 1 343 ? -16.155 -13.864 74.566 1.00 49.41 343 ARG A O 1
ATOM 2601 N N . LEU A 1 344 ? -16.695 -12.318 76.102 1.00 56.91 344 LEU A N 1
ATOM 2602 C CA . LEU A 1 344 ? -15.412 -11.615 76.075 1.00 56.91 344 LEU A CA 1
ATOM 2603 C C . LEU A 1 344 ? -14.376 -12.503 76.776 1.00 56.91 344 LEU A C 1
ATOM 2605 O O . LEU A 1 344 ? -14.397 -12.645 77.997 1.00 56.91 344 LEU A O 1
ATOM 2609 N N . ALA A 1 345 ? -13.526 -13.156 75.986 1.00 48.69 345 ALA A N 1
ATOM 2610 C CA . ALA A 1 345 ? -12.370 -13.885 76.480 1.00 48.69 345 ALA A CA 1
ATOM 2611 C C . ALA A 1 345 ? -11.255 -12.880 76.804 1.00 48.69 345 ALA A C 1
ATOM 2613 O O . ALA A 1 345 ? -10.764 -12.170 75.930 1.00 48.69 345 ALA A O 1
ATOM 2614 N N . SER A 1 346 ? -10.917 -12.818 78.089 1.00 61.50 346 SER A N 1
ATOM 2615 C CA . SER A 1 346 ? -9.729 -12.182 78.653 1.00 61.50 346 SER A CA 1
ATOM 2616 C C . SER A 1 346 ? -8.583 -13.189 78.638 1.00 61.50 346 SER A C 1
ATOM 2618 O O . SER A 1 346 ? -8.794 -14.287 79.141 1.00 61.50 346 SER A O 1
ATOM 2620 N N . THR A 1 347 ? -7.434 -12.813 78.066 1.00 43.28 347 THR A N 1
ATOM 2621 C CA . THR A 1 347 ? -6.067 -13.382 78.209 1.00 43.28 347 THR A CA 1
ATOM 2622 C C . THR A 1 347 ? -5.231 -12.825 77.047 1.00 43.28 347 THR A C 1
ATOM 2624 O O . THR A 1 347 ? -5.744 -12.780 75.936 1.00 43.28 347 THR A O 1
ATOM 2627 N N . ALA A 1 348 ? -3.962 -12.444 77.124 1.00 40.84 348 ALA A N 1
ATOM 2628 C CA . ALA A 1 348 ? -2.977 -12.309 78.183 1.00 40.84 348 ALA A CA 1
ATOM 2629 C C . ALA A 1 348 ? -1.780 -11.555 77.555 1.00 40.84 348 ALA A C 1
ATOM 2631 O O . ALA A 1 348 ? -1.527 -11.672 76.356 1.00 40.84 348 ALA A O 1
ATOM 2632 N N . ASP A 1 349 ? -1.083 -10.784 78.381 1.00 48.06 349 ASP A N 1
ATOM 2633 C CA . ASP A 1 349 ? 0.221 -10.155 78.137 1.00 48.06 349 ASP A CA 1
ATOM 2634 C C . ASP A 1 349 ? 1.321 -11.226 77.948 1.00 48.06 349 ASP A C 1
ATOM 2636 O O . ASP A 1 349 ? 1.246 -12.282 78.590 1.00 48.06 349 ASP A O 1
ATOM 2640 N N . PRO A 1 350 ? 2.351 -10.980 77.115 1.00 55.75 350 PRO A N 1
ATOM 2641 C CA . PRO A 1 350 ? 3.692 -11.148 77.668 1.00 55.75 350 PRO A CA 1
ATOM 2642 C C . PRO A 1 350 ? 4.702 -10.066 77.246 1.00 55.75 350 PRO A C 1
ATOM 2644 O O . PRO A 1 350 ? 5.038 -9.886 76.074 1.00 55.75 350 PRO A O 1
ATOM 2647 N N . ARG A 1 351 ? 5.307 -9.467 78.276 1.00 53.31 351 ARG A N 1
ATOM 2648 C CA . ARG A 1 351 ? 6.674 -8.927 78.302 1.00 53.31 351 ARG A CA 1
ATOM 2649 C C . ARG A 1 351 ? 7.728 -10.038 78.182 1.00 53.31 351 ARG A C 1
ATOM 2651 O O . ARG A 1 351 ? 7.733 -10.956 78.994 1.00 53.31 351 ARG A O 1
ATOM 2658 N N . ASN A 1 352 ? 8.676 -9.869 77.260 1.00 43.44 352 ASN A N 1
ATOM 2659 C CA . ASN A 1 352 ? 10.108 -10.229 77.356 1.00 43.44 352 ASN A CA 1
ATOM 2660 C C . ASN A 1 352 ? 10.778 -9.671 76.077 1.00 43.44 352 ASN A C 1
ATOM 2662 O O . ASN A 1 352 ? 10.222 -9.847 75.002 1.00 43.44 352 ASN A O 1
ATOM 2666 N N . GLY A 1 353 ? 11.884 -8.926 76.049 1.00 38.56 353 GLY A N 1
ATOM 2667 C CA . GLY A 1 353 ? 13.044 -8.904 76.935 1.00 38.56 353 GLY A CA 1
ATOM 2668 C C . GLY A 1 353 ? 14.234 -9.550 76.211 1.00 38.56 353 GLY A C 1
ATOM 2669 O O . GLY A 1 353 ? 14.373 -10.759 76.320 1.00 38.56 353 GLY A O 1
ATOM 2670 N N . GLN A 1 354 ? 15.008 -8.762 75.442 1.00 38.25 354 GLN A N 1
ATOM 2671 C CA . GLN A 1 354 ? 16.436 -8.935 75.060 1.00 38.25 354 GLN A CA 1
ATOM 2672 C C . GLN A 1 354 ? 16.759 -7.961 73.906 1.00 38.25 354 GLN A C 1
ATOM 2674 O O . GLN A 1 354 ? 16.142 -8.015 72.849 1.00 38.25 354 GLN A O 1
ATOM 2679 N N . ASP A 1 355 ? 17.487 -6.872 74.150 1.00 37.59 355 ASP A N 1
ATOM 2680 C CA . ASP A 1 355 ? 18.953 -6.764 74.277 1.00 37.59 355 ASP A CA 1
ATOM 2681 C C . ASP A 1 355 ? 19.662 -6.597 72.923 1.00 37.59 355 ASP A C 1
ATOM 2683 O O . ASP A 1 355 ? 19.645 -7.483 72.077 1.00 37.59 355 ASP A O 1
ATOM 2687 N N . GLY A 1 356 ? 20.395 -5.483 72.782 1.00 35.75 356 GLY A N 1
ATOM 2688 C CA . GLY A 1 356 ? 21.697 -5.534 72.112 1.00 35.75 356 GLY A CA 1
ATOM 2689 C C . GLY A 1 356 ? 21.966 -4.639 70.893 1.00 35.75 356 GLY A C 1
ATOM 2690 O O . GLY A 1 356 ? 22.139 -5.148 69.798 1.00 35.75 356 GLY A O 1
ATOM 2691 N N . LYS A 1 357 ? 22.278 -3.364 71.172 1.00 36.12 357 LYS A N 1
ATOM 2692 C CA . LYS A 1 357 ? 23.609 -2.755 70.913 1.00 36.12 357 LYS A CA 1
ATOM 2693 C C . LYS A 1 357 ? 23.912 -2.022 69.581 1.00 36.12 357 LYS A C 1
ATOM 2695 O O . LYS A 1 357 ? 23.789 -2.554 68.489 1.00 36.12 357 LYS A O 1
ATOM 2700 N N . ALA A 1 358 ? 24.543 -0.858 69.808 1.00 34.91 358 ALA A N 1
ATOM 2701 C CA . ALA A 1 358 ? 25.411 -0.009 68.971 1.00 34.91 358 ALA A CA 1
ATOM 2702 C C . ALA A 1 358 ? 24.701 1.062 68.109 1.00 34.91 358 ALA A C 1
ATOM 2704 O O . ALA A 1 358 ? 24.100 0.746 67.096 1.00 34.91 358 ALA A O 1
ATOM 2705 N N . ARG A 1 359 ? 24.599 2.328 68.548 1.00 36.44 359 ARG A N 1
ATOM 2706 C CA . ARG A 1 359 ? 25.642 3.365 68.784 1.00 36.44 359 ARG A CA 1
ATOM 2707 C C . ARG A 1 359 ? 26.097 4.048 67.487 1.00 36.44 359 ARG A C 1
ATOM 2709 O O . ARG A 1 359 ? 26.901 3.487 66.757 1.00 36.44 359 ARG A O 1
ATOM 2716 N N . SER A 1 360 ? 25.606 5.268 67.276 1.00 37.56 360 SER A N 1
ATOM 2717 C CA . SER A 1 360 ? 26.379 6.487 66.972 1.00 37.56 360 SER A CA 1
ATOM 2718 C C . SER A 1 360 ? 25.350 7.624 66.901 1.00 37.56 360 SER A C 1
ATOM 2720 O O . SER A 1 360 ? 24.491 7.617 66.027 1.00 37.56 360 SER A O 1
ATOM 2722 N N . ASP A 1 361 ? 25.179 8.403 67.967 1.00 34.00 361 ASP A N 1
ATOM 2723 C CA . ASP A 1 361 ? 25.952 9.619 68.277 1.00 34.00 361 ASP A CA 1
ATOM 2724 C C . ASP A 1 361 ? 25.911 10.636 67.126 1.00 34.00 361 ASP A C 1
ATOM 2726 O O . ASP A 1 361 ? 26.489 10.424 66.060 1.00 34.00 361 ASP A O 1
ATOM 2730 N N . GLY A 1 362 ? 25.194 11.731 67.380 1.00 37.12 362 GLY A N 1
ATOM 2731 C CA . GLY A 1 362 ? 24.938 12.854 66.482 1.00 37.12 362 GLY A CA 1
ATOM 2732 C C . GLY A 1 362 ? 23.994 13.839 67.168 1.00 37.12 362 GLY A C 1
ATOM 2733 O O . GLY A 1 362 ? 22.855 14.018 66.753 1.00 37.12 362 GLY A O 1
ATOM 2734 N N . ASP A 1 363 ? 24.474 14.348 68.294 1.00 37.50 363 ASP A N 1
ATOM 2735 C CA . ASP A 1 363 ? 23.791 15.151 69.299 1.00 37.50 363 ASP A CA 1
ATOM 2736 C C . ASP A 1 363 ? 23.964 16.662 69.021 1.00 37.50 363 ASP A C 1
ATOM 2738 O O . ASP A 1 363 ? 24.928 17.061 68.363 1.00 37.50 363 ASP A O 1
ATOM 2742 N N . VAL A 1 364 ? 23.092 17.467 69.652 1.00 46.66 364 VAL A N 1
ATOM 2743 C CA . VAL A 1 364 ? 23.261 18.906 70.002 1.00 46.66 364 VAL A CA 1
ATOM 2744 C C . VAL A 1 364 ? 22.867 19.946 68.910 1.00 46.66 364 VAL A C 1
ATOM 2746 O O . VAL A 1 364 ? 23.228 19.799 67.746 1.00 46.66 364 VAL A O 1
ATOM 2749 N N . PRO A 1 365 ? 22.261 21.110 69.256 1.00 51.19 365 PRO A N 1
ATOM 2750 C CA . PRO A 1 365 ? 21.072 21.382 70.085 1.00 51.19 365 PRO A CA 1
ATOM 2751 C C . PRO A 1 365 ? 20.167 22.448 69.370 1.00 51.19 365 PRO A C 1
ATOM 2753 O O . PRO A 1 365 ? 20.502 22.975 68.319 1.00 51.19 365 PRO A O 1
ATOM 2756 N N . GLY A 1 366 ? 18.967 22.823 69.797 1.00 34.22 366 GLY A N 1
ATOM 2757 C CA . GLY A 1 366 ? 18.657 23.439 71.076 1.00 34.22 366 GLY A CA 1
ATOM 2758 C C . GLY A 1 366 ? 17.714 24.631 70.873 1.00 34.22 366 GLY A C 1
ATOM 2759 O O . GLY A 1 366 ? 17.893 25.404 69.940 1.00 34.22 366 GLY A O 1
ATOM 2760 N N . GLY A 1 367 ? 16.763 24.769 71.801 1.00 31.89 367 GLY A N 1
ATOM 2761 C CA . GLY A 1 367 ? 16.050 26.010 72.130 1.00 31.89 367 GLY A CA 1
ATOM 2762 C C . GLY A 1 367 ? 14.991 26.457 71.115 1.00 31.89 367 GLY A C 1
ATOM 2763 O O . GLY A 1 367 ? 15.259 26.614 69.940 1.00 31.89 367 GLY A O 1
ATOM 2764 N N . GLY A 1 368 ? 13.750 26.740 71.478 1.00 31.77 368 GLY A N 1
ATOM 2765 C CA . GLY A 1 368 ? 13.140 26.872 72.787 1.00 31.77 368 GLY A CA 1
ATOM 2766 C C . GLY A 1 368 ? 11.750 27.486 72.604 1.00 31.77 368 GLY A C 1
ATOM 2767 O O . GLY A 1 368 ? 11.546 28.311 71.724 1.00 31.77 368 GLY A O 1
ATOM 2768 N N . SER A 1 369 ? 10.828 27.020 73.440 1.00 37.94 369 SER A N 1
ATOM 2769 C CA . SER A 1 369 ? 9.776 27.769 74.137 1.00 37.94 369 SER A CA 1
ATOM 2770 C C . SER A 1 369 ? 8.911 28.818 73.420 1.00 37.94 369 SER A C 1
ATOM 2772 O O . SER A 1 369 ? 9.389 29.833 72.932 1.00 37.94 369 SER A O 1
ATOM 2774 N N . GLY A 1 370 ? 7.602 28.681 73.659 1.00 34.03 370 GLY A N 1
ATOM 2775 C CA . GLY A 1 370 ? 6.693 29.811 73.905 1.00 34.03 370 GLY A CA 1
ATOM 2776 C C . GLY A 1 370 ? 5.644 29.998 72.811 1.00 34.03 370 GLY A C 1
ATOM 2777 O O . GLY A 1 370 ? 5.979 30.338 71.690 1.00 34.03 370 GLY A O 1
ATOM 2778 N N . LEU A 1 371 ? 4.389 29.599 73.034 1.00 37.53 371 LEU A N 1
ATOM 2779 C CA . LEU A 1 371 ? 3.330 30.329 73.761 1.00 37.53 371 LEU A CA 1
ATOM 2780 C C . LEU A 1 371 ? 2.667 31.442 72.935 1.00 37.53 371 LEU A C 1
ATOM 2782 O O . LEU A 1 371 ? 3.315 32.383 72.499 1.00 37.53 371 LEU A O 1
ATOM 2786 N N . GLY A 1 372 ? 1.333 31.363 72.871 1.00 33.66 372 GLY A N 1
ATOM 2787 C CA . GLY A 1 372 ? 0.429 32.416 72.398 1.00 33.66 372 GLY A CA 1
ATOM 2788 C C . GLY A 1 372 ? 0.202 32.355 70.889 1.00 33.66 372 GLY A C 1
ATOM 2789 O O . GLY A 1 372 ? 1.127 32.181 70.117 1.00 33.66 372 GLY A O 1
ATOM 2790 N N . GLY A 1 373 ? -1.000 32.459 70.351 1.00 35.28 373 GLY A N 1
ATOM 2791 C CA . GLY A 1 373 ? -2.266 32.954 70.866 1.00 35.28 373 GLY A CA 1
ATOM 2792 C C . GLY A 1 373 ? -3.077 33.308 69.619 1.00 35.28 373 GLY A C 1
ATOM 2793 O O . GLY A 1 373 ? -2.519 33.786 68.633 1.00 35.28 373 GLY A O 1
ATOM 2794 N N . GLY A 1 374 ? -4.360 32.958 69.608 1.00 45.16 374 GLY A N 1
ATOM 2795 C CA . GLY A 1 374 ? -5.209 33.101 68.431 1.00 45.16 374 GLY A CA 1
ATOM 2796 C C . GLY A 1 374 ? -5.397 34.547 67.978 1.00 45.16 374 GLY A C 1
ATOM 2797 O O . GLY A 1 374 ? -5.376 35.458 68.794 1.00 45.16 374 GLY A O 1
ATOM 2798 N N . LEU A 1 375 ? -5.610 34.707 66.670 1.00 47.81 375 LEU A N 1
ATOM 2799 C CA . LEU A 1 375 ? -6.448 35.706 65.987 1.00 47.81 375 LEU A CA 1
ATOM 2800 C C . LEU A 1 375 ? -6.079 35.657 64.499 1.00 47.81 375 LEU A C 1
ATOM 2802 O O . LEU A 1 375 ? -4.950 35.963 64.129 1.00 47.81 375 LEU A O 1
ATOM 2806 N N . GLY A 1 376 ? -7.008 35.242 63.632 1.00 43.06 376 GLY A N 1
ATOM 2807 C CA . GLY A 1 376 ? -6.767 35.321 62.184 1.00 43.06 376 GLY A CA 1
ATOM 2808 C C . GLY A 1 376 ? -7.565 34.387 61.277 1.00 43.06 376 GLY A C 1
ATOM 2809 O O . GLY A 1 376 ? -7.109 34.121 60.165 1.00 43.06 376 GLY A O 1
ATOM 2810 N N . GLN A 1 377 ? -8.723 33.873 61.705 1.00 47.59 377 GLN A N 1
ATOM 2811 C CA . GLN A 1 377 ? -9.618 33.138 60.800 1.00 47.59 377 GLN A CA 1
ATOM 2812 C C . GLN A 1 377 ? -10.459 34.067 59.902 1.00 47.59 377 GLN A C 1
ATOM 2814 O O . GLN A 1 377 ? -10.745 33.685 58.773 1.00 47.59 377 GLN A O 1
ATOM 2819 N N . ASP A 1 378 ? -10.703 35.324 60.291 1.00 49.41 378 ASP A N 1
ATOM 2820 C CA . ASP A 1 378 ? -11.568 36.237 59.516 1.00 49.41 378 ASP A CA 1
ATOM 2821 C C . ASP A 1 378 ? -10.896 36.952 58.327 1.00 49.41 378 ASP A C 1
ATOM 2823 O O . ASP A 1 378 ? -11.576 37.481 57.450 1.00 49.41 378 ASP A O 1
ATOM 2827 N N . VAL A 1 379 ? -9.564 36.921 58.206 1.00 51.66 379 VAL A N 1
ATOM 2828 C CA . VAL A 1 379 ? -8.861 37.527 57.049 1.00 51.66 379 VAL A CA 1
ATOM 2829 C C . VAL A 1 379 ? -8.753 36.547 55.871 1.00 51.66 379 VAL A C 1
ATOM 2831 O O . VAL A 1 379 ? -8.658 36.955 54.711 1.00 51.66 379 VAL A O 1
ATOM 2834 N N . ARG A 1 380 ? -8.834 35.236 56.134 1.00 53.41 380 ARG A N 1
ATOM 2835 C CA . ARG A 1 380 ? -8.722 34.201 55.093 1.00 53.41 380 ARG A CA 1
ATOM 2836 C C . ARG A 1 380 ? -10.006 34.024 54.278 1.00 53.41 380 ARG A C 1
ATOM 2838 O O . ARG A 1 380 ? -9.916 33.684 53.098 1.00 53.41 380 ARG A O 1
ATOM 2845 N N . ASP A 1 381 ? -11.164 34.337 54.854 1.00 47.91 381 ASP A N 1
ATOM 2846 C CA . ASP A 1 381 ? -12.448 34.267 54.146 1.00 47.91 381 ASP A CA 1
ATOM 2847 C C . ASP A 1 381 ? -12.788 35.559 53.381 1.00 47.91 381 ASP A C 1
ATOM 2849 O O . ASP A 1 381 ? -13.450 35.502 52.341 1.00 47.91 381 ASP A O 1
ATOM 2853 N N . ALA A 1 382 ? -12.228 36.708 53.780 1.00 48.25 382 ALA A N 1
ATOM 2854 C CA . ALA A 1 382 ? -12.353 37.962 53.031 1.00 48.25 382 ALA A CA 1
ATOM 2855 C C . ALA A 1 382 ? -11.557 37.952 51.707 1.00 48.25 382 ALA A C 1
ATOM 2857 O O . ALA A 1 382 ? -12.048 38.441 50.687 1.00 48.25 382 ALA A O 1
ATOM 2858 N N . LEU A 1 383 ? -10.380 37.310 51.663 1.00 49.41 383 LEU A N 1
ATOM 2859 C CA . LEU A 1 383 ? -9.593 37.183 50.424 1.00 49.41 383 LEU A CA 1
ATOM 2860 C C . LEU A 1 383 ? -10.170 36.172 49.421 1.00 49.41 383 LEU A C 1
ATOM 2862 O O . LEU A 1 383 ? -9.877 36.253 48.229 1.00 49.41 383 LEU A O 1
ATOM 2866 N N . ARG A 1 384 ? -11.021 35.238 49.863 1.00 48.41 384 ARG A N 1
ATOM 2867 C CA . ARG A 1 384 ? -11.647 34.251 48.969 1.00 48.41 384 ARG A CA 1
ATOM 2868 C C . ARG A 1 384 ? -12.884 34.804 48.249 1.00 48.41 384 ARG A C 1
ATOM 2870 O O . ARG A 1 384 ? -13.245 34.296 47.191 1.00 48.41 384 ARG A O 1
ATOM 2877 N N . LYS A 1 385 ? -13.506 35.872 48.765 1.00 44.91 385 LYS A N 1
ATOM 2878 C CA . LYS A 1 385 ? -14.713 36.477 48.170 1.00 44.91 385 LYS A CA 1
ATOM 2879 C C . LYS A 1 385 ? -14.416 37.576 47.138 1.00 44.91 385 LYS A C 1
ATOM 2881 O O . LYS A 1 385 ? -15.225 37.780 46.237 1.00 44.91 385 LYS A O 1
ATOM 2886 N N . ALA A 1 386 ? -13.234 38.196 47.184 1.00 43.41 386 ALA A N 1
ATOM 2887 C CA . ALA A 1 386 ? -12.807 39.224 46.223 1.00 43.41 386 ALA A CA 1
ATOM 2888 C C . ALA A 1 386 ? -12.301 38.676 44.865 1.00 43.41 386 ALA A C 1
ATOM 2890 O O . ALA A 1 386 ? -12.098 39.447 43.934 1.00 43.41 386 ALA A O 1
ATOM 2891 N N . ALA A 1 387 ? -12.138 37.356 44.713 1.00 46.72 387 ALA A N 1
ATOM 2892 C CA . ALA A 1 387 ? -11.635 36.727 43.482 1.00 46.72 387 ALA A CA 1
ATOM 2893 C C . ALA A 1 387 ? -12.735 36.242 42.510 1.00 46.72 387 ALA A C 1
ATOM 2895 O O . ALA A 1 387 ? -12.437 35.553 41.540 1.00 46.72 387 ALA A O 1
ATOM 2896 N N . SER A 1 388 ? -14.008 36.569 42.761 1.00 50.84 388 SER A N 1
ATOM 2897 C CA . SER A 1 388 ? -15.147 36.080 41.959 1.00 50.84 388 SER A CA 1
ATOM 2898 C C . SER A 1 388 ? -15.712 37.095 40.959 1.00 50.84 388 SER A C 1
ATOM 2900 O O . SER A 1 388 ? -16.731 36.832 40.328 1.00 50.84 388 SER A O 1
ATOM 2902 N N . GLY A 1 389 ? -15.054 38.242 40.776 1.00 47.81 389 GLY A N 1
ATOM 2903 C CA . GLY A 1 389 ? -15.624 39.348 40.010 1.00 47.81 389 GLY A CA 1
ATOM 2904 C C . GLY A 1 389 ? -14.622 40.150 39.199 1.00 47.81 389 GLY A C 1
ATOM 2905 O O . GLY A 1 389 ? -14.652 41.364 39.291 1.00 47.81 389 GLY A O 1
ATOM 2906 N N . PHE A 1 390 ? -13.749 39.517 38.415 1.00 42.28 390 PHE A N 1
ATOM 2907 C CA . PHE A 1 390 ? -13.026 40.213 37.346 1.00 42.28 390 PHE A CA 1
ATOM 2908 C C . PHE A 1 390 ? -12.734 39.262 36.186 1.00 42.28 390 PHE A C 1
ATOM 2910 O O . PHE A 1 390 ? -12.048 38.267 36.373 1.00 42.28 390 PHE A O 1
ATOM 2917 N N . GLY A 1 391 ? -13.283 39.611 35.018 1.00 42.56 391 GLY A N 1
ATOM 2918 C CA . GLY A 1 391 ? -12.762 39.365 33.671 1.00 42.56 391 GLY A CA 1
ATOM 2919 C C . GLY A 1 391 ? -12.264 37.963 33.324 1.00 42.56 391 GLY A C 1
ATOM 2920 O O . GLY A 1 391 ? -11.277 37.479 33.866 1.00 42.56 391 GLY A O 1
ATOM 2921 N N . ALA A 1 392 ? -12.859 37.378 32.285 1.00 41.91 392 ALA A N 1
ATOM 2922 C CA . ALA A 1 392 ? -12.253 36.316 31.489 1.00 41.91 392 ALA A CA 1
ATOM 2923 C C . ALA A 1 392 ? -10.963 36.821 30.800 1.00 41.91 392 ALA A C 1
ATOM 2925 O O . ALA A 1 392 ? -10.915 37.015 29.591 1.00 41.91 392 ALA A O 1
ATOM 2926 N N . SER A 1 393 ? -9.914 37.067 31.581 1.00 45.75 393 SER A N 1
ATOM 2927 C CA . SER A 1 393 ? -8.552 37.198 31.094 1.00 45.75 393 SER A CA 1
ATOM 2928 C C . SER A 1 393 ? -8.047 35.788 30.856 1.00 45.75 393 SER A C 1
ATOM 2930 O O . SER A 1 393 ? -7.816 35.028 31.796 1.00 45.75 393 SER A O 1
ATOM 2932 N N . THR A 1 394 ? -7.923 35.430 29.581 1.00 52.16 394 THR A N 1
ATOM 2933 C CA . THR A 1 394 ? -7.192 34.262 29.089 1.00 52.16 394 THR A CA 1
ATOM 2934 C C . THR A 1 394 ? -5.894 34.109 29.875 1.00 52.16 394 THR A C 1
ATOM 2936 O O . THR A 1 394 ? -4.963 34.898 29.710 1.00 52.16 394 THR A O 1
ATOM 2939 N N . ALA A 1 395 ? -5.848 33.118 30.766 1.00 52.50 395 ALA A N 1
ATOM 2940 C CA . ALA A 1 395 ? -4.618 32.738 31.439 1.00 52.50 395 ALA A CA 1
ATOM 2941 C C . ALA A 1 395 ? -3.567 32.410 30.362 1.00 52.50 395 ALA A C 1
ATOM 2943 O O . ALA A 1 395 ? -3.914 31.744 29.380 1.00 52.50 395 ALA A O 1
ATOM 2944 N N . PRO A 1 396 ? -2.313 32.878 30.498 1.00 64.12 396 PRO A N 1
ATOM 2945 C CA . PRO A 1 396 ? -1.279 32.596 29.514 1.00 64.12 396 PRO A CA 1
ATOM 2946 C C . PRO A 1 396 ? -1.151 31.074 29.330 1.00 64.12 396 PRO A C 1
ATOM 2948 O O . PRO A 1 396 ? -1.131 30.344 30.330 1.00 64.12 396 PRO A O 1
ATOM 2951 N N . PRO A 1 397 ? -1.108 30.581 28.077 1.00 60.91 397 PRO A N 1
ATOM 2952 C CA . PRO A 1 397 ? -1.077 29.153 27.792 1.00 60.91 397 PRO A CA 1
ATOM 2953 C C . PRO A 1 397 ? 0.119 28.511 28.490 1.00 60.91 397 PRO A C 1
ATOM 2955 O O . PRO A 1 397 ? 1.222 29.068 28.525 1.00 60.91 397 PRO A O 1
ATOM 2958 N N . ARG A 1 398 ? -0.101 27.334 29.080 1.00 65.62 398 ARG A N 1
ATOM 2959 C CA . ARG A 1 398 ? 0.954 26.628 29.812 1.00 65.62 398 ARG A CA 1
ATOM 2960 C C . ARG A 1 398 ? 2.086 26.267 28.836 1.00 65.62 398 ARG A C 1
ATOM 2962 O O . ARG A 1 398 ? 1.808 25.887 27.699 1.00 65.62 398 ARG A O 1
ATOM 2969 N N . PRO A 1 399 ? 3.362 26.300 29.259 1.00 71.38 399 PRO A N 1
ATOM 2970 C CA . PRO A 1 399 ? 4.518 26.109 28.369 1.00 71.38 399 PRO A CA 1
ATOM 2971 C C . PRO A 1 399 ? 4.545 24.760 27.621 1.00 71.38 399 PRO A C 1
ATOM 2973 O O . PRO A 1 399 ? 5.216 24.627 26.601 1.00 71.38 399 PRO A O 1
ATOM 2976 N N . ALA A 1 400 ? 3.811 23.748 28.094 1.00 68.00 400 ALA A N 1
ATOM 2977 C CA . ALA A 1 400 ? 3.673 22.468 27.396 1.00 68.00 400 ALA A CA 1
ATOM 2978 C C . ALA A 1 400 ? 2.713 22.537 26.191 1.00 68.00 400 ALA A C 1
ATOM 2980 O O . ALA A 1 400 ? 2.949 21.883 25.176 1.00 68.00 400 ALA A O 1
ATOM 2981 N N . GLU A 1 401 ? 1.656 23.350 26.273 1.00 71.12 401 GLU A N 1
ATOM 2982 C CA . GLU A 1 401 ? 0.674 23.514 25.192 1.00 71.12 401 GLU A CA 1
ATOM 2983 C C . GLU A 1 401 ? 1.275 24.294 24.018 1.00 71.12 401 GLU A C 1
ATOM 2985 O O . GLU A 1 401 ? 1.060 23.939 22.858 1.00 71.12 401 GLU A O 1
ATOM 2990 N N . THR A 1 402 ? 2.115 25.294 24.307 1.00 77.62 402 THR A N 1
ATOM 2991 C CA . THR A 1 402 ? 2.822 26.064 23.274 1.00 77.62 402 THR A CA 1
ATOM 2992 C C . THR A 1 402 ? 3.819 25.197 22.502 1.00 77.62 402 THR A C 1
ATOM 2994 O O . THR A 1 402 ? 3.894 25.293 21.280 1.00 77.62 402 THR A O 1
ATOM 2997 N N . SER A 1 403 ? 4.529 24.281 23.171 1.00 85.75 403 SER A N 1
ATOM 2998 C CA . SER A 1 403 ? 5.456 23.352 22.506 1.00 85.75 403 SER A CA 1
ATOM 2999 C C . SER A 1 403 ? 4.749 22.439 21.498 1.00 85.75 403 SER A C 1
ATOM 3001 O O . SER A 1 403 ? 5.269 22.213 20.402 1.00 85.75 403 SER A O 1
ATOM 3003 N N . LEU A 1 404 ? 3.551 21.953 21.833 1.00 86.81 404 LEU A N 1
ATOM 3004 C CA . LEU A 1 404 ? 2.796 21.070 20.950 1.00 86.81 404 LEU A CA 1
ATOM 3005 C C . LEU A 1 404 ? 2.172 21.813 19.769 1.00 86.81 404 LEU A C 1
ATOM 3007 O O . LEU A 1 404 ? 2.254 21.333 18.637 1.00 86.81 404 LEU A O 1
ATOM 3011 N N . ALA A 1 405 ? 1.592 22.989 20.015 1.00 88.00 405 ALA A N 1
ATOM 3012 C CA . ALA A 1 405 ? 1.084 23.849 18.952 1.00 88.00 405 ALA A CA 1
ATOM 3013 C C . ALA A 1 405 ? 2.200 24.199 17.951 1.00 88.00 405 ALA A C 1
ATOM 3015 O O . ALA A 1 405 ? 2.002 24.077 16.743 1.00 88.00 405 ALA A O 1
ATOM 3016 N N . ASN A 1 406 ? 3.402 24.506 18.450 1.00 92.69 406 ASN A N 1
ATOM 3017 C CA . ASN A 1 406 ? 4.572 24.785 17.619 1.00 92.69 406 ASN A CA 1
ATOM 3018 C C . ASN A 1 406 ? 5.022 23.559 16.805 1.00 92.69 406 ASN A C 1
ATOM 3020 O O . ASN A 1 406 ? 5.349 23.697 15.628 1.00 92.69 406 ASN A O 1
ATOM 3024 N N . ALA A 1 407 ? 5.005 22.354 17.388 1.00 93.94 407 ALA A N 1
ATOM 3025 C CA . ALA A 1 407 ? 5.347 21.120 16.673 1.00 93.94 407 ALA A CA 1
ATOM 3026 C C . ALA A 1 407 ? 4.315 20.760 15.589 1.00 93.94 407 ALA A C 1
ATOM 3028 O O . ALA A 1 407 ? 4.662 20.329 14.493 1.00 93.94 407 ALA A O 1
ATOM 3029 N N . ALA A 1 408 ? 3.029 20.955 15.871 1.00 95.19 408 ALA A N 1
ATOM 3030 C CA . ALA A 1 408 ? 1.972 20.748 14.892 1.00 95.19 408 ALA A CA 1
ATOM 3031 C C . ALA A 1 408 ? 2.035 21.771 13.744 1.00 95.19 408 ALA A C 1
ATOM 3033 O O . ALA A 1 408 ? 1.812 21.406 12.585 1.00 95.19 408 ALA A O 1
ATOM 3034 N N . ALA A 1 409 ? 2.344 23.031 14.060 1.00 95.50 409 ALA A N 1
ATOM 3035 C CA . ALA A 1 409 ? 2.539 24.090 13.078 1.00 95.50 409 ALA A CA 1
ATOM 3036 C C . ALA A 1 409 ? 3.759 23.813 12.187 1.00 95.50 409 ALA A C 1
ATOM 3038 O O . ALA A 1 409 ? 3.646 23.922 10.969 1.00 95.50 409 ALA A O 1
ATOM 3039 N N . SER A 1 410 ? 4.884 23.360 12.756 1.00 96.00 410 SER A N 1
ATOM 3040 C CA . SER A 1 410 ? 6.089 23.052 11.974 1.00 96.00 410 SER A CA 1
ATOM 3041 C C . SER A 1 410 ? 5.881 21.897 10.990 1.00 96.00 410 SER A C 1
ATOM 3043 O O . SER A 1 410 ? 6.300 21.997 9.840 1.00 96.00 410 SER A O 1
ATOM 3045 N N . VAL A 1 411 ? 5.171 20.833 11.386 1.00 97.62 411 VAL A N 1
ATOM 3046 C CA . VAL A 1 411 ? 4.819 19.740 10.461 1.00 97.62 411 VAL A CA 1
ATOM 3047 C C . VAL A 1 411 ? 3.872 20.225 9.361 1.00 97.62 411 VAL A C 1
ATOM 3049 O O . VAL A 1 411 ? 4.030 19.832 8.209 1.00 97.62 411 VAL A O 1
ATOM 3052 N N . SER A 1 412 ? 2.915 21.100 9.686 1.00 97.12 412 SER A N 1
ATOM 3053 C CA . SER A 1 412 ? 1.982 21.653 8.690 1.00 97.12 412 SER A CA 1
ATOM 3054 C C . SER A 1 412 ? 2.720 22.520 7.658 1.00 97.12 412 SER A C 1
ATOM 3056 O O . SER A 1 412 ? 2.519 22.340 6.461 1.00 97.12 412 SER A O 1
ATOM 3058 N N . ALA A 1 413 ? 3.664 23.356 8.102 1.00 97.12 413 ALA A N 1
ATOM 3059 C CA . ALA A 1 413 ? 4.524 24.140 7.213 1.00 97.12 413 ALA A CA 1
ATOM 3060 C C . ALA A 1 413 ? 5.422 23.256 6.322 1.00 97.12 413 ALA A C 1
ATOM 3062 O O . ALA A 1 413 ? 5.602 23.538 5.138 1.00 97.12 413 ALA A O 1
ATOM 3063 N N . LEU A 1 414 ? 5.954 22.146 6.852 1.00 97.19 414 LEU A N 1
ATOM 3064 C CA . LEU A 1 414 ? 6.731 21.188 6.055 1.00 97.19 414 LEU A CA 1
ATOM 3065 C C . LEU A 1 414 ? 5.883 20.466 4.999 1.00 97.19 414 LEU A C 1
ATOM 3067 O O . LEU A 1 414 ? 6.396 20.167 3.924 1.00 97.19 414 LEU A O 1
ATOM 3071 N N . ILE A 1 415 ? 4.603 20.199 5.274 1.00 97.88 415 ILE A N 1
ATOM 3072 C CA . ILE A 1 415 ? 3.670 19.637 4.284 1.00 97.88 415 ILE A CA 1
ATOM 3073 C C . ILE A 1 415 ? 3.468 20.617 3.127 1.00 97.88 415 ILE A C 1
ATOM 3075 O O . ILE A 1 415 ? 3.532 20.211 1.969 1.00 97.88 415 ILE A O 1
ATOM 3079 N N . GLU A 1 416 ? 3.262 21.902 3.419 1.00 97.56 416 GLU A N 1
ATOM 3080 C CA . GLU A 1 416 ? 3.134 22.940 2.388 1.00 97.56 416 GLU A CA 1
ATOM 3081 C C . GLU A 1 416 ? 4.408 23.052 1.545 1.00 97.56 416 GLU A C 1
ATOM 3083 O O . GLU A 1 416 ? 4.339 23.071 0.316 1.00 97.56 416 GLU A O 1
ATOM 3088 N N . GLN A 1 417 ? 5.580 23.027 2.187 1.00 96.25 417 GLN A N 1
ATOM 3089 C CA . GLN A 1 417 ? 6.860 23.037 1.483 1.00 96.25 417 GLN A CA 1
ATOM 3090 C C . GLN A 1 417 ? 7.054 21.792 0.604 1.00 96.25 417 GLN A C 1
ATOM 3092 O O . GLN A 1 417 ? 7.505 21.905 -0.538 1.00 96.25 417 GLN A O 1
ATOM 3097 N N . ALA A 1 418 ? 6.699 20.608 1.110 1.00 96.19 418 ALA A N 1
ATOM 3098 C CA . ALA A 1 418 ? 6.762 19.367 0.348 1.00 96.19 418 ALA A CA 1
ATOM 3099 C C . ALA A 1 418 ? 5.828 19.426 -0.872 1.00 96.19 418 ALA A C 1
ATOM 3101 O O . ALA A 1 418 ? 6.281 19.164 -1.984 1.00 96.19 418 ALA A O 1
ATOM 3102 N N . ASN A 1 419 ? 4.581 19.876 -0.710 1.00 96.44 419 ASN A N 1
ATOM 3103 C CA . ASN A 1 419 ? 3.650 20.077 -1.825 1.00 96.44 419 ASN A CA 1
ATOM 3104 C C . ASN A 1 419 ? 4.188 21.074 -2.865 1.00 96.44 419 ASN A C 1
ATOM 3106 O O . ASN A 1 419 ? 4.086 20.819 -4.063 1.00 96.44 419 ASN A O 1
ATOM 3110 N N . GLY A 1 420 ? 4.826 22.165 -2.427 1.00 95.50 420 GLY A N 1
ATOM 3111 C CA . GLY A 1 420 ? 5.492 23.110 -3.327 1.00 95.50 420 GLY A CA 1
ATOM 3112 C C . GLY A 1 420 ? 6.584 22.447 -4.175 1.00 95.50 420 GLY A C 1
ATOM 3113 O O . GLY A 1 420 ? 6.644 22.660 -5.384 1.00 95.50 420 GLY A O 1
ATOM 3114 N N . SER A 1 421 ? 7.398 21.573 -3.570 1.00 95.25 421 SER A N 1
ATOM 3115 C CA . SER A 1 421 ? 8.436 20.824 -4.295 1.00 95.25 421 SER A CA 1
ATOM 3116 C C . SER A 1 421 ? 7.872 19.801 -5.291 1.00 95.25 421 SER A C 1
ATOM 3118 O O . SER A 1 421 ? 8.493 19.552 -6.321 1.00 95.25 421 SER A O 1
ATOM 3120 N N . LEU A 1 422 ? 6.677 19.248 -5.042 1.00 95.56 422 LEU A N 1
ATOM 3121 C CA . LEU A 1 422 ? 6.003 18.354 -5.992 1.00 95.56 422 LEU A CA 1
ATOM 3122 C C . LEU A 1 422 ? 5.519 19.084 -7.246 1.00 95.56 422 LEU A C 1
ATOM 3124 O O . LEU A 1 422 ? 5.456 18.477 -8.313 1.00 95.56 422 LEU A O 1
ATOM 3128 N N . GLY A 1 423 ? 5.255 20.390 -7.152 1.00 92.56 423 GLY A N 1
ATOM 3129 C CA . GLY A 1 423 ? 4.959 21.227 -8.315 1.00 92.56 423 GLY A CA 1
ATOM 3130 C C . GLY A 1 423 ? 6.096 21.258 -9.345 1.00 92.56 423 GLY A C 1
ATOM 3131 O O . GLY A 1 423 ? 5.830 21.405 -10.537 1.00 92.56 423 GLY A O 1
ATOM 3132 N N . LEU A 1 424 ? 7.346 21.045 -8.910 1.00 92.88 424 LEU A N 1
ATOM 3133 C CA . LEU A 1 424 ? 8.518 20.970 -9.792 1.00 92.88 424 LEU A CA 1
ATOM 3134 C C . LEU A 1 424 ? 8.582 19.660 -10.593 1.00 92.88 424 LEU A C 1
ATOM 3136 O O . LEU A 1 424 ? 9.283 19.589 -11.596 1.00 92.88 424 LEU A O 1
ATOM 3140 N N . LEU A 1 425 ? 7.841 18.627 -10.181 1.00 92.00 425 LEU A N 1
ATOM 3141 C CA . LEU A 1 425 ? 7.800 17.315 -10.835 1.00 92.00 425 LEU A CA 1
ATOM 3142 C C . LEU A 1 425 ? 6.713 17.226 -11.916 1.00 92.00 425 LEU A C 1
ATOM 3144 O O . LEU A 1 425 ? 6.184 16.147 -12.184 1.00 92.00 425 LEU A O 1
ATOM 3148 N N . SER A 1 426 ? 6.354 18.347 -12.545 1.00 87.38 426 SER A N 1
ATOM 3149 C CA . SER A 1 426 ? 5.330 18.390 -13.599 1.00 87.38 426 SER A CA 1
ATOM 3150 C C . SER A 1 426 ? 5.662 17.491 -14.798 1.00 87.38 426 SER A C 1
ATOM 3152 O O . SER A 1 426 ? 4.752 16.980 -15.447 1.00 87.38 426 SER A O 1
ATOM 3154 N N . SER A 1 427 ? 6.948 17.235 -15.047 1.00 80.94 427 SER A N 1
ATOM 3155 C CA . SER A 1 427 ? 7.451 16.335 -16.090 1.00 80.94 427 SER A CA 1
ATOM 3156 C C . SER A 1 427 ? 7.428 14.846 -15.716 1.00 80.94 427 SER A C 1
ATOM 3158 O O . SER A 1 427 ? 7.652 14.004 -16.582 1.00 80.94 427 SER A O 1
ATOM 3160 N N . ALA A 1 428 ? 7.122 14.494 -14.461 1.00 87.00 428 ALA A N 1
ATOM 3161 C CA . ALA A 1 428 ? 7.115 13.113 -13.977 1.00 87.00 428 ALA A CA 1
ATOM 3162 C C . ALA A 1 428 ? 5.811 12.751 -13.234 1.00 87.00 428 ALA A C 1
ATOM 3164 O O . ALA A 1 428 ? 5.844 12.501 -12.022 1.00 87.00 428 ALA A O 1
ATOM 3165 N N . PRO A 1 429 ? 4.662 12.662 -13.942 1.00 83.69 429 PRO A N 1
ATOM 3166 C CA . PRO A 1 429 ? 3.359 12.403 -13.323 1.00 83.69 429 PRO A CA 1
ATOM 3167 C C . PRO A 1 429 ? 3.313 11.161 -12.415 1.00 83.69 429 PRO A C 1
ATOM 3169 O O . PRO A 1 429 ? 2.828 11.289 -11.294 1.00 83.69 429 PRO A O 1
ATOM 3172 N N . PRO A 1 430 ? 3.887 9.995 -12.792 1.00 86.38 430 PRO A N 1
ATOM 3173 C CA . PRO A 1 430 ? 3.813 8.805 -11.940 1.00 86.38 430 PRO A CA 1
ATOM 3174 C C . PRO A 1 430 ? 4.532 8.971 -10.597 1.00 86.38 430 PRO A C 1
ATOM 3176 O O . PRO A 1 430 ? 4.041 8.527 -9.564 1.00 86.38 430 PRO A O 1
ATOM 3179 N N . LEU A 1 431 ? 5.701 9.622 -10.589 1.00 89.50 431 LEU A N 1
ATOM 3180 C CA . LEU A 1 431 ? 6.440 9.864 -9.348 1.00 89.50 431 LEU A CA 1
ATOM 3181 C C . LEU A 1 431 ? 5.705 10.880 -8.473 1.00 89.50 431 LEU A C 1
ATOM 3183 O O . LEU A 1 431 ? 5.639 10.715 -7.255 1.00 89.50 431 LEU A O 1
ATOM 3187 N N . ARG A 1 432 ? 5.143 11.917 -9.098 1.00 94.50 432 ARG A N 1
ATOM 3188 C CA . ARG A 1 432 ? 4.343 12.925 -8.410 1.00 94.50 432 ARG A CA 1
ATOM 3189 C C . ARG A 1 432 ? 3.140 12.295 -7.706 1.00 94.50 432 ARG A C 1
ATOM 3191 O O . ARG A 1 432 ? 2.978 12.541 -6.518 1.00 94.50 432 ARG A O 1
ATOM 3198 N N . GLU A 1 433 ? 2.365 11.450 -8.385 1.00 91.19 433 GLU A N 1
ATOM 3199 C CA . GLU A 1 433 ? 1.199 10.761 -7.803 1.00 91.19 433 GLU A CA 1
ATOM 3200 C C . GLU A 1 433 ? 1.572 9.932 -6.563 1.00 91.19 433 GLU A C 1
ATOM 3202 O O . GLU A 1 433 ? 0.907 10.013 -5.529 1.00 91.19 433 GLU A O 1
ATOM 3207 N N . VAL A 1 434 ? 2.679 9.183 -6.628 1.00 94.94 434 VAL A N 1
ATO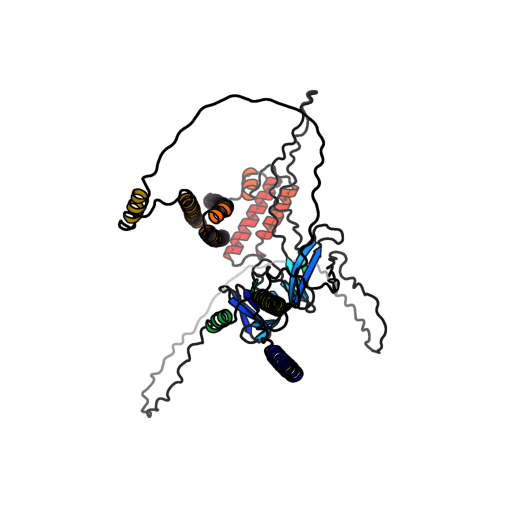M 3208 C CA . VAL A 1 434 ? 3.170 8.386 -5.491 1.00 94.94 434 VAL A CA 1
ATOM 3209 C C . VAL A 1 434 ? 3.558 9.281 -4.311 1.00 94.94 434 VAL A C 1
ATOM 3211 O O . VAL A 1 434 ? 3.213 8.986 -3.166 1.00 94.94 434 VAL A O 1
ATOM 3214 N N . LEU A 1 435 ? 4.257 10.390 -4.561 1.00 95.94 435 LEU A N 1
ATOM 3215 C CA . LEU A 1 435 ? 4.659 11.308 -3.494 1.00 95.94 435 LEU A CA 1
ATOM 3216 C C . LEU A 1 435 ? 3.467 12.091 -2.918 1.00 95.94 435 LEU A C 1
ATOM 3218 O O . LEU A 1 435 ? 3.427 12.314 -1.708 1.00 95.94 435 LEU A O 1
ATOM 3222 N N . GLU A 1 436 ? 2.477 12.457 -3.736 1.00 96.81 436 GLU A N 1
ATOM 3223 C CA . GLU A 1 436 ? 1.211 13.043 -3.274 1.00 96.81 436 GLU A CA 1
ATOM 3224 C C . GLU A 1 436 ? 0.458 12.061 -2.363 1.00 96.81 436 GLU A C 1
ATOM 3226 O O . GLU A 1 436 ? -0.019 12.443 -1.290 1.00 96.81 436 GLU A O 1
ATOM 3231 N N . GLN A 1 437 ? 0.423 10.777 -2.730 1.00 95.56 437 GLN A N 1
ATOM 3232 C CA . GLN A 1 437 ? -0.167 9.728 -1.900 1.00 95.56 437 GLN A CA 1
ATOM 3233 C C . GLN A 1 437 ? 0.567 9.575 -0.557 1.00 95.56 437 GLN A C 1
ATOM 3235 O O . GLN A 1 437 ? -0.082 9.485 0.489 1.00 95.56 437 GLN A O 1
ATOM 3240 N N . GLU A 1 438 ? 1.903 9.592 -0.551 1.00 96.69 438 GLU A N 1
ATOM 3241 C CA . GLU A 1 438 ? 2.705 9.545 0.681 1.00 96.69 438 GLU A CA 1
ATOM 3242 C C . GLU A 1 438 ? 2.444 10.764 1.583 1.00 96.69 438 GLU A C 1
ATOM 3244 O O . GLU A 1 438 ? 2.236 10.604 2.790 1.00 96.69 438 GLU A O 1
ATOM 3249 N N . ILE A 1 439 ? 2.357 11.977 1.020 1.00 97.44 439 ILE A N 1
ATOM 3250 C CA . ILE A 1 439 ? 1.969 13.176 1.784 1.00 97.44 439 ILE A CA 1
ATOM 3251 C C . ILE A 1 439 ? 0.561 13.014 2.368 1.00 97.44 439 ILE A C 1
ATOM 3253 O O . ILE A 1 439 ? 0.351 13.347 3.537 1.00 97.44 439 ILE A O 1
ATOM 3257 N N . GLY A 1 440 ? -0.387 12.447 1.616 1.00 96.00 440 GLY A N 1
ATOM 3258 C CA . GLY A 1 440 ? -1.730 12.136 2.113 1.00 96.00 440 GLY A CA 1
ATOM 3259 C C . GLY A 1 440 ? -1.714 11.190 3.322 1.00 96.00 440 GLY A C 1
ATOM 3260 O O . GLY A 1 440 ? -2.388 11.436 4.328 1.00 96.00 440 GLY A O 1
ATOM 3261 N N . VAL A 1 441 ? -0.876 10.148 3.292 1.00 96.12 441 VAL A N 1
ATOM 3262 C CA . VAL A 1 441 ? -0.680 9.236 4.435 1.00 96.12 441 VAL A CA 1
ATOM 3263 C C . VAL A 1 441 ? -0.076 9.971 5.638 1.00 96.12 441 VAL A C 1
ATOM 3265 O O . VAL A 1 441 ? -0.495 9.745 6.780 1.00 96.12 441 VAL A O 1
ATOM 3268 N N . ILE A 1 442 ? 0.886 10.870 5.415 1.00 97.06 442 ILE A N 1
ATOM 3269 C CA . ILE A 1 442 ? 1.497 11.689 6.473 1.00 97.06 442 ILE A CA 1
ATOM 3270 C C . ILE A 1 442 ? 0.462 12.642 7.092 1.00 97.06 442 ILE A C 1
ATOM 3272 O O . ILE A 1 442 ? 0.387 12.738 8.319 1.00 97.06 442 ILE A O 1
ATOM 3276 N N . GLN A 1 443 ? -0.379 13.291 6.282 1.00 97.75 443 GLN A N 1
ATOM 3277 C CA . GLN A 1 443 ? -1.473 14.150 6.751 1.00 97.75 443 GLN A CA 1
ATOM 3278 C C . GLN A 1 443 ? -2.462 13.376 7.629 1.00 97.75 443 GLN A C 1
ATOM 3280 O O . GLN A 1 443 ? -2.826 13.836 8.716 1.00 97.75 443 GLN A O 1
ATOM 3285 N N . GLN A 1 444 ? -2.844 12.165 7.214 1.00 97.06 444 GLN A N 1
ATOM 3286 C CA . GLN A 1 444 ? -3.722 11.307 8.006 1.00 97.06 444 GLN A CA 1
ATOM 3287 C C . GLN A 1 444 ? -3.094 10.958 9.364 1.00 97.06 444 GLN A C 1
ATOM 3289 O O . GLN A 1 444 ? -3.760 11.021 10.401 1.00 97.06 444 GLN A O 1
ATOM 3294 N N . ARG A 1 445 ? -1.799 10.620 9.391 1.00 97.25 445 ARG A N 1
ATOM 3295 C CA . ARG A 1 445 ? -1.081 10.348 10.647 1.00 97.25 445 ARG A CA 1
ATOM 3296 C C . ARG A 1 445 ? -0.981 11.587 11.528 1.00 97.25 445 ARG A C 1
ATOM 3298 O O . ARG A 1 445 ? -1.174 11.469 12.735 1.00 97.25 445 ARG A O 1
ATOM 3305 N N . LEU A 1 446 ? -0.735 12.762 10.951 1.00 97.06 446 LEU A N 1
ATOM 3306 C CA . LEU A 1 446 ? -0.723 14.026 11.685 1.00 97.06 446 LEU A CA 1
ATOM 3307 C C . LEU A 1 446 ? -2.068 14.285 12.374 1.00 97.06 446 LEU A C 1
ATOM 3309 O O . LEU A 1 446 ? -2.075 14.678 13.538 1.00 97.06 446 LEU A O 1
ATOM 3313 N N . ALA A 1 447 ? -3.193 14.030 11.701 1.00 96.38 447 ALA A N 1
ATOM 3314 C CA . ALA A 1 447 ? -4.521 14.177 12.298 1.00 96.38 447 ALA A CA 1
ATOM 3315 C C . ALA A 1 447 ? -4.717 13.249 13.511 1.00 96.38 447 ALA A C 1
ATOM 3317 O O . ALA A 1 447 ? -5.197 13.689 14.555 1.00 96.38 447 ALA A O 1
ATOM 3318 N N . ILE A 1 448 ? -4.273 11.990 13.411 1.00 96.06 448 ILE A N 1
ATOM 3319 C CA . ILE A 1 448 ? -4.326 11.024 14.522 1.00 96.06 448 ILE A CA 1
ATOM 3320 C C . ILE A 1 448 ? -3.455 11.491 15.695 1.00 96.06 448 ILE A C 1
ATOM 3322 O O . ILE A 1 448 ? -3.903 11.471 16.839 1.00 96.06 448 ILE A O 1
ATOM 3326 N N . VAL A 1 449 ? -2.226 11.936 15.422 1.00 96.38 449 VAL A N 1
ATOM 3327 C CA . VAL A 1 449 ? -1.295 12.405 16.459 1.00 96.38 449 VAL A CA 1
ATOM 3328 C C . VAL A 1 449 ? -1.816 13.682 17.127 1.00 96.38 449 VAL A C 1
ATOM 3330 O O . VAL A 1 449 ? -1.719 13.802 18.346 1.00 96.38 449 VAL A O 1
ATOM 3333 N N . LYS A 1 450 ? -2.429 14.604 16.368 1.00 96.00 450 LYS A N 1
ATOM 3334 C CA . LYS A 1 450 ? -3.107 15.795 16.910 1.00 96.00 450 LYS A CA 1
ATOM 3335 C C . LYS A 1 450 ? -4.260 15.414 17.843 1.00 96.00 450 LYS A C 1
ATOM 3337 O O . LYS A 1 450 ? -4.341 15.962 18.936 1.00 96.00 450 LYS A O 1
ATOM 3342 N N . ALA A 1 451 ? -5.098 14.454 17.447 1.00 95.06 451 ALA A N 1
ATOM 3343 C CA . ALA A 1 451 ? -6.206 13.980 18.277 1.00 95.06 451 ALA A CA 1
ATOM 3344 C C . ALA A 1 451 ? -5.718 13.313 19.577 1.00 95.06 451 ALA A C 1
ATOM 3346 O O . ALA A 1 451 ? -6.254 13.575 20.646 1.00 95.06 451 ALA A O 1
ATOM 3347 N N . GLN A 1 452 ? -4.656 12.504 19.516 1.00 93.44 452 GLN A N 1
ATOM 3348 C CA . GLN A 1 452 ? -4.054 11.906 20.716 1.00 93.44 452 GLN A CA 1
ATOM 3349 C C . GLN A 1 452 ? -3.412 12.956 21.628 1.00 93.44 452 GLN A C 1
ATOM 3351 O O . GLN A 1 452 ? -3.453 12.845 22.848 1.00 93.44 452 GLN A O 1
ATOM 3356 N N . ALA A 1 453 ? -2.806 13.985 21.043 1.00 94.69 453 ALA A N 1
ATOM 3357 C CA . ALA A 1 453 ? -2.190 15.069 21.789 1.00 94.69 453 ALA A CA 1
ATOM 3358 C C . ALA A 1 453 ? -3.202 15.950 22.540 1.00 94.69 453 ALA A C 1
ATOM 3360 O O . ALA A 1 453 ? -2.840 16.531 23.563 1.00 94.69 453 ALA A O 1
ATOM 3361 N N . SER A 1 454 ? -4.448 16.049 22.061 1.00 93.56 454 SER A N 1
ATOM 3362 C CA . SER A 1 454 ? -5.494 16.847 22.713 1.00 93.56 454 SER A CA 1
ATOM 3363 C C . SER A 1 454 ? -6.071 16.225 23.990 1.00 93.56 454 SER A C 1
ATOM 3365 O O . SER A 1 454 ? -6.767 16.922 24.722 1.00 93.56 454 SER A O 1
ATOM 3367 N N . ASP A 1 455 ? -5.745 14.968 24.313 1.00 94.31 455 ASP A N 1
ATOM 3368 C CA . ASP A 1 455 ? -6.262 14.273 25.507 1.00 94.31 455 ASP A CA 1
ATOM 3369 C C . ASP A 1 455 ? -5.642 14.769 26.835 1.00 94.31 455 ASP A C 1
ATOM 3371 O O . ASP A 1 455 ? -6.035 14.331 27.917 1.00 94.31 455 ASP A O 1
ATOM 3375 N N . GLY A 1 456 ? -4.665 15.682 26.780 1.00 92.38 456 GLY A N 1
ATOM 3376 C CA . GLY A 1 456 ? -4.065 16.332 27.947 1.00 92.38 456 GLY A CA 1
ATOM 3377 C C . GLY A 1 456 ? -2.533 16.409 27.895 1.00 92.38 456 GLY A C 1
ATOM 3378 O O . GLY A 1 456 ? -1.903 15.883 26.976 1.00 92.38 456 GLY A O 1
ATOM 3379 N N . PRO A 1 457 ? -1.888 17.034 28.899 1.00 90.81 457 PRO A N 1
ATOM 3380 C CA . PRO A 1 457 ? -0.446 17.302 28.877 1.00 90.81 457 PRO A CA 1
ATOM 3381 C C . PRO A 1 457 ? 0.412 16.027 28.886 1.00 90.81 457 PRO A C 1
ATOM 3383 O O . PRO A 1 457 ? 1.467 15.978 28.258 1.00 90.81 457 PRO A O 1
ATOM 3386 N N . GLU A 1 458 ? -0.038 14.960 29.550 1.00 92.50 458 GLU A N 1
ATOM 3387 C CA . GLU A 1 458 ? 0.675 13.677 29.532 1.00 92.50 458 GLU A CA 1
ATOM 3388 C C . GLU A 1 458 ? 0.590 13.002 28.151 1.00 92.50 458 GLU A C 1
ATOM 3390 O O . GLU A 1 458 ? 1.572 12.436 27.661 1.00 92.50 458 GLU A O 1
ATOM 3395 N N . ALA A 1 459 ? -0.566 13.101 27.489 1.00 92.44 459 ALA A N 1
ATOM 3396 C CA . ALA A 1 459 ? -0.769 12.575 26.144 1.00 92.44 459 ALA A CA 1
ATOM 3397 C C . ALA A 1 459 ? 0.052 13.360 25.106 1.00 92.44 459 ALA A C 1
ATOM 3399 O O . ALA A 1 459 ? 0.698 12.758 24.246 1.00 92.44 459 ALA A O 1
ATOM 3400 N N . ALA A 1 460 ? 0.144 14.684 25.264 1.00 91.62 460 ALA A N 1
ATOM 3401 C CA . ALA A 1 460 ? 1.026 15.552 24.487 1.00 91.62 460 ALA A CA 1
ATOM 3402 C C . ALA A 1 460 ? 2.502 15.109 24.560 1.00 91.62 460 ALA A C 1
ATOM 3404 O O . ALA A 1 460 ? 3.169 14.983 23.530 1.00 91.62 460 ALA A O 1
ATOM 3405 N N . HIS A 1 461 ? 3.009 14.785 25.756 1.00 91.81 461 HIS A N 1
ATOM 3406 C CA . HIS A 1 461 ? 4.371 14.259 25.910 1.00 91.81 461 HIS A CA 1
ATOM 3407 C C . HIS A 1 461 ? 4.562 12.897 25.225 1.00 91.81 461 HIS A C 1
ATOM 3409 O O . HIS A 1 461 ? 5.595 12.671 24.588 1.00 91.81 461 HIS A O 1
ATOM 3415 N N . LYS A 1 462 ? 3.562 12.009 25.295 1.00 93.69 462 LYS A N 1
ATOM 3416 C CA . LYS A 1 462 ? 3.582 10.704 24.606 1.00 93.69 462 LYS A CA 1
ATOM 3417 C C . LYS A 1 462 ? 3.517 10.839 23.079 1.00 93.69 462 LYS A C 1
ATOM 3419 O O . LYS A 1 462 ? 4.065 9.989 22.381 1.00 93.69 462 LYS A O 1
ATOM 3424 N N . ALA A 1 463 ? 2.914 11.909 22.560 1.00 95.06 463 ALA A N 1
ATOM 3425 C CA . ALA A 1 463 ? 2.818 12.196 21.129 1.00 95.06 463 ALA A CA 1
ATOM 3426 C C . ALA A 1 463 ? 4.114 12.777 20.522 1.00 95.06 463 ALA A C 1
ATOM 3428 O O . ALA A 1 463 ? 4.330 12.678 19.312 1.00 95.06 463 ALA A O 1
ATOM 3429 N N . ALA A 1 464 ? 5.020 13.342 21.330 1.00 94.06 464 ALA A N 1
ATOM 3430 C CA . ALA A 1 464 ? 6.232 14.011 20.841 1.00 94.06 464 ALA A CA 1
ATOM 3431 C C . ALA A 1 464 ? 7.144 13.144 19.935 1.00 94.06 464 ALA A C 1
ATOM 3433 O O . ALA A 1 464 ? 7.626 13.651 18.918 1.00 94.06 464 ALA A O 1
ATOM 3434 N N . PRO A 1 465 ? 7.397 11.846 20.214 1.00 95.00 465 PRO A N 1
ATOM 3435 C CA . PRO A 1 465 ? 8.148 10.984 19.299 1.00 95.00 465 PRO A CA 1
ATOM 3436 C C . PRO A 1 465 ? 7.468 10.811 17.935 1.00 95.00 465 PRO A C 1
ATOM 3438 O O . PRO A 1 465 ? 8.166 10.734 16.927 1.00 95.00 465 PRO A O 1
ATOM 3441 N N . ALA A 1 466 ? 6.132 10.797 17.887 1.00 96.06 466 ALA A N 1
ATOM 3442 C CA . ALA A 1 466 ? 5.385 10.650 16.642 1.00 96.06 466 ALA A CA 1
ATOM 3443 C C . ALA A 1 466 ? 5.542 11.883 15.739 1.00 96.06 466 ALA A C 1
ATOM 3445 O O . ALA A 1 466 ? 5.800 11.726 14.548 1.00 96.06 466 ALA A O 1
ATOM 3446 N N . PHE A 1 467 ? 5.506 13.098 16.304 1.00 96.69 467 PHE A N 1
ATOM 3447 C CA . PHE A 1 467 ? 5.811 14.324 15.553 1.00 96.69 467 PHE A CA 1
ATOM 3448 C C . PHE A 1 467 ? 7.216 14.297 14.934 1.00 96.69 467 PHE A C 1
ATOM 3450 O O . PHE A 1 467 ? 7.374 14.651 13.770 1.00 96.69 467 PHE A O 1
ATOM 3457 N N . ARG A 1 468 ? 8.235 13.811 15.660 1.00 96.12 468 ARG A N 1
ATOM 3458 C CA . ARG A 1 468 ? 9.605 13.697 15.116 1.00 96.12 468 ARG A CA 1
ATOM 3459 C C . ARG A 1 468 ? 9.693 12.726 13.939 1.00 96.12 468 ARG A C 1
ATOM 3461 O O . ARG A 1 468 ? 10.458 12.971 13.012 1.00 96.12 468 ARG A O 1
ATOM 3468 N N . THR A 1 469 ? 8.929 11.635 13.969 1.00 96.19 469 THR A N 1
ATOM 3469 C CA . THR A 1 469 ? 8.840 10.709 12.832 1.00 96.19 469 THR A CA 1
ATOM 3470 C C . THR A 1 469 ? 8.185 11.381 11.628 1.00 96.19 469 THR A C 1
ATOM 3472 O O . THR A 1 469 ? 8.735 11.293 10.538 1.00 96.19 469 THR A O 1
ATOM 3475 N N . LEU A 1 470 ? 7.090 12.129 11.823 1.00 97.50 470 LEU A N 1
ATOM 3476 C CA . LEU A 1 470 ? 6.429 12.867 10.736 1.00 97.50 470 LEU A CA 1
ATOM 3477 C C . LEU A 1 470 ? 7.363 13.891 10.074 1.00 97.50 470 LEU A C 1
ATOM 3479 O O . LEU A 1 470 ? 7.381 13.990 8.852 1.00 97.50 470 LEU A O 1
ATOM 3483 N N . VAL A 1 471 ? 8.174 14.607 10.861 1.00 97.56 471 VAL A N 1
ATOM 3484 C CA . VAL A 1 471 ? 9.190 15.534 10.328 1.00 97.56 471 VAL A CA 1
ATOM 3485 C C . VAL A 1 471 ? 10.202 14.798 9.447 1.00 97.56 471 VAL A C 1
ATOM 3487 O O . VAL A 1 471 ? 10.457 15.227 8.327 1.00 97.56 471 VAL A O 1
ATOM 3490 N N . ARG A 1 472 ? 10.742 13.660 9.907 1.00 97.00 472 ARG A N 1
ATOM 3491 C CA . ARG A 1 472 ? 11.704 12.867 9.119 1.00 97.00 472 ARG A CA 1
ATOM 3492 C C . ARG A 1 472 ? 11.096 12.316 7.833 1.00 97.00 472 ARG A C 1
ATOM 3494 O O . ARG A 1 472 ? 11.772 12.310 6.806 1.00 97.00 472 ARG A O 1
ATOM 3501 N N . ASP A 1 473 ? 9.847 11.859 7.892 1.00 97.31 473 ASP A N 1
ATOM 3502 C CA . ASP A 1 473 ? 9.126 11.346 6.726 1.00 97.31 473 ASP A CA 1
ATOM 3503 C C . ASP A 1 473 ? 8.932 12.467 5.685 1.00 97.31 473 ASP A C 1
ATOM 3505 O O . ASP A 1 473 ? 9.215 12.264 4.505 1.00 97.31 473 ASP A O 1
ATOM 3509 N N . LEU A 1 474 ? 8.568 13.682 6.115 1.00 97.62 474 LEU A N 1
ATOM 3510 C CA . LEU A 1 474 ? 8.443 14.848 5.227 1.00 97.62 474 LEU A CA 1
ATOM 3511 C C . LEU A 1 474 ? 9.782 15.310 4.649 1.00 97.62 474 LEU A C 1
ATOM 3513 O O . LEU A 1 474 ? 9.870 15.568 3.452 1.00 97.62 474 LEU A O 1
ATOM 3517 N N . GLU A 1 475 ? 10.843 15.371 5.454 1.00 96.62 475 GLU A N 1
ATOM 3518 C CA . GLU A 1 475 ? 12.193 15.691 4.967 1.00 96.62 475 GLU A CA 1
ATOM 3519 C C . GLU A 1 475 ? 12.709 14.648 3.967 1.00 96.62 475 GLU A C 1
ATOM 3521 O O . GLU A 1 475 ? 13.480 14.966 3.057 1.00 96.62 475 GLU A O 1
ATOM 3526 N N . ARG A 1 476 ? 12.311 13.381 4.122 1.00 96.62 476 ARG A N 1
ATOM 3527 C CA . ARG A 1 476 ? 12.604 12.327 3.149 1.00 96.62 476 ARG A CA 1
ATOM 3528 C C . ARG A 1 476 ? 11.851 12.568 1.843 1.00 96.62 476 ARG A C 1
ATOM 3530 O O . ARG A 1 476 ? 12.496 12.570 0.799 1.00 96.62 476 ARG A O 1
ATOM 3537 N N . VAL A 1 477 ? 10.536 12.796 1.896 1.00 96.19 477 VAL A N 1
ATOM 3538 C CA . VAL A 1 477 ? 9.715 13.100 0.707 1.00 96.19 477 VAL A CA 1
ATOM 3539 C C . VAL A 1 477 ? 10.276 14.313 -0.033 1.00 96.19 477 VAL A C 1
ATOM 3541 O O . VAL A 1 477 ? 10.507 14.235 -1.236 1.00 96.19 477 VAL A O 1
ATOM 3544 N N . ARG A 1 478 ? 10.592 15.386 0.698 1.00 96.50 478 ARG A N 1
ATOM 3545 C CA . ARG A 1 478 ? 11.173 16.612 0.146 1.00 96.50 478 ARG A CA 1
ATOM 3546 C C . ARG A 1 478 ? 12.528 16.376 -0.533 1.00 96.50 478 ARG A C 1
ATOM 3548 O O . ARG A 1 478 ? 12.764 16.880 -1.621 1.00 96.50 478 ARG A O 1
ATOM 3555 N N . ARG A 1 479 ? 13.430 15.593 0.068 1.00 93.31 479 ARG A N 1
ATOM 3556 C CA . ARG A 1 479 ? 14.717 15.272 -0.580 1.00 93.31 479 ARG A CA 1
ATOM 3557 C C . ARG A 1 479 ? 14.541 14.442 -1.847 1.00 93.31 479 ARG A C 1
ATOM 3559 O O . ARG A 1 479 ? 15.285 14.652 -2.803 1.00 93.31 479 ARG A O 1
ATOM 3566 N N . ILE A 1 480 ? 13.582 13.513 -1.862 1.00 93.50 480 ILE A N 1
ATOM 3567 C CA . ILE A 1 480 ? 13.269 12.717 -3.057 1.00 93.50 480 ILE A CA 1
ATOM 3568 C C . ILE A 1 480 ? 12.741 13.633 -4.162 1.00 93.50 480 ILE A C 1
ATOM 3570 O O . ILE A 1 480 ? 13.233 13.554 -5.285 1.00 93.50 480 ILE A O 1
ATOM 3574 N N . SER A 1 481 ? 11.794 14.521 -3.848 1.00 95.31 481 SER A N 1
ATOM 3575 C CA . SER A 1 481 ? 11.223 15.437 -4.836 1.00 95.31 481 SER A CA 1
ATOM 3576 C C . SER A 1 481 ? 12.243 16.445 -5.361 1.00 95.31 481 SER A C 1
ATOM 3578 O O . SER A 1 481 ? 12.314 16.633 -6.567 1.00 95.31 481 SER A O 1
ATOM 3580 N N . GLU A 1 482 ? 13.084 17.035 -4.508 1.00 93.25 482 GLU A N 1
ATOM 3581 C CA . GLU A 1 482 ? 14.152 17.950 -4.936 1.00 93.25 482 GLU A CA 1
ATOM 3582 C C . GLU A 1 482 ? 15.201 17.237 -5.804 1.00 93.25 482 GLU A C 1
ATOM 3584 O O . GLU A 1 482 ? 15.571 17.744 -6.859 1.00 93.25 482 GLU A O 1
ATOM 3589 N N . SER A 1 483 ? 15.640 16.033 -5.418 1.00 88.56 483 SER A N 1
ATOM 3590 C CA . SER A 1 483 ? 16.612 15.259 -6.209 1.00 88.56 483 SER A CA 1
ATOM 3591 C C . SER A 1 483 ? 16.035 14.844 -7.562 1.00 88.56 483 SER A C 1
ATOM 3593 O O . SER A 1 483 ? 16.723 14.895 -8.581 1.00 88.56 483 SER A O 1
ATOM 3595 N N . ALA A 1 484 ? 14.759 14.457 -7.587 1.00 88.56 484 ALA A N 1
ATOM 3596 C CA . ALA A 1 484 ? 14.054 14.133 -8.815 1.00 88.56 484 ALA A CA 1
ATOM 3597 C C . ALA A 1 484 ? 13.876 15.379 -9.689 1.00 88.56 484 ALA A C 1
ATOM 3599 O O . ALA A 1 484 ? 14.190 15.334 -10.872 1.00 88.56 484 ALA A O 1
ATOM 3600 N N . ALA A 1 485 ? 13.474 16.511 -9.112 1.00 89.81 485 ALA A N 1
ATOM 3601 C CA . ALA A 1 485 ? 13.336 17.771 -9.830 1.00 89.81 485 ALA A CA 1
ATOM 3602 C C . ALA A 1 485 ? 14.669 18.210 -10.440 1.00 89.81 485 ALA A C 1
ATOM 3604 O O . ALA A 1 485 ? 14.695 18.588 -11.606 1.00 89.81 485 ALA A O 1
ATOM 3605 N N . LEU A 1 486 ? 15.781 18.087 -9.709 1.00 85.81 486 LEU A N 1
ATOM 3606 C CA . LEU A 1 486 ? 17.119 18.326 -10.251 1.00 85.81 486 LEU A CA 1
ATOM 3607 C C . LEU A 1 486 ? 17.457 17.347 -11.376 1.00 85.81 486 LEU A C 1
ATOM 3609 O O . LEU A 1 486 ? 17.997 17.773 -12.385 1.00 85.81 486 LEU A O 1
ATOM 3613 N N . SER A 1 487 ? 17.090 16.072 -11.251 1.00 80.69 487 SER A N 1
ATOM 3614 C CA . SER A 1 487 ? 17.329 15.061 -12.293 1.00 80.69 487 SER A CA 1
ATOM 3615 C C . SER A 1 487 ? 16.506 15.308 -13.563 1.00 80.69 487 SER A C 1
ATOM 3617 O O . SER A 1 487 ? 16.967 15.003 -14.655 1.00 80.69 487 SER A O 1
ATOM 3619 N N . PHE A 1 488 ? 15.300 15.869 -13.435 1.00 80.50 488 PHE A N 1
ATOM 3620 C CA . PHE A 1 488 ? 14.441 16.215 -14.573 1.00 80.50 488 PHE A CA 1
ATOM 3621 C C . PHE A 1 488 ? 14.743 17.602 -15.157 1.00 80.50 488 PHE A C 1
ATOM 3623 O O . PHE A 1 488 ? 14.512 17.824 -16.343 1.00 80.50 488 PHE A O 1
ATOM 3630 N N . SER A 1 489 ? 15.242 18.531 -14.335 1.00 76.31 489 SER A N 1
ATOM 3631 C CA . SER A 1 489 ? 15.610 19.896 -14.742 1.00 76.31 489 SER A CA 1
ATOM 3632 C C . SER A 1 489 ? 17.029 19.977 -15.289 1.00 76.31 489 SER A C 1
ATOM 3634 O O . SER A 1 489 ? 17.308 20.850 -16.107 1.00 76.31 489 SER A O 1
ATOM 3636 N N . ALA A 1 490 ? 17.923 19.080 -14.856 1.00 64.19 490 ALA A N 1
ATOM 3637 C CA . ALA A 1 490 ? 19.219 18.836 -15.474 1.00 64.19 490 ALA A CA 1
ATOM 3638 C C . ALA A 1 490 ? 18.991 18.120 -16.803 1.00 64.19 490 ALA A C 1
ATOM 3640 O O . ALA A 1 490 ? 19.310 16.952 -16.973 1.00 64.19 490 ALA A O 1
ATOM 3641 N N . ASP A 1 491 ? 18.387 18.872 -17.712 1.00 50.75 491 ASP A N 1
ATOM 3642 C CA . ASP A 1 491 ? 18.422 18.678 -19.135 1.00 50.75 491 ASP A CA 1
ATOM 3643 C C . ASP A 1 491 ? 18.027 17.250 -19.552 1.00 50.75 491 ASP A C 1
ATOM 3645 O O . ASP A 1 491 ? 18.851 16.334 -19.662 1.00 50.75 491 ASP A O 1
ATOM 3649 N N . HIS A 1 492 ? 16.770 17.114 -19.983 1.00 52.78 492 HIS A N 1
ATOM 3650 C CA . HIS A 1 492 ? 16.450 16.357 -21.197 1.00 52.78 492 HIS A CA 1
ATOM 3651 C C . HIS A 1 492 ? 17.260 16.930 -22.385 1.00 52.78 492 HIS A C 1
ATOM 3653 O O . HIS A 1 492 ? 16.697 17.339 -23.399 1.00 52.78 492 HIS A O 1
ATOM 3659 N N . SER A 1 493 ? 18.589 16.954 -22.251 1.00 49.38 493 SER A N 1
ATOM 3660 C CA . SER A 1 493 ? 19.593 17.352 -23.216 1.00 49.38 493 SER A CA 1
ATOM 3661 C C . SER A 1 493 ? 19.522 16.333 -24.330 1.00 49.38 493 SER A C 1
ATOM 3663 O O . SER A 1 493 ? 20.298 15.387 -24.402 1.00 49.38 493 SER A O 1
ATOM 3665 N N . THR A 1 494 ? 18.514 16.513 -25.178 1.00 56.97 494 THR A N 1
ATOM 3666 C CA . THR A 1 494 ? 18.421 15.988 -26.532 1.00 56.97 494 THR A CA 1
ATOM 3667 C C . THR A 1 494 ? 18.964 14.577 -26.677 1.00 56.97 494 THR A C 1
ATOM 3669 O O . THR A 1 494 ? 19.847 14.397 -27.497 1.00 56.97 494 THR A O 1
ATOM 3672 N N . VAL A 1 495 ? 18.505 13.614 -25.859 1.00 67.31 495 VAL A N 1
ATOM 3673 C CA . VAL A 1 495 ? 18.831 12.175 -25.974 1.00 67.31 495 VAL A CA 1
ATOM 3674 C C . VAL A 1 495 ? 20.221 11.955 -26.592 1.00 67.31 495 VAL A C 1
ATOM 3676 O O . VAL A 1 495 ? 20.398 11.334 -27.642 1.00 67.31 495 VAL A O 1
ATOM 3679 N N . ARG A 1 496 ? 21.235 12.604 -26.013 1.00 83.06 496 ARG A N 1
ATOM 3680 C CA . ARG A 1 496 ? 22.526 12.642 -26.684 1.00 83.06 496 ARG A CA 1
ATOM 3681 C C . ARG A 1 496 ? 23.166 11.288 -26.451 1.00 83.06 496 ARG A C 1
ATOM 3683 O O . ARG A 1 496 ? 23.296 10.853 -25.307 1.00 83.06 496 ARG A O 1
ATOM 3690 N N . LEU A 1 497 ? 23.534 10.597 -27.530 1.00 92.56 497 LEU A N 1
ATOM 3691 C CA . LEU A 1 497 ? 24.285 9.354 -27.394 1.00 92.56 497 LEU A CA 1
ATOM 3692 C C . LEU A 1 497 ? 25.561 9.651 -26.584 1.00 92.56 497 LEU A C 1
ATOM 3694 O O . LEU A 1 497 ? 26.267 10.605 -26.937 1.00 92.56 497 LEU A O 1
ATOM 3698 N N . PRO A 1 498 ? 25.857 8.869 -25.527 1.00 94.25 498 PRO A N 1
ATOM 3699 C CA . PRO A 1 498 ? 27.062 9.071 -24.736 1.00 94.25 498 PRO A CA 1
ATOM 3700 C C . PRO A 1 498 ? 28.284 8.924 -25.643 1.00 94.25 498 PRO A C 1
ATOM 3702 O O . PRO A 1 498 ? 28.310 8.056 -26.518 1.00 94.25 498 PRO A O 1
ATOM 3705 N N . ARG A 1 499 ? 29.283 9.787 -25.457 1.00 94.19 499 ARG A N 1
ATOM 3706 C CA . ARG A 1 499 ? 30.508 9.824 -26.276 1.00 94.19 499 ARG A CA 1
ATOM 3707 C C . ARG A 1 499 ? 31.695 9.157 -25.597 1.00 94.19 499 ARG A C 1
ATOM 3709 O O . ARG A 1 499 ? 32.612 8.689 -26.262 1.00 94.19 499 ARG A O 1
ATOM 3716 N N . ASN A 1 500 ? 31.684 9.107 -24.271 1.00 95.06 500 ASN A N 1
ATOM 3717 C CA . ASN A 1 500 ? 32.771 8.575 -23.456 1.00 95.06 500 ASN A CA 1
ATOM 3718 C C . ASN A 1 500 ? 32.234 7.651 -22.346 1.00 95.06 500 ASN A C 1
ATOM 3720 O O . ASN A 1 500 ? 31.030 7.592 -22.086 1.00 95.06 500 ASN A O 1
ATOM 3724 N N . LYS A 1 501 ? 33.133 6.902 -21.689 1.00 95.88 501 LYS A N 1
ATOM 3725 C CA . LYS A 1 501 ? 32.753 5.963 -20.618 1.00 95.88 501 LYS A CA 1
ATOM 3726 C C . LYS A 1 501 ? 32.116 6.669 -19.417 1.00 95.88 501 LYS A C 1
ATOM 3728 O O . LYS A 1 501 ? 31.176 6.134 -18.842 1.00 95.88 501 LYS A O 1
ATOM 3733 N N . SER A 1 502 ? 32.586 7.862 -19.052 1.00 93.12 502 SER A N 1
ATOM 3734 C CA . SER A 1 502 ? 32.018 8.646 -17.945 1.00 93.12 502 SER A CA 1
ATOM 3735 C C . SER A 1 502 ? 30.563 9.047 -18.201 1.00 93.12 502 SER A C 1
ATOM 3737 O O . SER A 1 502 ? 29.721 8.880 -17.324 1.00 93.12 502 SER A O 1
ATOM 3739 N N . GLU A 1 503 ? 30.238 9.494 -19.416 1.00 92.88 503 GLU A N 1
ATOM 3740 C CA . GLU A 1 503 ? 28.865 9.781 -19.839 1.00 92.88 503 GLU A CA 1
ATOM 3741 C C . GLU A 1 503 ? 28.026 8.505 -19.888 1.00 92.88 503 GLU A C 1
ATOM 3743 O O . GLU A 1 503 ? 26.873 8.523 -19.472 1.00 92.88 503 GLU A O 1
ATOM 3748 N N . ALA A 1 504 ? 28.594 7.383 -20.343 1.00 95.25 504 ALA A N 1
ATOM 3749 C CA . ALA A 1 504 ? 27.902 6.096 -20.348 1.00 95.25 504 ALA A CA 1
ATOM 3750 C C . ALA A 1 504 ? 27.509 5.639 -18.930 1.00 95.25 504 ALA A C 1
ATOM 3752 O O . ALA A 1 504 ? 26.374 5.210 -18.722 1.00 95.25 504 ALA A O 1
ATOM 3753 N N . TYR A 1 505 ? 28.402 5.789 -17.944 1.00 95.00 505 TYR A N 1
ATOM 3754 C CA . TYR A 1 505 ? 28.080 5.543 -16.534 1.00 95.00 505 TYR A CA 1
ATOM 3755 C C . TYR A 1 505 ? 26.990 6.499 -16.021 1.00 95.00 505 TYR A C 1
ATOM 3757 O O . TYR A 1 505 ? 26.053 6.054 -15.357 1.00 95.00 505 TYR A O 1
ATOM 3765 N N . GLY A 1 506 ? 27.041 7.776 -16.418 1.00 90.44 506 GLY A N 1
ATOM 3766 C CA . GLY A 1 506 ? 25.997 8.760 -16.119 1.00 90.44 506 GLY A CA 1
ATOM 3767 C C . GLY A 1 506 ? 24.627 8.394 -16.703 1.00 90.44 506 GLY A C 1
ATOM 3768 O O . GLY A 1 506 ? 23.625 8.431 -15.994 1.00 90.44 506 GLY A O 1
ATOM 3769 N N . VAL A 1 507 ? 24.574 7.957 -17.966 1.00 91.88 507 VAL A N 1
ATOM 3770 C CA . VAL A 1 507 ? 23.342 7.508 -18.644 1.00 91.88 507 VAL A CA 1
ATOM 3771 C C . VAL A 1 507 ? 22.704 6.314 -17.933 1.00 91.88 507 VAL A C 1
ATOM 3773 O O . VAL A 1 507 ? 21.476 6.242 -17.835 1.00 91.88 507 VAL A O 1
ATOM 3776 N N . LEU A 1 508 ? 23.527 5.374 -17.464 1.00 93.69 508 LEU A N 1
ATOM 3777 C CA . LEU A 1 508 ? 23.079 4.191 -16.730 1.00 93.69 508 LEU A CA 1
ATOM 3778 C C . LEU A 1 508 ? 22.773 4.484 -15.250 1.00 93.69 508 LEU A C 1
ATOM 3780 O O . LEU A 1 508 ? 22.213 3.623 -14.574 1.00 93.69 508 LEU A O 1
ATOM 3784 N N . GLY A 1 509 ? 23.111 5.677 -14.749 1.00 90.69 509 GLY A N 1
ATOM 3785 C CA . GLY A 1 509 ? 22.891 6.074 -13.357 1.00 90.69 509 GLY A CA 1
ATOM 3786 C C . GLY A 1 509 ? 23.745 5.291 -12.357 1.00 90.69 509 GLY A C 1
ATOM 3787 O O . GLY A 1 509 ? 23.293 5.017 -11.247 1.00 90.69 509 GLY A O 1
ATOM 3788 N N . VAL A 1 510 ? 24.957 4.889 -12.749 1.00 93.81 510 VAL A N 1
ATOM 3789 C CA . VAL A 1 510 ? 25.873 4.088 -11.920 1.00 93.81 510 VAL A CA 1
ATOM 3790 C C . VAL A 1 510 ? 27.227 4.774 -11.754 1.00 93.81 510 VAL A C 1
ATOM 3792 O O . VAL A 1 510 ? 27.660 5.543 -12.608 1.00 93.81 510 VAL A O 1
ATOM 3795 N N . ASN A 1 511 ? 27.921 4.469 -10.656 1.00 93.06 511 ASN A N 1
ATOM 3796 C CA . ASN A 1 511 ? 29.294 4.926 -10.435 1.00 93.06 511 ASN A CA 1
ATOM 3797 C C . ASN A 1 511 ? 30.283 4.120 -11.290 1.00 93.06 511 ASN A C 1
ATOM 3799 O O . ASN A 1 511 ? 30.066 2.935 -11.535 1.00 93.06 511 ASN A O 1
ATOM 3803 N N . ALA A 1 512 ? 31.405 4.735 -11.672 1.00 94.94 512 ALA A N 1
ATOM 3804 C CA . ALA A 1 512 ? 32.441 4.092 -12.489 1.00 94.94 512 ALA A CA 1
ATOM 3805 C C . ALA A 1 512 ? 33.164 2.919 -11.792 1.00 94.94 512 ALA A C 1
ATOM 3807 O O . ALA A 1 512 ? 33.815 2.123 -12.458 1.00 94.94 512 ALA A O 1
ATOM 3808 N N . GLU A 1 513 ? 33.039 2.804 -10.468 1.00 93.62 513 GLU A N 1
ATOM 3809 C CA . GLU A 1 513 ? 33.662 1.760 -9.637 1.00 93.62 513 GLU A CA 1
ATOM 3810 C C . GLU A 1 513 ? 32.814 0.476 -9.530 1.00 93.62 513 GLU A C 1
ATOM 3812 O O . GLU A 1 513 ? 33.139 -0.438 -8.773 1.00 93.62 513 GLU A O 1
ATOM 3817 N N . ILE A 1 514 ? 31.685 0.399 -10.242 1.00 95.44 514 ILE A N 1
ATOM 3818 C CA . ILE A 1 514 ? 30.787 -0.756 -10.178 1.00 95.44 514 ILE A CA 1
ATOM 3819 C C . ILE A 1 514 ? 31.415 -1.994 -10.836 1.00 95.44 514 ILE A C 1
ATOM 3821 O O . ILE A 1 514 ? 31.916 -1.934 -11.954 1.00 95.44 514 ILE A O 1
ATOM 3825 N N . GLY A 1 515 ? 31.341 -3.145 -10.163 1.00 95.81 515 GLY A N 1
ATOM 3826 C CA . GLY A 1 515 ? 31.816 -4.408 -10.733 1.00 95.81 515 GLY A CA 1
ATOM 3827 C C . GLY A 1 515 ? 30.995 -4.850 -11.952 1.00 95.81 515 GLY A C 1
ATOM 3828 O O . GLY A 1 515 ? 29.763 -4.752 -11.948 1.00 95.81 515 GLY A O 1
ATOM 3829 N N . ASP A 1 516 ? 31.664 -5.412 -12.963 1.00 96.00 516 ASP A N 1
ATOM 3830 C CA . ASP A 1 516 ? 31.076 -5.783 -14.263 1.00 96.00 516 ASP A CA 1
ATOM 3831 C C . ASP A 1 516 ? 29.848 -6.696 -14.152 1.00 96.00 516 ASP A C 1
ATOM 3833 O O . ASP A 1 516 ? 28.874 -6.553 -14.895 1.00 96.00 516 ASP A O 1
ATOM 3837 N N . ALA A 1 517 ? 29.856 -7.625 -13.191 1.00 92.94 517 ALA A N 1
ATOM 3838 C CA . ALA A 1 517 ? 28.731 -8.525 -12.951 1.00 92.94 517 ALA A CA 1
ATOM 3839 C C . ALA A 1 517 ? 27.469 -7.768 -12.502 1.00 92.94 517 ALA A C 1
ATOM 3841 O O . ALA A 1 517 ? 26.360 -8.091 -12.933 1.00 92.94 517 ALA A O 1
ATOM 3842 N N . THR A 1 518 ? 27.626 -6.754 -11.650 1.00 92.62 518 THR A N 1
ATOM 3843 C CA . THR A 1 518 ? 26.521 -5.910 -11.178 1.00 92.62 518 THR A CA 1
ATOM 3844 C C . THR A 1 518 ? 26.069 -4.961 -12.280 1.00 92.62 518 THR A C 1
ATOM 3846 O O . THR A 1 518 ? 24.866 -4.814 -12.497 1.00 92.62 518 THR A O 1
ATOM 3849 N N . LEU A 1 519 ? 27.017 -4.387 -13.027 1.00 96.50 519 LEU A N 1
ATOM 3850 C CA . LEU A 1 519 ? 26.722 -3.537 -14.177 1.00 96.50 519 LEU A CA 1
ATOM 3851 C C . LEU A 1 519 ? 25.885 -4.279 -15.225 1.00 96.50 519 LEU A C 1
ATOM 3853 O O . LEU A 1 519 ? 24.866 -3.762 -15.676 1.00 96.50 519 LEU A O 1
ATOM 3857 N N . LYS A 1 520 ? 26.264 -5.518 -15.562 1.00 96.75 520 LYS A N 1
ATOM 3858 C CA . LYS A 1 520 ? 25.514 -6.363 -16.498 1.00 96.75 520 LYS A CA 1
ATOM 3859 C C . LYS A 1 520 ? 24.077 -6.595 -16.031 1.00 96.75 520 LYS A C 1
ATOM 3861 O O . LYS A 1 520 ? 23.149 -6.372 -16.801 1.00 96.75 520 LYS A O 1
ATOM 3866 N N . LYS A 1 521 ? 23.887 -6.990 -14.766 1.00 94.94 521 LYS A N 1
ATOM 3867 C CA . LYS A 1 521 ? 22.548 -7.203 -14.185 1.00 94.94 521 LYS A CA 1
ATOM 3868 C C . LYS A 1 521 ? 21.683 -5.945 -14.278 1.00 94.94 521 LYS A C 1
ATOM 3870 O O . LYS A 1 521 ? 20.498 -6.040 -14.581 1.00 94.94 521 LYS A O 1
ATOM 3875 N N . LEU A 1 522 ? 22.275 -4.776 -14.037 1.00 94.31 522 LEU A N 1
ATOM 3876 C CA . LEU A 1 522 ? 21.579 -3.496 -14.119 1.00 94.31 522 LEU A CA 1
ATOM 3877 C C . LEU A 1 522 ? 21.179 -3.157 -15.559 1.00 94.31 522 LEU A C 1
ATOM 3879 O O . LEU A 1 522 ? 20.039 -2.767 -15.796 1.00 94.31 522 LEU A O 1
ATOM 3883 N N . VAL A 1 523 ? 22.073 -3.359 -16.529 1.00 96.62 523 VAL A N 1
ATOM 3884 C CA . VAL A 1 523 ? 21.766 -3.163 -17.956 1.00 96.62 523 VAL A CA 1
ATOM 3885 C C . VAL A 1 523 ? 20.666 -4.115 -18.425 1.00 96.62 523 VAL A C 1
ATOM 3887 O O . VAL A 1 523 ? 19.748 -3.683 -19.122 1.00 96.62 523 VAL A O 1
ATOM 3890 N N . ASP A 1 524 ? 20.713 -5.385 -18.021 1.00 95.50 524 ASP A N 1
ATOM 3891 C CA . ASP A 1 524 ? 19.683 -6.366 -18.368 1.00 95.50 524 ASP A CA 1
ATOM 3892 C C . ASP A 1 524 ? 18.321 -5.975 -17.768 1.00 95.50 524 ASP A C 1
ATOM 3894 O O . ASP A 1 524 ? 17.312 -5.983 -18.474 1.00 95.50 524 ASP A O 1
ATOM 3898 N N . ALA A 1 525 ? 18.288 -5.520 -16.511 1.00 89.69 525 ALA A N 1
ATOM 3899 C CA . ALA A 1 525 ? 17.072 -4.995 -15.891 1.00 89.69 525 ALA A CA 1
ATOM 3900 C C . ALA A 1 525 ? 16.535 -3.749 -16.619 1.00 89.69 525 ALA A C 1
ATOM 3902 O O . ALA A 1 525 ? 15.339 -3.663 -16.898 1.00 89.69 525 ALA A O 1
ATOM 3903 N N . LEU A 1 526 ? 17.407 -2.803 -16.988 1.00 92.62 526 LEU A N 1
ATOM 3904 C CA . LEU A 1 526 ? 17.011 -1.611 -17.743 1.00 92.62 526 LEU A CA 1
ATOM 3905 C C . LEU A 1 526 ? 16.423 -1.970 -19.112 1.00 92.62 526 LEU A C 1
ATOM 3907 O O . LEU A 1 526 ? 15.422 -1.381 -19.509 1.00 92.62 526 LEU A O 1
ATOM 3911 N N . ARG A 1 527 ? 16.995 -2.950 -19.817 1.00 96.75 527 ARG A N 1
ATOM 3912 C CA . ARG A 1 527 ? 16.456 -3.430 -21.099 1.00 96.75 527 ARG A CA 1
ATOM 3913 C C . ARG A 1 527 ? 15.057 -4.016 -20.954 1.00 96.75 527 ARG A C 1
ATOM 3915 O O . ARG A 1 527 ? 14.210 -3.733 -21.793 1.00 96.75 527 ARG A O 1
ATOM 3922 N N . VAL A 1 528 ? 14.806 -4.782 -19.891 1.00 91.00 528 VAL A N 1
ATOM 3923 C CA . VAL A 1 528 ? 13.469 -5.324 -19.601 1.00 91.00 528 VAL A CA 1
ATOM 3924 C C . VAL A 1 528 ? 12.478 -4.192 -19.313 1.00 91.00 528 VAL A C 1
ATOM 3926 O O . VAL A 1 528 ? 11.392 -4.176 -19.883 1.00 91.00 528 VAL A O 1
ATOM 3929 N N . CYS A 1 529 ? 12.854 -3.201 -18.497 1.00 90.50 529 CYS A N 1
ATOM 3930 C CA . CYS A 1 529 ? 11.980 -2.071 -18.155 1.00 90.50 529 CYS A CA 1
ATOM 3931 C C . CYS A 1 529 ? 11.648 -1.165 -19.356 1.00 90.50 529 CYS A C 1
ATOM 3933 O O . CYS A 1 529 ? 10.531 -0.647 -19.457 1.00 90.50 529 CYS A O 1
ATOM 3935 N N . TRP A 1 530 ? 12.611 -0.973 -20.261 1.00 92.94 530 TRP A N 1
ATOM 3936 C CA . TRP A 1 530 ? 12.500 -0.110 -21.442 1.00 92.94 530 TRP A CA 1
ATOM 3937 C C . TRP A 1 530 ? 12.197 -0.881 -22.735 1.00 92.94 530 TRP A C 1
ATOM 3939 O O . TRP A 1 530 ? 12.360 -0.332 -23.823 1.00 92.94 530 TRP A O 1
ATOM 3949 N N . HIS A 1 531 ? 11.738 -2.133 -22.643 1.00 95.81 531 HIS A N 1
ATOM 3950 C CA . HIS A 1 531 ? 11.385 -2.920 -23.822 1.00 95.81 531 HIS A CA 1
ATOM 3951 C C . HIS A 1 531 ? 10.215 -2.263 -24.589 1.00 95.81 531 HIS A C 1
ATOM 3953 O O . HIS A 1 531 ? 9.254 -1.817 -23.944 1.00 95.81 531 HIS A O 1
ATOM 3959 N N . PRO A 1 532 ? 10.258 -2.191 -25.935 1.00 96.06 532 PRO A N 1
ATOM 3960 C CA . PRO A 1 532 ? 9.198 -1.571 -26.736 1.00 96.06 532 PRO A CA 1
ATOM 3961 C C . PRO A 1 532 ? 7.842 -2.277 -26.586 1.00 96.06 532 PRO A C 1
ATOM 3963 O O . PRO A 1 532 ? 6.815 -1.610 -26.619 1.00 96.06 532 PRO A O 1
ATOM 3966 N N . ASP A 1 533 ? 7.820 -3.586 -26.312 1.00 96.75 533 ASP A N 1
ATOM 3967 C CA . ASP A 1 533 ? 6.574 -4.348 -26.083 1.00 96.75 533 ASP A CA 1
ATOM 3968 C C . ASP A 1 533 ? 5.761 -3.863 -24.871 1.00 96.75 533 ASP A C 1
ATOM 3970 O O . ASP A 1 533 ? 4.571 -4.149 -24.765 1.00 96.75 533 ASP A O 1
ATOM 3974 N N . LEU A 1 534 ? 6.387 -3.130 -23.944 1.00 89.50 534 LEU A N 1
ATOM 3975 C CA . LEU A 1 534 ? 5.709 -2.539 -22.788 1.00 89.50 534 LEU A CA 1
ATOM 3976 C C . LEU A 1 534 ? 5.113 -1.150 -23.092 1.00 89.50 534 LEU A C 1
ATOM 3978 O O . LEU A 1 534 ? 4.614 -0.488 -22.177 1.00 89.50 534 LEU A O 1
ATOM 3982 N N . ALA A 1 535 ? 5.190 -0.683 -24.342 1.00 94.81 535 ALA A N 1
ATOM 3983 C CA . ALA A 1 535 ? 4.672 0.616 -24.746 1.00 94.81 535 ALA A CA 1
ATOM 3984 C C . ALA A 1 535 ? 3.139 0.654 -24.744 1.00 94.81 535 ALA A C 1
ATOM 3986 O O . ALA A 1 535 ? 2.470 -0.243 -25.254 1.00 94.81 535 ALA A O 1
ATOM 3987 N N . LYS A 1 536 ? 2.566 1.741 -24.216 1.00 88.50 536 LYS A N 1
ATOM 3988 C CA . LYS A 1 536 ? 1.102 1.937 -24.192 1.00 88.50 536 LYS A CA 1
ATOM 3989 C C . LYS A 1 536 ? 0.555 2.575 -25.470 1.00 88.50 536 LYS A C 1
ATOM 3991 O O . LYS A 1 536 ? -0.628 2.441 -25.767 1.00 88.50 536 LYS A O 1
ATOM 3996 N N . ASN A 1 537 ? 1.387 3.329 -26.185 1.00 93.88 537 ASN A N 1
ATOM 3997 C CA . ASN A 1 537 ? 1.025 4.051 -27.403 1.00 93.88 537 ASN A CA 1
ATOM 3998 C C . ASN A 1 537 ? 2.266 4.287 -28.286 1.00 93.88 537 ASN A C 1
ATOM 4000 O O . ASN A 1 537 ? 3.391 4.010 -27.877 1.00 93.88 537 ASN A O 1
ATOM 4004 N N . ALA A 1 538 ? 2.062 4.807 -29.499 1.00 94.06 538 ALA A N 1
ATOM 4005 C CA . ALA A 1 538 ? 3.139 5.007 -30.473 1.00 94.06 538 ALA A CA 1
ATOM 4006 C C . ALA A 1 538 ? 4.221 6.003 -30.009 1.00 94.06 538 ALA A C 1
ATOM 4008 O O . ALA A 1 538 ? 5.396 5.819 -30.317 1.00 94.06 538 ALA A O 1
ATOM 4009 N N . ALA A 1 539 ? 3.846 7.036 -29.248 1.00 87.81 539 ALA A N 1
ATOM 4010 C CA . ALA A 1 539 ? 4.803 8.005 -28.713 1.00 87.81 539 ALA A CA 1
ATOM 4011 C C . ALA A 1 539 ? 5.705 7.382 -27.630 1.00 87.81 539 ALA A C 1
ATOM 4013 O O . ALA A 1 539 ? 6.916 7.583 -27.640 1.00 87.81 539 ALA A O 1
ATOM 4014 N N . ASP A 1 540 ? 5.125 6.581 -26.731 1.00 84.31 540 ASP A N 1
ATOM 4015 C CA . ASP A 1 540 ? 5.845 5.811 -25.708 1.00 84.31 540 ASP A CA 1
ATOM 4016 C C . ASP A 1 540 ? 6.757 4.754 -26.348 1.00 84.31 540 ASP A C 1
ATOM 4018 O O . ASP A 1 540 ? 7.895 4.573 -25.921 1.00 84.31 540 ASP A O 1
ATOM 4022 N N . LEU A 1 541 ? 6.303 4.111 -27.429 1.00 95.50 541 LEU A N 1
ATOM 4023 C CA . LEU A 1 541 ? 7.112 3.168 -28.202 1.00 95.50 541 LEU A CA 1
ATOM 4024 C C . LEU A 1 541 ? 8.366 3.842 -28.770 1.00 95.50 541 LEU A C 1
ATOM 4026 O O . LEU A 1 541 ? 9.467 3.348 -28.539 1.00 95.50 541 LEU A O 1
ATOM 4030 N N . ALA A 1 542 ? 8.221 4.998 -29.426 1.00 92.56 542 ALA A N 1
ATOM 4031 C CA . ALA A 1 542 ? 9.355 5.748 -29.965 1.00 92.56 542 ALA A CA 1
ATOM 4032 C C . ALA A 1 542 ? 10.358 6.150 -28.867 1.00 92.56 542 ALA A C 1
ATOM 4034 O O . ALA A 1 542 ? 11.565 5.971 -29.032 1.00 92.56 542 ALA A O 1
ATOM 4035 N N . LEU A 1 543 ? 9.864 6.618 -27.717 1.00 88.44 543 LEU A N 1
ATOM 4036 C CA . LEU A 1 543 ? 10.700 6.992 -26.574 1.00 88.44 543 LEU A CA 1
ATOM 4037 C C . LEU A 1 543 ? 11.457 5.781 -26.001 1.00 88.44 543 LEU A C 1
ATOM 4039 O O . LEU A 1 543 ? 12.652 5.870 -25.711 1.00 88.44 543 LEU A O 1
ATOM 4043 N N . ARG A 1 544 ? 10.790 4.631 -25.856 1.00 93.12 544 ARG A N 1
ATOM 4044 C CA . ARG A 1 544 ? 11.400 3.381 -25.368 1.00 93.12 544 ARG A CA 1
ATOM 4045 C C . ARG A 1 544 ? 12.465 2.852 -26.323 1.00 93.12 544 ARG A C 1
ATOM 4047 O O . ARG A 1 544 ? 13.561 2.507 -25.879 1.00 93.12 544 ARG A O 1
ATOM 4054 N N . GLU A 1 545 ? 12.176 2.843 -27.623 1.00 95.56 545 GLU A N 1
ATOM 4055 C CA . GLU A 1 545 ? 13.136 2.472 -28.667 1.00 95.56 545 GLU A CA 1
ATOM 4056 C C . GLU A 1 545 ? 14.360 3.387 -28.683 1.00 95.56 545 GLU A C 1
ATOM 4058 O O . GLU A 1 545 ? 15.491 2.943 -28.891 1.00 95.56 545 GLU A O 1
ATOM 4063 N N . GLU A 1 546 ? 14.158 4.681 -28.468 1.00 94.00 546 GLU A N 1
ATOM 4064 C CA . GLU A 1 546 ? 15.257 5.622 -28.359 1.00 94.00 546 GLU A CA 1
ATOM 4065 C C . GLU A 1 546 ? 16.093 5.320 -27.110 1.00 94.00 546 GLU A C 1
ATOM 4067 O O . GLU A 1 546 ? 17.308 5.140 -27.200 1.00 94.00 546 GLU A O 1
ATOM 4072 N N . ARG A 1 547 ? 15.451 5.137 -25.951 1.00 93.62 547 ARG A N 1
ATOM 4073 C CA . ARG A 1 547 ? 16.142 4.867 -24.686 1.00 93.62 547 ARG A CA 1
ATOM 4074 C C . ARG A 1 547 ? 16.940 3.565 -24.712 1.00 93.62 547 ARG A C 1
ATOM 4076 O O . ARG A 1 547 ? 18.082 3.552 -24.247 1.00 93.62 547 ARG A O 1
ATOM 4083 N N . ILE A 1 548 ? 16.394 2.489 -25.286 1.00 95.75 548 ILE A N 1
ATOM 4084 C CA . ILE A 1 548 ? 17.101 1.204 -25.385 1.00 95.75 548 ILE A CA 1
ATOM 4085 C C . ILE A 1 548 ? 18.339 1.307 -26.289 1.00 95.75 548 ILE A C 1
ATOM 4087 O O . ILE A 1 548 ? 19.364 0.691 -25.986 1.00 95.75 548 ILE A O 1
ATOM 4091 N N . LYS A 1 549 ? 18.310 2.148 -27.337 1.00 95.88 549 LYS A N 1
ATOM 4092 C CA . LYS A 1 549 ? 19.497 2.448 -28.159 1.00 95.88 549 LYS A CA 1
ATOM 4093 C C . LYS A 1 549 ? 20.588 3.123 -27.330 1.00 95.88 549 LYS A C 1
ATOM 4095 O O . LYS A 1 549 ? 21.735 2.684 -27.395 1.00 95.88 549 LYS A O 1
ATOM 4100 N N . ILE A 1 550 ? 20.248 4.124 -26.511 1.00 95.25 550 ILE A N 1
ATOM 4101 C CA . ILE A 1 550 ? 21.232 4.779 -25.631 1.00 95.25 550 ILE A CA 1
ATOM 4102 C C . ILE A 1 550 ? 21.829 3.768 -24.642 1.00 95.25 550 ILE A C 1
ATOM 4104 O O . ILE A 1 550 ? 23.046 3.721 -24.484 1.00 95.25 550 ILE A O 1
ATOM 4108 N N . ILE A 1 551 ? 20.991 2.936 -24.009 1.00 95.75 551 ILE A N 1
ATOM 4109 C CA . ILE A 1 551 ? 21.434 1.911 -23.047 1.00 95.75 551 ILE A CA 1
ATOM 4110 C C . ILE A 1 551 ? 22.437 0.954 -23.706 1.00 95.75 551 ILE A C 1
ATOM 4112 O O . ILE A 1 551 ? 23.479 0.650 -23.125 1.00 95.75 551 ILE A O 1
ATOM 4116 N N . ASN A 1 552 ? 22.161 0.515 -24.936 1.00 96.56 552 ASN A N 1
ATOM 4117 C CA . ASN A 1 552 ? 23.060 -0.367 -25.678 1.00 96.56 552 ASN A CA 1
ATOM 4118 C C . ASN A 1 552 ? 24.392 0.315 -26.023 1.00 96.56 552 ASN A C 1
ATOM 4120 O O . ASN A 1 552 ? 25.448 -0.281 -25.820 1.00 96.56 552 ASN A O 1
ATOM 4124 N N . VAL A 1 553 ? 24.361 1.575 -26.465 1.00 96.25 553 VAL A N 1
ATOM 4125 C CA . VAL A 1 553 ? 25.582 2.342 -26.766 1.00 96.25 553 VAL A CA 1
ATOM 4126 C C . VAL A 1 553 ? 26.418 2.576 -25.507 1.00 96.25 553 VAL A C 1
ATOM 4128 O O . VAL A 1 553 ? 27.635 2.401 -25.545 1.00 96.25 553 VAL A O 1
ATOM 4131 N N . ALA A 1 554 ? 25.782 2.910 -24.380 1.00 96.25 554 ALA A N 1
ATOM 4132 C CA . ALA A 1 554 ? 26.457 3.064 -23.094 1.00 96.25 554 ALA A CA 1
ATOM 4133 C C . ALA A 1 554 ? 27.160 1.763 -22.670 1.00 96.25 554 ALA A C 1
ATOM 4135 O O . ALA A 1 554 ? 28.339 1.772 -22.313 1.00 96.25 554 ALA A O 1
ATOM 4136 N N . TRP A 1 555 ? 26.464 0.628 -22.780 1.00 97.50 555 TRP A N 1
ATOM 4137 C CA . TRP A 1 555 ? 27.017 -0.693 -22.479 1.00 97.50 555 TRP A CA 1
ATOM 4138 C C . TRP A 1 555 ? 28.214 -1.054 -23.372 1.00 97.50 555 TRP A C 1
ATOM 4140 O O . TRP A 1 555 ? 29.204 -1.609 -22.889 1.00 97.50 555 TRP A O 1
ATOM 4150 N N . ASP A 1 556 ? 28.164 -0.726 -24.663 1.00 96.94 556 ASP A N 1
ATOM 4151 C CA . ASP A 1 556 ? 29.266 -1.003 -25.588 1.00 96.94 556 ASP A CA 1
ATOM 4152 C C . ASP A 1 556 ? 30.488 -0.109 -25.355 1.00 96.94 556 ASP A C 1
ATOM 4154 O O . ASP A 1 556 ? 31.617 -0.596 -25.455 1.00 96.94 556 ASP A O 1
ATOM 4158 N N . LEU A 1 557 ? 30.286 1.161 -24.987 1.00 96.38 557 LEU A N 1
ATOM 4159 C CA . LEU A 1 557 ? 31.377 2.059 -24.600 1.00 96.38 557 LEU A CA 1
ATOM 4160 C C . LEU A 1 557 ? 32.094 1.569 -23.343 1.00 96.38 557 LEU A C 1
ATOM 4162 O O . LEU A 1 557 ? 33.324 1.548 -23.311 1.00 96.38 557 LEU A O 1
ATOM 4166 N N . ILE A 1 558 ? 31.353 1.135 -22.320 1.00 96.56 558 ILE A N 1
ATOM 4167 C CA . ILE A 1 558 ? 31.955 0.654 -21.069 1.00 96.56 558 ILE A CA 1
ATOM 4168 C C . ILE A 1 558 ? 32.799 -0.602 -21.323 1.00 96.56 558 ILE A C 1
ATOM 4170 O O . ILE A 1 558 ? 33.970 -0.636 -20.930 1.00 96.56 558 ILE A O 1
ATOM 4174 N N . ASN A 1 559 ? 32.262 -1.558 -22.090 1.00 96.31 559 ASN A N 1
ATOM 4175 C CA . ASN A 1 559 ? 32.969 -2.781 -22.491 1.00 96.31 559 ASN A CA 1
ATOM 4176 C C . ASN A 1 559 ? 34.107 -2.549 -23.502 1.00 96.31 559 ASN A C 1
ATOM 4178 O O . ASN A 1 559 ? 34.783 -3.501 -23.879 1.00 96.31 559 ASN A O 1
ATOM 4182 N N . GLY A 1 560 ? 34.305 -1.318 -23.988 1.00 93.50 560 GLY A N 1
ATOM 4183 C CA . GLY A 1 560 ? 35.326 -1.008 -24.991 1.00 93.50 560 GLY A CA 1
ATOM 4184 C C . GLY A 1 560 ? 35.061 -1.623 -26.370 1.00 93.50 560 GLY A C 1
ATOM 4185 O O . GLY A 1 560 ? 35.969 -1.671 -27.192 1.00 93.50 560 GLY A O 1
ATOM 4186 N N . ARG A 1 561 ? 33.830 -2.082 -26.648 1.00 90.62 561 ARG A N 1
ATOM 4187 C CA . ARG A 1 561 ? 33.442 -2.614 -27.969 1.00 90.62 561 ARG A CA 1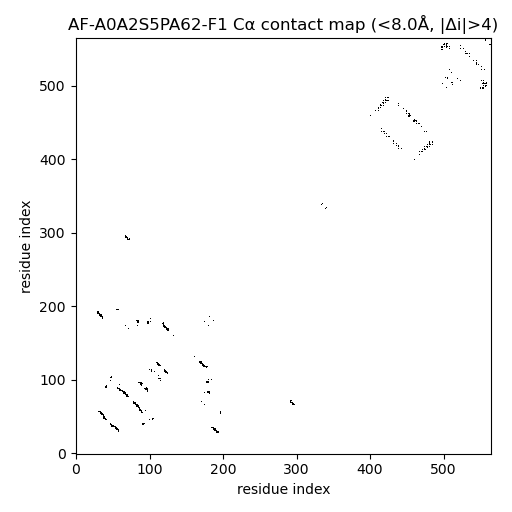
ATOM 4188 C C . ARG A 1 561 ? 33.307 -1.525 -29.030 1.00 90.62 561 ARG A C 1
ATOM 4190 O O . ARG A 1 561 ? 33.347 -1.820 -30.220 1.00 90.62 561 ARG A O 1
ATOM 4197 N N . ARG A 1 562 ? 33.135 -0.275 -28.605 1.00 84.75 562 ARG A N 1
ATOM 4198 C CA . ARG A 1 562 ? 33.053 0.897 -29.475 1.00 84.75 562 ARG A CA 1
ATOM 4199 C C . ARG A 1 562 ? 34.255 1.799 -29.202 1.00 84.75 562 ARG A C 1
ATOM 4201 O O . ARG A 1 562 ? 34.481 2.180 -28.054 1.00 84.75 562 ARG A O 1
ATOM 4208 N N . ALA A 1 563 ? 35.014 2.128 -30.247 1.00 74.00 563 ALA A N 1
ATOM 4209 C CA . ALA A 1 563 ? 36.070 3.131 -30.151 1.00 74.00 563 ALA A CA 1
ATOM 4210 C C . ALA A 1 563 ? 35.446 4.497 -29.795 1.00 74.00 563 ALA A C 1
ATOM 4212 O O . ALA A 1 563 ? 34.377 4.813 -30.330 1.00 74.00 563 ALA A O 1
ATOM 4213 N N . PRO A 1 564 ? 36.058 5.286 -28.893 1.00 71.50 564 PRO A N 1
ATOM 4214 C CA . PRO A 1 564 ? 35.603 6.646 -28.635 1.00 71.50 564 PRO A CA 1
ATOM 4215 C C . PRO A 1 564 ? 35.728 7.449 -29.937 1.00 71.50 564 PRO A C 1
ATOM 4217 O O . PRO A 1 564 ? 36.807 7.502 -30.524 1.00 71.50 564 PRO A O 1
ATOM 4220 N N . SER A 1 565 ? 34.602 7.977 -30.420 1.00 62.06 565 SER A N 1
ATOM 4221 C CA . SER A 1 565 ? 34.501 8.759 -31.661 1.00 62.06 565 SER A CA 1
ATOM 4222 C C . SER A 1 565 ? 34.934 10.201 -31.480 1.00 62.06 565 SER A C 1
ATOM 4224 O O . SER A 1 565 ? 34.501 10.772 -30.448 1.00 62.06 565 SER A O 1
#

pLDDT: mean 71.68, std 23.64, range [27.92, 98.19]

Nearest PDB structures (foldseek):
  5a7d-assembly2_O  TM=3.618E-01  e=7.176E-02  Drosophila melanogaster

Mean predicted aligned error: 21.47 Å

Foldseek 3Di:
DVPVVVVVVVVVVVVVVVVVVVPPPPPPPQWKWKWAQWQWADDPPAIATDGHHTFIWTWDDDKDKAWWWWAQDPPDPRIDIAIWMWTWTQGNNDTDIPLRVVQNPPCPPVWDWDDDPQKIKIQAQPPPPCPPPPPDPDPPPDDDDDDDDPDDDPDDPDDPDDPPPPPSPRRIDIGPHSIDGAPVRPMDMDGDHCVVNVVSVVPPPDDPDPPDDDDDDDDDDDDDDDDDDDDDDDDDDDDDDDDDDDDDDDDDDDDDDDDDDDDDDDDDDDDDDDDDDDDDDDPDDDDPPRDIDIDRDPDPPPPDDPPPPDPPPVVVVVVVVVVVVVVVVVVVVCVVVVVDDPDPDDDDDDDDDDDDDDDDDDDDDDDDDDDDDDDDPVVVVVVVVVPPDDDPPPDPDDPLVVVLVVLLVVLVVLLVVLVVLLVLCPVPVVLSVVLVVLSVVLVVLSVVLVVQCVVDSVSVVVSVVVSVVSVVSSVVSSVVSNVVSCVVVVDVPPLDQDQALVVLCVLLVHDLPDDPVVVVVSLVVLCVVLPLVPAPDPVSSVVSVSSNVSSVSSVCRSVVVDDRD